Protein AF-A0A850MT86-F1 (afdb_monomer)

Secondary structure (DSSP, 8-state):
---PPPPPHHHHHHHHHHHHHHHHHHHHHHHHSHHHHHHHTT--EEEEEEETTTEEEEEEEETTEEEEEES-PPTTT-SEEEEE-HHHHHHHHTTSS-HHHHHHTSSEEEESTTHHHHHHHHHTTTSPPP-TT------S-------TT-EEEETT-PEEEE-SS---TTEEEEEEEEEETTT---S-GGGEEEETTEEEEE--TTHHHHHHHHH-GGGEEEETTTTEEEEEEEGGGEEEEE-HHHHHHHHHHS--S-HHHHHHHHHHHHHHHTSS--GGGEEE-HHHHTT---TTT--EEEEEESHHHHHHHHHHHHHHHT-TTSSEEETTTT--TTS--TT---SSS-TTTHHHHHHHH--EEEE--SSSSS-EEEEEEEE--GGG----GGGEEEEEEEEEEEEEEEEEEEEETTSSSEEEEEEEEEEEES---S-EEEEEE--GGGTT-S-TT-EEEEEEEEEEEEESS-EEEEEEE-SSTTGGG-EEEETT-

Radius of gyration: 27.3 Å; Cα contacts (8 Å, |Δi|>4): 928; chains: 1; bounding box: 51×53×81 Å

Sequence (497 aa):
MTEETAFTEEEKENQIEMLINTLHSLMKEKQEHSKWKEKLKTISFKINLEIINVGSIKFILDNGVYSVEKGKLPQGEAILQIRATFENYFLFSSRQISNFSAIFLRNLKIKGKRHLLTLLKVGNVLRIIPNPNLRINTLLTDMTQFRDRDAPITKEGIIFRTYGYTHPLNACFCDVEYAPASIYSTSDPRAIRSDPEGLYYKFYFDGGLQFIKKKYPQYQISHKALQKKLVGVDQSQSVQIRRPDESLRTILQNPPDNKLIDTLLEVLDFVTDHSQLRPHHFGVFGSICHNFYHVDYSDIDLIIYGRKALKELRETLLDFYQQPSFPIQNEFTGWNYQRPTKHWYFKHYSIQEYPFYELRKLIYAVIRSKAINRPIKIEFEPVKNWSEIQNEYPNQVRIERTGWIKAIAQVFDDRDAFNMESIYKIEILKILEGPKIDDIIRILSFVEEFRGQVQKDEEILVEGNIERVILRNQEFHQITLSYGPRYYDQTLKLSEK

Structure (mmCIF, N/CA/C/O backbone):
data_AF-A0A850MT86-F1
#
_entry.id   AF-A0A850MT86-F1
#
loop_
_atom_site.group_PDB
_atom_site.id
_atom_site.type_symbol
_atom_site.label_atom_id
_atom_site.label_alt_id
_atom_site.label_comp_id
_atom_site.label_asym_id
_atom_site.label_entity_id
_atom_site.label_seq_id
_atom_site.pdbx_PDB_ins_code
_atom_site.Cartn_x
_atom_site.Cartn_y
_atom_site.Cartn_z
_atom_site.occupancy
_atom_site.B_iso_or_equiv
_atom_site.auth_seq_id
_atom_site.auth_comp_id
_atom_site.auth_asym_id
_atom_site.auth_atom_id
_atom_site.pdbx_PDB_model_num
ATOM 1 N N . MET A 1 1 ? -26.105 9.602 -34.358 1.00 35.22 1 MET A N 1
ATOM 2 C CA . MET A 1 1 ? -25.455 9.831 -35.662 1.00 35.22 1 MET A CA 1
ATOM 3 C C . MET A 1 1 ? -25.241 11.323 -35.780 1.00 35.22 1 MET A C 1
ATOM 5 O O . MET A 1 1 ? -26.220 12.041 -35.894 1.00 35.22 1 MET A O 1
ATOM 9 N N . THR A 1 2 ? -24.009 11.784 -35.614 1.00 35.88 2 THR A N 1
ATOM 10 C CA . THR A 1 2 ? -23.621 13.185 -35.811 1.00 35.88 2 THR A CA 1
ATOM 11 C C . THR A 1 2 ? -22.979 13.291 -37.188 1.00 35.88 2 THR A C 1
ATOM 13 O O . THR A 1 2 ? -22.044 12.545 -37.475 1.00 35.88 2 THR A O 1
ATOM 16 N N . GLU A 1 3 ? -23.533 14.143 -38.046 1.00 42.16 3 GLU A N 1
ATOM 17 C CA . GLU A 1 3 ? -22.995 14.467 -39.369 1.00 42.16 3 GLU A CA 1
ATOM 18 C C . GLU A 1 3 ? -21.627 15.149 -39.205 1.00 42.16 3 GLU A C 1
ATOM 20 O O . GLU A 1 3 ? -21.535 16.242 -38.651 1.00 42.16 3 GLU A O 1
ATOM 25 N N . GLU A 1 4 ? -20.551 14.485 -39.640 1.00 46.66 4 GLU A N 1
ATOM 26 C CA . GLU A 1 4 ? -19.238 15.117 -39.807 1.00 46.66 4 GLU A CA 1
ATOM 27 C C . GLU A 1 4 ? -19.284 16.000 -41.061 1.00 46.66 4 GLU A C 1
ATOM 29 O O . GLU A 1 4 ? -19.546 15.518 -42.165 1.00 46.66 4 GLU A O 1
ATOM 34 N N . THR A 1 5 ? -19.028 17.296 -40.896 1.00 50.78 5 THR A N 1
ATOM 35 C CA . THR A 1 5 ? -18.864 18.262 -41.986 1.00 50.78 5 THR A CA 1
ATOM 36 C C . THR A 1 5 ? -17.726 17.829 -42.920 1.00 50.78 5 THR A C 1
ATOM 38 O O . THR A 1 5 ? -16.591 17.623 -42.494 1.00 50.78 5 THR A O 1
ATOM 41 N N . ALA A 1 6 ? -18.025 17.664 -44.211 1.00 59.25 6 ALA A N 1
ATOM 42 C CA . ALA A 1 6 ? -17.046 17.265 -45.218 1.00 59.25 6 ALA A CA 1
ATOM 43 C C . ALA A 1 6 ? -16.209 18.474 -45.675 1.00 59.25 6 ALA A C 1
ATOM 45 O O . ALA A 1 6 ? -16.769 19.453 -46.160 1.00 59.25 6 ALA A O 1
ATOM 46 N N . PHE A 1 7 ? -14.880 18.391 -45.547 1.00 67.19 7 PHE A N 1
ATOM 47 C CA . PHE A 1 7 ? -13.945 19.385 -46.095 1.00 67.19 7 PHE A CA 1
ATOM 48 C C . PHE A 1 7 ? -14.121 19.546 -47.614 1.00 67.19 7 PHE A C 1
ATOM 50 O O . PHE A 1 7 ? -14.345 18.557 -48.327 1.00 67.19 7 PHE A O 1
ATOM 57 N N . THR A 1 8 ? -13.962 20.772 -48.113 1.00 80.50 8 THR A N 1
ATOM 58 C CA . THR A 1 8 ? -13.834 21.061 -49.550 1.00 80.50 8 THR A CA 1
ATOM 59 C C . THR A 1 8 ? -12.532 20.470 -50.108 1.00 80.50 8 THR A C 1
ATOM 61 O O . THR A 1 8 ? -11.587 20.208 -49.365 1.00 80.50 8 THR A O 1
ATOM 64 N N . GLU A 1 9 ? -12.452 20.235 -51.422 1.00 78.44 9 GLU A N 1
ATOM 65 C CA . GLU A 1 9 ? -11.236 19.666 -52.034 1.00 78.44 9 GLU A CA 1
ATOM 66 C C . GLU A 1 9 ? -10.005 20.571 -51.858 1.00 78.44 9 GLU A C 1
ATOM 68 O O . GLU A 1 9 ? -8.903 20.071 -51.649 1.00 78.44 9 GLU A O 1
ATOM 73 N N . GLU A 1 10 ? -10.194 21.892 -51.842 1.00 79.94 10 GLU A N 1
ATOM 74 C CA . GLU A 1 10 ? -9.127 22.861 -51.567 1.00 79.94 10 GLU A CA 1
ATOM 75 C C . GLU A 1 10 ? -8.627 22.776 -50.112 1.00 79.94 10 GLU A C 1
ATOM 77 O O . GLU A 1 10 ? -7.423 22.758 -49.862 1.00 79.94 10 GLU A O 1
ATOM 82 N N . GLU A 1 11 ? -9.528 22.637 -49.133 1.00 79.50 11 GLU A N 1
ATOM 83 C CA . GLU A 1 11 ? -9.152 22.464 -47.721 1.00 79.50 11 GLU A CA 1
ATOM 84 C C . GLU A 1 11 ? -8.405 21.149 -47.473 1.00 79.50 11 GLU A C 1
ATOM 86 O O . GLU A 1 11 ? -7.457 21.116 -46.683 1.00 79.50 11 GLU A O 1
ATOM 91 N N . LYS A 1 12 ? -8.797 20.070 -48.162 1.00 80.75 12 LYS A N 1
ATOM 92 C CA . LYS A 1 12 ? -8.079 18.788 -48.104 1.00 80.75 12 LYS A CA 1
ATOM 93 C C . LYS A 1 12 ? -6.669 18.915 -48.664 1.00 80.75 12 LYS A C 1
ATOM 95 O O . LYS A 1 12 ? -5.735 18.380 -48.062 1.00 80.75 12 LYS A O 1
ATOM 100 N N . GLU A 1 13 ? -6.514 19.636 -49.775 1.00 83.25 13 GLU A N 1
ATOM 101 C CA . GLU A 1 13 ? -5.213 19.878 -50.401 1.00 83.25 13 GLU A CA 1
ATOM 102 C C . GLU A 1 13 ? -4.289 20.688 -49.482 1.00 83.25 13 GLU A C 1
ATOM 104 O O . GLU A 1 13 ? -3.156 20.287 -49.212 1.00 83.25 13 GLU A O 1
ATOM 109 N N . ASN A 1 14 ? -4.813 21.755 -48.881 1.00 84.50 14 ASN A N 1
ATOM 110 C CA . ASN A 1 14 ? -4.058 22.579 -47.941 1.00 84.50 14 ASN A CA 1
ATOM 111 C C . ASN A 1 14 ? -3.637 21.790 -46.686 1.00 84.50 14 ASN A C 1
ATOM 113 O O . ASN A 1 14 ? -2.500 21.896 -46.217 1.00 84.50 14 ASN A O 1
ATOM 117 N N . GLN A 1 15 ? -4.527 20.957 -46.134 1.00 83.44 15 GLN A N 1
ATOM 118 C CA . GLN A 1 15 ? -4.220 20.152 -44.946 1.00 83.44 15 GLN A CA 1
ATOM 119 C C . GLN A 1 15 ? -3.196 19.047 -45.222 1.00 83.44 15 GLN A C 1
ATOM 121 O O . GLN A 1 15 ? -2.343 18.778 -44.366 1.00 83.44 15 GLN A O 1
ATOM 126 N N . ILE A 1 16 ? -3.255 18.400 -46.391 1.00 88.44 16 ILE A N 1
ATOM 127 C CA . ILE A 1 16 ? -2.281 17.361 -46.738 1.00 88.44 16 ILE A CA 1
ATOM 128 C C . ILE A 1 16 ? -0.901 17.957 -47.018 1.00 88.44 16 ILE A C 1
ATOM 130 O O . ILE A 1 16 ? 0.098 17.393 -46.568 1.00 88.44 16 ILE A O 1
ATOM 134 N N . GLU A 1 17 ? -0.838 19.118 -47.673 1.00 88.38 17 GLU A N 1
ATOM 135 C CA . GLU A 1 17 ? 0.413 19.839 -47.913 1.00 88.38 17 GLU A CA 1
ATOM 136 C C . GLU A 1 17 ? 1.050 20.299 -46.594 1.00 88.38 17 GLU A C 1
ATOM 138 O O . GLU A 1 17 ? 2.231 20.044 -46.344 1.00 88.38 17 GLU A O 1
ATOM 143 N N . MET A 1 18 ? 0.255 20.869 -45.681 1.00 87.50 18 MET A N 1
ATOM 144 C CA . MET A 1 18 ? 0.712 21.235 -44.337 1.00 87.50 18 MET A CA 1
ATOM 145 C C . MET A 1 18 ? 1.295 20.031 -43.579 1.00 87.50 18 MET A C 1
ATOM 147 O O . MET A 1 18 ? 2.331 20.147 -42.914 1.00 87.50 18 MET A O 1
ATOM 151 N N . LEU A 1 19 ? 0.662 18.859 -43.678 1.00 87.94 19 LEU A N 1
ATOM 152 C CA . LEU A 1 19 ? 1.125 17.648 -43.005 1.00 87.94 19 LEU A CA 1
ATOM 153 C C . LEU A 1 19 ? 2.445 17.123 -43.588 1.00 87.94 19 LEU A C 1
ATOM 155 O O . LEU A 1 19 ? 3.336 16.729 -42.832 1.00 87.94 19 LEU A O 1
ATOM 159 N N . ILE A 1 20 ? 2.586 17.153 -44.916 1.00 91.69 20 ILE A N 1
ATOM 160 C CA . ILE A 1 20 ? 3.833 16.811 -45.615 1.00 91.69 20 ILE A CA 1
ATOM 161 C C . ILE A 1 20 ? 4.955 17.762 -45.178 1.00 91.69 20 ILE A C 1
ATOM 163 O O . ILE A 1 20 ? 6.015 17.301 -44.748 1.00 91.69 20 ILE A O 1
ATOM 167 N N . ASN A 1 21 ? 4.700 19.073 -45.176 1.00 90.00 21 ASN A N 1
ATOM 168 C CA . ASN A 1 21 ? 5.658 20.089 -44.731 1.00 90.00 21 ASN A CA 1
ATOM 169 C C . ASN A 1 21 ? 6.074 19.892 -43.264 1.00 90.00 21 ASN A C 1
ATOM 171 O O . ASN A 1 21 ? 7.257 19.978 -42.928 1.00 90.00 21 ASN A O 1
ATOM 175 N N . THR A 1 22 ? 5.124 19.545 -42.394 1.00 87.31 22 THR A N 1
ATOM 176 C CA . THR A 1 22 ? 5.394 19.242 -40.980 1.00 87.31 22 THR A CA 1
ATOM 177 C C . THR A 1 22 ? 6.306 18.023 -40.826 1.00 87.31 22 THR A C 1
ATOM 179 O O . THR A 1 22 ? 7.248 18.044 -40.035 1.00 87.31 22 THR A O 1
ATOM 182 N N . LEU A 1 23 ? 6.066 16.959 -41.597 1.00 90.44 23 LEU A N 1
ATOM 183 C CA . LEU A 1 23 ? 6.906 15.760 -41.585 1.00 90.44 23 LEU A CA 1
ATOM 184 C C . LEU A 1 23 ? 8.318 16.034 -42.123 1.00 90.44 23 LEU A C 1
ATOM 186 O O . LEU A 1 23 ? 9.288 15.538 -41.548 1.00 90.44 23 LEU A O 1
ATOM 190 N N . HIS A 1 24 ? 8.453 16.861 -43.165 1.00 93.50 24 HIS A N 1
ATOM 191 C CA . HIS A 1 24 ? 9.759 17.324 -43.647 1.00 93.50 24 HIS A CA 1
ATOM 192 C C . HIS A 1 24 ? 10.518 18.118 -42.581 1.00 93.50 24 HIS A C 1
ATOM 194 O O . HIS A 1 24 ? 11.692 17.842 -42.327 1.00 93.50 24 HIS A O 1
ATOM 200 N N . SER A 1 25 ? 9.844 19.064 -41.920 1.00 88.81 25 SER A N 1
ATOM 201 C CA . SER A 1 25 ? 10.427 19.856 -40.832 1.00 88.81 25 SER A CA 1
ATOM 202 C C . SER A 1 25 ? 10.911 18.963 -39.685 1.00 88.81 25 SER A C 1
ATOM 204 O O . SER A 1 25 ? 12.068 19.058 -39.274 1.00 88.81 25 SER A O 1
ATOM 206 N N . LEU A 1 26 ? 10.075 18.012 -39.256 1.00 89.62 26 LEU A N 1
ATOM 207 C CA . LEU A 1 26 ? 10.410 17.045 -38.212 1.00 89.62 26 LEU A CA 1
ATOM 208 C C . LEU A 1 26 ? 11.637 16.193 -38.570 1.00 89.62 26 LEU A C 1
ATOM 210 O O . LEU A 1 26 ? 12.486 15.917 -37.721 1.00 89.62 26 LEU A O 1
ATOM 214 N N . MET A 1 27 ? 11.733 15.741 -39.821 1.00 92.69 27 MET A N 1
ATOM 215 C CA . MET A 1 27 ? 12.863 14.928 -40.266 1.00 92.69 27 MET A CA 1
ATOM 216 C C . MET A 1 27 ? 14.155 15.731 -40.354 1.00 92.69 27 MET A C 1
ATOM 218 O O . MET A 1 27 ? 15.200 15.228 -39.936 1.00 92.69 27 MET A O 1
ATOM 222 N N . LYS A 1 28 ? 14.080 16.983 -40.814 1.00 91.44 28 LYS A N 1
ATOM 223 C CA . LYS A 1 28 ? 15.220 17.902 -40.816 1.00 91.44 28 LYS A CA 1
ATOM 224 C C . LYS A 1 28 ? 15.746 18.133 -39.395 1.00 91.44 28 LYS A C 1
ATOM 226 O O . LYS A 1 28 ? 16.932 17.932 -39.149 1.00 91.44 28 LYS A O 1
ATOM 231 N N . GLU A 1 29 ? 14.855 18.414 -38.443 1.00 88.62 29 GLU A N 1
ATOM 232 C CA . GLU A 1 29 ? 15.203 18.565 -37.021 1.00 88.62 29 GLU A CA 1
ATOM 233 C C . GLU A 1 29 ? 15.923 17.314 -36.475 1.00 88.62 29 GLU A C 1
ATOM 235 O O . GLU A 1 29 ? 16.955 17.401 -35.807 1.00 88.62 29 GLU A O 1
ATOM 240 N N . LYS A 1 30 ? 15.428 16.113 -36.803 1.00 88.94 30 LYS A N 1
ATOM 241 C CA . LYS A 1 30 ? 16.047 14.848 -36.367 1.00 88.94 30 LYS A CA 1
ATOM 242 C C . LYS A 1 30 ? 17.400 14.568 -37.018 1.00 88.94 30 LYS A C 1
ATOM 244 O O . LYS A 1 30 ? 18.249 13.955 -36.369 1.00 88.94 30 LYS A O 1
ATOM 249 N N . GLN A 1 31 ? 17.606 14.981 -38.267 1.00 90.25 31 GLN A N 1
ATOM 250 C CA . GLN A 1 31 ? 18.895 14.856 -38.956 1.00 90.25 31 GLN A CA 1
ATOM 251 C C . GLN A 1 31 ? 19.953 15.811 -38.378 1.00 90.25 31 GLN A C 1
ATOM 253 O O . GLN A 1 31 ? 21.139 15.473 -38.372 1.00 90.25 31 GLN A O 1
ATOM 258 N N . GLU A 1 32 ? 19.531 16.963 -37.855 1.00 88.56 32 GLU A N 1
ATOM 259 C CA . GLU A 1 32 ? 20.395 17.951 -37.194 1.00 88.56 32 GLU A CA 1
ATOM 260 C C . GLU A 1 32 ? 20.673 17.596 -35.716 1.00 88.56 32 GLU A C 1
ATOM 262 O O . GLU A 1 32 ? 21.700 17.982 -35.156 1.00 88.56 32 GLU A O 1
ATOM 267 N N . HIS A 1 33 ? 19.816 16.790 -35.080 1.00 86.50 33 HIS A N 1
ATOM 268 C CA . HIS A 1 33 ? 19.953 16.396 -33.677 1.00 86.50 33 HIS A CA 1
ATOM 269 C C . HIS A 1 33 ? 20.971 15.255 -33.453 1.00 86.50 33 HIS A C 1
ATOM 271 O O . HIS A 1 33 ? 20.791 14.128 -33.920 1.00 86.50 33 HIS A O 1
ATOM 277 N N . SER A 1 34 ? 21.975 15.486 -32.595 1.00 80.38 34 SER A N 1
ATOM 278 C CA . SER A 1 34 ? 23.126 14.590 -32.339 1.00 80.38 34 SER A CA 1
ATOM 279 C C . SER A 1 34 ? 22.775 13.116 -32.076 1.00 80.38 34 SER A C 1
ATOM 281 O O . SER A 1 34 ? 23.317 12.226 -32.724 1.00 80.38 34 SER A O 1
ATOM 283 N N . LYS A 1 35 ? 21.828 12.834 -31.168 1.00 82.19 35 LYS A N 1
ATOM 284 C CA . LYS A 1 35 ? 21.390 11.452 -30.865 1.00 82.19 35 LYS A CA 1
ATOM 285 C C . LYS A 1 35 ? 20.505 10.822 -31.948 1.00 82.19 35 LYS A C 1
ATOM 287 O O . LYS A 1 35 ? 20.480 9.604 -32.094 1.00 82.19 35 LYS A O 1
ATOM 292 N N . TRP A 1 36 ? 19.727 11.631 -32.665 1.00 84.94 36 TRP A N 1
ATOM 293 C CA . TRP A 1 36 ? 18.732 11.140 -33.620 1.00 84.94 36 TRP A CA 1
ATOM 294 C C . TRP A 1 36 ? 19.353 10.863 -34.980 1.00 84.94 36 TRP A C 1
ATOM 296 O O . TRP A 1 36 ? 19.000 9.862 -35.594 1.00 84.94 36 TRP A O 1
ATOM 306 N N . LYS A 1 37 ? 20.337 11.664 -35.391 1.00 86.69 37 LYS A N 1
ATOM 307 C CA . LYS A 1 37 ? 21.099 11.476 -36.625 1.00 86.69 37 LYS A CA 1
ATOM 308 C C . LYS A 1 37 ? 21.678 10.065 -36.754 1.00 86.69 37 LYS A C 1
ATOM 310 O O . LYS A 1 37 ? 21.462 9.413 -37.770 1.00 86.69 37 LYS A O 1
ATOM 315 N N . GLU A 1 38 ? 22.349 9.563 -35.717 1.00 84.69 38 GLU A N 1
ATOM 316 C CA . GLU A 1 38 ? 22.908 8.201 -35.733 1.00 84.69 38 GLU A CA 1
ATOM 317 C C . GLU A 1 38 ? 21.819 7.125 -35.672 1.00 84.69 38 GLU A C 1
ATOM 319 O O . GLU A 1 38 ? 21.914 6.095 -36.334 1.00 84.69 38 GLU A O 1
ATOM 324 N N . LYS A 1 39 ? 20.727 7.388 -34.949 1.00 84.56 39 LYS A N 1
ATOM 325 C CA . LYS A 1 39 ? 19.585 6.472 -34.875 1.00 84.56 39 LYS A CA 1
ATOM 326 C C . LYS A 1 39 ? 18.837 6.353 -36.206 1.00 84.56 39 LYS A C 1
ATOM 328 O O . LYS A 1 39 ? 18.366 5.273 -36.536 1.00 84.56 39 LYS A O 1
ATOM 333 N N . LEU A 1 40 ? 18.726 7.430 -36.984 1.00 87.62 40 LEU A N 1
ATOM 334 C CA . LEU A 1 40 ? 18.070 7.395 -38.295 1.00 87.62 40 LEU A CA 1
ATOM 335 C C . LEU A 1 40 ? 18.825 6.515 -39.301 1.00 87.62 40 LEU A C 1
ATOM 337 O O . LEU A 1 40 ? 18.188 5.922 -40.163 1.00 87.62 40 LEU A O 1
ATOM 341 N N . LYS A 1 41 ? 20.151 6.369 -39.166 1.00 87.06 41 LYS A N 1
ATOM 342 C CA . LYS A 1 41 ? 20.957 5.483 -40.023 1.00 87.06 41 LYS A CA 1
ATOM 343 C C . LYS A 1 41 ? 20.681 3.995 -39.803 1.00 87.06 41 LYS A C 1
ATOM 345 O O . LYS A 1 41 ? 21.011 3.199 -40.667 1.00 87.06 41 LYS A O 1
ATOM 350 N N . THR A 1 42 ? 20.103 3.615 -38.663 1.00 83.38 42 THR A N 1
ATOM 351 C CA . THR A 1 42 ? 19.833 2.209 -38.310 1.00 83.38 42 THR A CA 1
ATOM 352 C C . THR A 1 42 ? 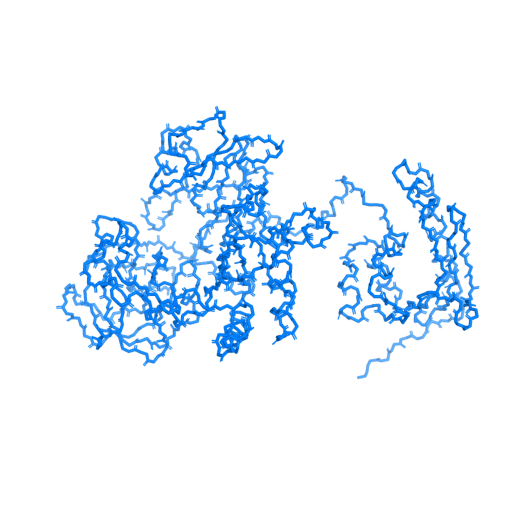18.366 1.817 -38.484 1.00 83.38 42 THR A C 1
ATOM 354 O O . THR A 1 42 ? 17.984 0.683 -38.192 1.00 83.38 42 THR A O 1
ATOM 357 N N . ILE A 1 43 ? 17.524 2.748 -38.944 1.00 84.06 43 ILE A N 1
ATOM 358 C CA . ILE A 1 43 ? 16.087 2.547 -39.115 1.00 84.06 43 ILE A CA 1
ATOM 359 C C . ILE A 1 43 ? 15.747 2.633 -40.601 1.00 84.06 43 ILE A C 1
ATOM 361 O O . ILE A 1 43 ? 15.953 3.671 -41.224 1.00 84.06 43 ILE A O 1
ATOM 365 N N . SER A 1 44 ? 15.109 1.580 -41.113 1.00 87.69 44 SER A N 1
ATOM 366 C CA . SER A 1 44 ? 14.507 1.573 -42.446 1.00 87.69 44 SER A CA 1
ATOM 367 C C . SER A 1 44 ? 13.047 1.133 -42.375 1.00 87.69 44 SER A C 1
ATOM 369 O O . SER A 1 44 ? 12.716 0.116 -41.756 1.00 87.69 44 SER A O 1
ATOM 371 N N . PHE A 1 45 ? 12.153 1.904 -42.992 1.00 89.81 45 PHE A N 1
ATOM 372 C CA . PHE A 1 45 ? 10.739 1.572 -43.119 1.00 89.81 45 PHE A CA 1
ATOM 373 C C . PHE A 1 45 ? 10.092 2.203 -44.351 1.00 89.81 45 PHE A C 1
ATOM 375 O O . PHE A 1 45 ? 10.504 3.241 -44.856 1.00 89.81 45 PHE A O 1
ATOM 382 N N . LYS A 1 46 ? 8.983 1.593 -44.766 1.00 91.69 46 LYS A N 1
ATOM 383 C CA . LYS A 1 46 ? 8.042 2.124 -45.751 1.00 91.69 46 LYS A CA 1
ATOM 384 C C . LYS A 1 46 ? 6.639 2.084 -45.150 1.00 91.69 46 LYS A C 1
ATOM 386 O O . LYS A 1 46 ? 6.178 0.999 -44.797 1.00 91.69 46 LYS A O 1
ATOM 391 N N . ILE A 1 47 ? 5.961 3.218 -44.996 1.00 92.56 47 ILE A N 1
ATOM 392 C CA . ILE A 1 47 ? 4.612 3.271 -44.409 1.00 92.56 47 ILE A CA 1
ATOM 393 C C . ILE A 1 47 ? 3.633 4.066 -45.270 1.00 92.56 47 ILE A C 1
ATOM 395 O O . ILE A 1 47 ? 4.024 4.967 -46.010 1.00 92.56 47 ILE A O 1
ATOM 399 N N . ASN A 1 48 ? 2.349 3.752 -45.101 1.00 93.25 48 ASN A N 1
ATOM 400 C CA . ASN A 1 48 ? 1.237 4.570 -45.577 1.00 93.25 48 ASN A CA 1
ATOM 401 C C . ASN A 1 48 ? 0.539 5.216 -44.373 1.00 93.25 48 ASN A C 1
ATOM 403 O O . ASN A 1 48 ? 0.121 4.501 -43.460 1.00 93.25 48 ASN A O 1
ATOM 407 N N . LEU A 1 49 ? 0.387 6.540 -44.385 1.00 92.62 49 LEU A N 1
ATOM 408 C CA . LEU A 1 49 ? -0.401 7.308 -43.420 1.00 92.62 49 LEU A CA 1
ATOM 409 C C . LEU A 1 49 ? -1.649 7.858 -44.118 1.00 92.62 49 LEU A C 1
ATOM 411 O O . LEU A 1 49 ? -1.544 8.649 -45.046 1.00 92.62 49 LEU A O 1
ATOM 415 N N . GLU A 1 50 ? -2.829 7.438 -43.681 1.00 93.38 50 GLU A N 1
ATOM 416 C CA . GLU A 1 50 ? -4.125 7.882 -44.187 1.00 93.38 50 GLU A CA 1
ATOM 417 C C . GLU A 1 50 ? -4.813 8.769 -43.146 1.00 93.38 50 GLU A C 1
ATOM 419 O O . GLU A 1 50 ? -5.189 8.302 -42.067 1.00 93.38 50 GLU A O 1
ATOM 424 N N . ILE A 1 51 ? -5.007 10.041 -43.481 1.00 91.06 51 ILE A N 1
ATOM 425 C CA . ILE A 1 51 ? -5.797 10.967 -42.677 1.00 91.06 51 ILE A CA 1
ATOM 426 C C . ILE A 1 51 ? -7.226 10.984 -43.222 1.00 91.06 51 ILE A C 1
ATOM 428 O O . ILE A 1 51 ? -7.466 11.328 -44.381 1.00 91.06 51 ILE A O 1
ATOM 432 N N . ILE A 1 52 ? -8.171 10.561 -42.383 1.00 86.69 52 ILE A N 1
ATOM 433 C CA . ILE A 1 52 ? -9.599 10.468 -42.696 1.00 86.69 52 ILE A CA 1
ATOM 434 C C . ILE A 1 52 ? -10.091 11.838 -43.167 1.00 86.69 52 ILE A C 1
ATOM 436 O O . ILE A 1 52 ? -9.806 12.846 -42.530 1.00 86.69 52 ILE A O 1
ATOM 440 N N . ASN A 1 53 ? -10.816 11.846 -44.287 1.00 83.12 53 ASN A N 1
ATOM 441 C CA . ASN A 1 53 ? -11.370 13.033 -44.943 1.00 83.12 53 ASN A CA 1
ATOM 442 C C . ASN A 1 53 ? -10.339 14.048 -45.473 1.00 83.12 53 ASN A C 1
ATOM 444 O O . ASN A 1 53 ? -10.764 15.090 -45.951 1.00 83.12 53 ASN A O 1
ATOM 448 N N . VAL A 1 54 ? -9.033 13.734 -45.460 1.00 86.44 54 VAL A N 1
ATOM 449 C CA . VAL A 1 54 ? -7.955 14.614 -45.961 1.00 86.44 54 VAL A CA 1
ATOM 450 C C . VAL A 1 54 ? -7.180 13.960 -47.104 1.00 86.44 54 VAL A C 1
ATOM 452 O O . VAL A 1 54 ? -7.115 14.498 -48.201 1.00 86.44 54 VAL A O 1
ATOM 455 N N . GLY A 1 55 ? -6.618 12.767 -46.892 1.00 89.50 55 GLY A N 1
ATOM 456 C CA . GLY A 1 55 ? -5.885 12.051 -47.937 1.00 89.50 55 GLY A CA 1
ATOM 457 C C . GLY A 1 55 ? -4.794 11.137 -47.391 1.00 89.50 55 GLY A C 1
ATOM 458 O O . GLY A 1 55 ? -4.819 10.729 -46.232 1.00 89.50 55 GLY A O 1
ATOM 459 N N . SER A 1 56 ? -3.860 10.724 -48.245 1.00 93.38 56 SER A N 1
ATOM 460 C CA . SER A 1 56 ? -2.834 9.734 -47.891 1.00 93.38 56 SER A CA 1
ATOM 461 C C . SER A 1 56 ? -1.429 10.198 -48.221 1.00 93.38 56 SER A C 1
ATOM 463 O O . SER A 1 56 ? -1.219 10.871 -49.226 1.00 93.38 56 SER A O 1
ATOM 465 N N . ILE A 1 57 ? -0.484 9.797 -47.379 1.00 95.31 57 ILE A N 1
ATOM 466 C CA . ILE A 1 57 ? 0.938 10.104 -47.479 1.00 95.31 57 ILE A CA 1
ATOM 467 C C . ILE A 1 57 ? 1.715 8.789 -47.469 1.00 95.31 57 ILE A C 1
ATOM 469 O O . ILE A 1 57 ? 1.507 7.935 -46.597 1.00 95.31 57 ILE A O 1
ATOM 473 N N . LYS A 1 58 ? 2.650 8.645 -48.406 1.00 95.38 58 LYS A N 1
ATOM 474 C CA . LYS A 1 58 ? 3.686 7.613 -48.361 1.00 95.38 58 LYS A CA 1
ATOM 475 C C . LYS A 1 58 ? 4.926 8.198 -47.697 1.00 95.38 58 LYS A C 1
ATOM 477 O O . LYS A 1 58 ? 5.377 9.284 -48.053 1.00 95.38 58 LYS A O 1
ATOM 482 N N . PHE A 1 59 ? 5.474 7.470 -46.730 1.00 94.75 59 PHE A N 1
ATOM 483 C CA . PHE A 1 59 ? 6.694 7.863 -46.035 1.00 94.75 59 PHE A CA 1
ATOM 484 C C . PHE A 1 59 ? 7.685 6.699 -46.058 1.00 94.75 59 PHE A C 1
ATOM 486 O O . PHE A 1 59 ? 7.423 5.618 -45.522 1.00 94.75 59 PHE A O 1
ATOM 493 N N . ILE A 1 60 ? 8.817 6.935 -46.716 1.00 94.31 60 ILE A N 1
ATOM 494 C CA . ILE A 1 60 ? 9.957 6.032 -46.796 1.00 94.31 60 ILE A CA 1
ATOM 495 C C . ILE A 1 60 ? 11.113 6.641 -46.002 1.00 94.31 60 ILE A C 1
ATOM 497 O O . ILE A 1 60 ? 11.435 7.816 -46.168 1.00 94.31 60 ILE A O 1
ATOM 501 N N . LEU A 1 61 ? 11.735 5.835 -45.151 1.00 92.81 61 LEU A N 1
ATOM 502 C CA . LEU A 1 61 ? 13.020 6.113 -44.524 1.00 92.81 61 LEU A CA 1
ATOM 503 C C . LEU A 1 61 ? 13.917 4.909 -44.799 1.00 92.81 61 LEU A C 1
ATOM 505 O O . LEU A 1 61 ? 13.506 3.780 -44.543 1.00 92.81 61 LEU A O 1
ATOM 509 N N . ASP A 1 62 ? 15.123 5.139 -45.293 1.00 91.44 62 ASP A N 1
ATOM 510 C CA . ASP A 1 62 ? 16.123 4.097 -45.476 1.00 91.44 62 ASP A CA 1
ATOM 511 C C . ASP A 1 62 ? 17.512 4.647 -45.155 1.00 91.44 62 ASP A C 1
ATOM 513 O O . ASP A 1 62 ? 17.983 5.587 -45.796 1.00 91.44 62 ASP A O 1
ATOM 517 N N . ASN A 1 63 ? 18.148 4.097 -44.118 1.00 86.75 63 ASN A N 1
ATOM 518 C CA . ASN A 1 63 ? 19.510 4.446 -43.702 1.00 86.75 63 ASN A CA 1
ATOM 519 C C . ASN A 1 63 ? 19.770 5.965 -43.582 1.00 86.75 63 ASN A C 1
ATOM 521 O O . ASN A 1 63 ? 20.830 6.472 -43.950 1.00 86.75 63 ASN A O 1
ATOM 525 N N . GLY A 1 64 ? 18.799 6.712 -43.046 1.00 84.12 64 GLY A N 1
ATOM 526 C CA . GLY A 1 64 ? 18.885 8.162 -42.835 1.00 84.12 64 GLY A CA 1
ATOM 527 C C . GLY A 1 64 ? 18.444 9.038 -44.016 1.00 84.12 64 GLY A C 1
ATOM 528 O O . GLY A 1 64 ? 18.291 10.249 -43.829 1.00 84.12 64 GLY A O 1
ATOM 529 N N . VAL A 1 65 ? 18.184 8.448 -45.187 1.00 90.75 65 VAL A N 1
ATOM 530 C CA . VAL A 1 65 ? 17.575 9.117 -46.349 1.00 90.75 65 VAL A CA 1
ATOM 531 C C . VAL A 1 65 ? 16.065 8.927 -46.296 1.00 90.75 65 VAL A C 1
ATOM 533 O O . VAL A 1 65 ? 15.588 7.825 -46.036 1.00 90.75 65 VAL A O 1
ATOM 536 N N . TYR A 1 66 ? 15.296 9.992 -46.522 1.00 95.06 66 TYR A N 1
ATOM 537 C CA . TYR A 1 66 ? 13.846 9.948 -46.368 1.00 95.06 66 TYR A CA 1
ATOM 538 C C . TYR A 1 66 ? 13.097 10.618 -47.524 1.00 95.06 66 TYR A C 1
ATOM 540 O O . TYR A 1 66 ? 13.599 11.566 -48.123 1.00 95.06 66 TYR A O 1
ATOM 548 N N . SER A 1 67 ? 11.880 10.146 -47.803 1.00 94.94 67 SER A N 1
ATOM 549 C CA . SER A 1 67 ? 10.937 10.766 -48.741 1.00 94.94 67 SER A CA 1
ATOM 550 C C . SER A 1 67 ? 9.524 10.760 -48.154 1.00 94.94 67 SER A C 1
ATOM 552 O O . SER A 1 67 ? 9.041 9.714 -47.705 1.00 94.94 67 SER A O 1
ATOM 554 N N . VAL A 1 68 ? 8.853 11.911 -48.179 1.00 95.38 68 VAL A N 1
ATOM 555 C CA . VAL A 1 68 ? 7.462 12.087 -47.741 1.00 95.38 68 VAL A CA 1
ATOM 556 C C . VAL A 1 68 ? 6.694 12.704 -48.896 1.00 95.38 68 VAL A C 1
ATOM 558 O O . VAL A 1 68 ? 7.015 13.799 -49.334 1.00 95.38 68 VAL A O 1
ATOM 561 N N . GLU A 1 69 ? 5.696 11.998 -49.413 1.00 94.75 69 GLU A N 1
ATOM 562 C CA . GLU A 1 69 ? 4.959 12.438 -50.598 1.00 94.75 69 GLU A CA 1
ATOM 563 C C . GLU A 1 69 ? 3.481 12.077 -50.477 1.00 94.75 69 GLU A C 1
ATOM 565 O O . GLU A 1 69 ? 3.111 11.082 -49.843 1.00 94.75 69 GLU A O 1
ATOM 570 N N . LYS A 1 70 ? 2.628 12.854 -51.145 1.00 94.38 70 LYS A N 1
ATOM 571 C CA . LYS A 1 70 ? 1.209 12.531 -51.298 1.00 94.38 70 LYS A CA 1
ATOM 572 C C . LYS A 1 70 ? 1.045 11.212 -52.065 1.00 94.38 70 LYS A C 1
ATOM 574 O O . LYS A 1 70 ? 1.733 10.952 -53.051 1.00 94.38 70 LYS A O 1
ATOM 579 N N . GLY A 1 71 ? 0.117 10.373 -51.617 1.00 92.31 71 GLY A N 1
ATOM 580 C CA . GLY A 1 71 ? -0.224 9.088 -52.226 1.00 92.31 71 GLY A CA 1
ATOM 581 C C . GLY A 1 71 ? -0.064 7.896 -51.281 1.00 92.31 71 GLY A C 1
ATOM 582 O O . GLY A 1 71 ? 0.122 8.040 -50.075 1.00 92.31 71 GLY A O 1
ATOM 583 N N . LYS A 1 72 ? -0.169 6.685 -51.837 1.00 92.56 72 LYS A N 1
ATOM 584 C CA . LYS A 1 72 ? 0.054 5.419 -51.124 1.00 92.56 72 LYS A CA 1
ATOM 585 C C . LYS A 1 72 ? 1.091 4.592 -51.870 1.00 92.56 72 LYS A C 1
ATOM 587 O O . LYS A 1 72 ? 1.120 4.583 -53.097 1.00 92.56 72 LYS A O 1
ATOM 592 N N . LEU A 1 73 ? 1.910 3.868 -51.120 1.00 91.00 73 LEU A N 1
ATOM 593 C CA . LEU A 1 73 ? 2.747 2.801 -51.657 1.00 91.00 73 LEU A CA 1
ATOM 594 C C . LEU A 1 73 ? 1.876 1.657 -52.204 1.00 91.00 73 LEU A C 1
ATOM 596 O O . LEU A 1 73 ? 0.792 1.422 -51.647 1.00 91.00 73 LEU A O 1
ATOM 600 N N . PRO A 1 74 ? 2.363 0.910 -53.213 1.00 88.25 74 PRO A N 1
ATOM 601 C CA . PRO A 1 74 ? 1.699 -0.286 -53.719 1.00 88.25 74 PRO A CA 1
ATOM 602 C C . PRO A 1 74 ? 1.392 -1.318 -52.625 1.00 88.25 74 PRO A C 1
ATOM 604 O O . PRO A 1 74 ? 2.030 -1.377 -51.566 1.00 88.25 74 PRO A O 1
ATOM 607 N N . GLN A 1 75 ? 0.377 -2.146 -52.871 1.00 80.44 75 GLN A N 1
ATOM 608 C CA . GLN A 1 75 ? -0.081 -3.140 -51.906 1.00 80.44 75 GLN A CA 1
ATOM 609 C C . GLN A 1 75 ? 1.040 -4.134 -51.566 1.00 80.44 75 GLN A C 1
ATOM 611 O O . GLN A 1 75 ? 1.631 -4.749 -52.443 1.00 80.44 75 GLN A 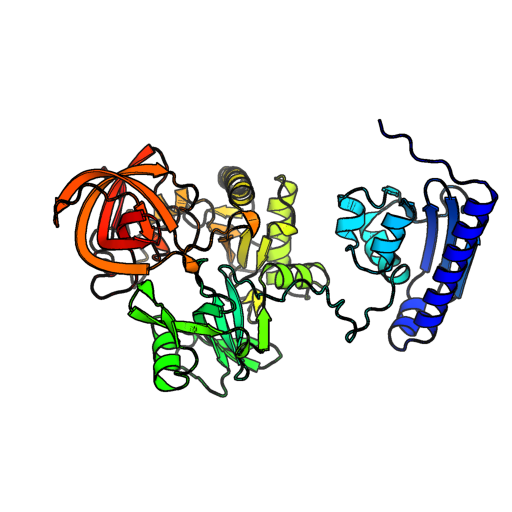O 1
ATOM 616 N N . GLY A 1 76 ? 1.315 -4.304 -50.270 1.00 77.38 76 GLY A N 1
ATOM 617 C CA . GLY A 1 76 ? 2.354 -5.212 -49.771 1.00 77.38 76 GLY A CA 1
ATOM 618 C C . GLY A 1 76 ? 3.734 -4.577 -49.569 1.00 77.38 76 GLY A C 1
ATOM 619 O O . GLY A 1 76 ? 4.549 -5.172 -48.869 1.00 77.38 76 GLY A O 1
ATOM 620 N N . GLU A 1 77 ? 3.980 -3.365 -50.082 1.00 85.06 77 GLU A N 1
ATOM 621 C CA . GLU A 1 77 ? 5.256 -2.659 -49.877 1.00 85.06 77 GLU A CA 1
ATOM 622 C C . GLU A 1 77 ? 5.343 -1.918 -48.541 1.00 85.06 77 GLU A C 1
ATOM 624 O O . GLU A 1 77 ? 6.425 -1.769 -47.971 1.00 85.06 77 GLU A O 1
ATOM 629 N N . ALA A 1 78 ? 4.209 -1.435 -48.032 1.00 84.88 78 ALA A N 1
ATOM 630 C CA . ALA A 1 78 ? 4.168 -0.755 -46.748 1.00 84.88 78 ALA A CA 1
ATOM 631 C C . ALA A 1 78 ? 4.249 -1.772 -45.600 1.00 84.88 78 ALA A C 1
ATOM 633 O O . ALA A 1 78 ? 3.382 -2.638 -45.454 1.00 84.88 78 ALA A O 1
ATOM 634 N N . ILE A 1 79 ? 5.247 -1.617 -44.728 1.00 84.62 79 ILE A N 1
ATOM 635 C CA . ILE A 1 79 ? 5.376 -2.423 -43.507 1.00 84.62 79 ILE A CA 1
ATOM 636 C C . ILE A 1 79 ? 4.282 -2.083 -42.484 1.00 84.62 79 ILE A C 1
ATOM 638 O O . ILE A 1 79 ? 3.977 -2.894 -41.606 1.00 84.62 79 ILE A O 1
ATOM 642 N N . LEU A 1 80 ? 3.700 -0.883 -42.603 1.00 84.94 80 LEU A N 1
ATOM 643 C CA . LEU A 1 80 ? 2.641 -0.369 -41.745 1.00 84.94 80 LEU A CA 1
ATOM 644 C C . LEU A 1 80 ? 1.665 0.502 -42.546 1.00 84.94 80 LEU A C 1
ATOM 646 O O . LEU A 1 80 ? 2.077 1.340 -43.350 1.00 84.94 80 LEU A O 1
ATOM 650 N N . GLN A 1 81 ? 0.375 0.345 -42.268 1.00 88.25 81 GLN A N 1
ATOM 651 C CA . GLN A 1 81 ? -0.673 1.268 -42.697 1.00 88.25 81 GLN A CA 1
ATOM 652 C C . GLN A 1 81 ? -1.288 1.901 -41.451 1.00 88.25 81 GLN A C 1
ATOM 654 O O . GLN A 1 81 ? -1.852 1.176 -40.631 1.00 88.25 81 GLN A O 1
ATOM 659 N N . ILE A 1 82 ? -1.160 3.217 -41.297 1.00 88.56 82 ILE A N 1
ATOM 660 C CA . ILE A 1 82 ? -1.734 4.002 -40.198 1.00 88.56 82 ILE A CA 1
ATOM 661 C C . ILE A 1 82 ? -2.923 4.777 -40.753 1.00 88.56 82 ILE A C 1
ATOM 663 O O . ILE A 1 82 ? -2.785 5.451 -41.766 1.00 88.56 82 ILE A O 1
ATOM 667 N N . ARG A 1 83 ? -4.074 4.718 -40.086 1.00 89.38 83 ARG A N 1
ATOM 668 C CA . ARG A 1 83 ? -5.262 5.505 -40.422 1.00 89.38 83 ARG A CA 1
ATOM 669 C C . ARG A 1 83 ? -5.757 6.276 -39.202 1.00 89.38 83 ARG A C 1
ATOM 671 O O . ARG A 1 83 ? -5.957 5.667 -38.154 1.00 89.38 83 ARG A O 1
ATOM 678 N N . ALA A 1 84 ? -5.962 7.582 -39.334 1.00 86.25 84 ALA A N 1
ATOM 679 C CA . ALA A 1 84 ? -6.260 8.493 -38.223 1.00 86.25 84 ALA A CA 1
ATOM 680 C C . ALA A 1 84 ? -7.145 9.664 -38.666 1.00 86.25 84 ALA A C 1
ATOM 682 O O . ALA A 1 84 ? -7.172 9.981 -39.848 1.00 86.25 84 ALA A O 1
ATOM 683 N N . THR A 1 85 ? -7.820 10.353 -37.745 1.00 85.50 85 THR A N 1
ATOM 684 C CA . THR A 1 85 ? -8.273 11.733 -38.013 1.00 85.50 85 THR A CA 1
ATOM 685 C C . THR A 1 85 ? -7.089 12.696 -37.883 1.00 85.50 85 THR A C 1
ATOM 687 O O . THR A 1 85 ? -6.068 12.341 -37.286 1.00 85.50 85 THR A O 1
ATOM 690 N N . PHE A 1 86 ? -7.212 13.911 -38.425 1.00 78.56 86 PHE A N 1
ATOM 691 C CA . PHE A 1 86 ? -6.152 14.920 -38.342 1.00 78.56 86 PHE A CA 1
ATOM 692 C C . PHE A 1 86 ? -5.775 15.228 -36.881 1.00 78.56 86 PHE A C 1
ATOM 694 O O . P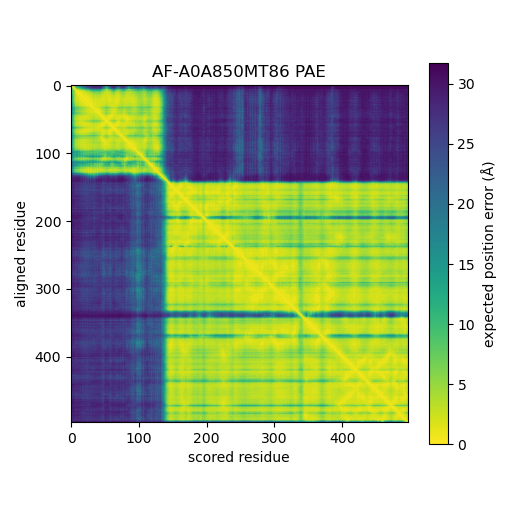HE A 1 86 ? -4.609 15.138 -36.501 1.00 78.56 86 PHE A O 1
ATOM 701 N N . GLU A 1 87 ? -6.777 15.479 -36.036 1.00 74.88 87 GLU A N 1
ATOM 702 C CA . GLU A 1 87 ? -6.616 15.735 -34.599 1.00 74.88 87 GLU A CA 1
ATOM 703 C C . GLU A 1 87 ? -5.927 14.574 -33.865 1.00 74.88 87 GLU A C 1
ATOM 705 O O . GLU A 1 87 ? -4.956 14.772 -33.136 1.00 74.88 87 GLU A O 1
ATOM 710 N N . ASN A 1 88 ? -6.359 13.335 -34.110 1.00 77.62 88 ASN A N 1
ATOM 711 C CA . ASN A 1 88 ? -5.765 12.164 -33.466 1.00 77.62 88 ASN A CA 1
ATOM 712 C C . ASN A 1 88 ? -4.309 11.941 -33.880 1.00 77.62 88 ASN A C 1
ATOM 714 O O . ASN A 1 88 ? -3.478 11.547 -33.054 1.00 77.62 88 ASN A O 1
ATOM 718 N N . TYR A 1 89 ? -3.987 12.200 -35.149 1.00 81.88 89 TYR A N 1
ATOM 719 C CA . TYR A 1 89 ? -2.606 12.157 -35.607 1.00 81.88 89 TYR A CA 1
ATOM 720 C C . TYR A 1 89 ? -1.766 13.262 -34.960 1.00 81.88 89 TYR A C 1
ATOM 722 O O . TYR A 1 89 ? -0.635 12.999 -34.552 1.00 81.88 89 TYR A O 1
ATOM 730 N N . PHE A 1 90 ? -2.322 14.465 -34.801 1.00 77.88 90 PHE A N 1
ATOM 731 C CA . PHE A 1 90 ? -1.658 15.576 -34.126 1.00 77.88 90 PHE A CA 1
ATOM 732 C C . PHE A 1 90 ? -1.367 15.276 -32.648 1.00 77.88 90 PHE A C 1
ATOM 734 O O . PHE A 1 90 ? -0.231 15.432 -32.194 1.00 77.88 90 PHE A O 1
ATOM 741 N N . LEU A 1 91 ? -2.346 14.769 -31.892 1.00 66.88 91 LEU A N 1
ATOM 742 C CA . LEU A 1 91 ? -2.143 14.346 -30.499 1.00 66.88 91 LEU A CA 1
ATOM 743 C C . LEU A 1 91 ? -1.052 13.269 -30.391 1.00 66.88 91 LEU A C 1
ATOM 745 O O . LEU A 1 91 ? -0.235 13.269 -29.464 1.00 66.88 91 LEU A O 1
ATOM 749 N N . PHE A 1 92 ? -1.016 12.343 -31.354 1.00 76.38 92 PHE A N 1
ATOM 750 C CA . PHE A 1 92 ? -0.004 11.295 -31.419 1.00 76.38 92 PHE A CA 1
ATOM 751 C C . PHE A 1 92 ? 1.397 11.843 -31.719 1.00 76.38 92 PHE A C 1
ATOM 753 O O . PHE A 1 92 ? 2.345 11.489 -31.010 1.00 76.38 92 PHE A O 1
ATOM 760 N N . SER A 1 93 ? 1.543 12.680 -32.749 1.00 76.81 93 SER A N 1
ATOM 761 C CA . SER A 1 93 ? 2.834 13.208 -33.210 1.00 76.81 93 SER A CA 1
ATOM 762 C C . SER A 1 93 ? 3.430 14.225 -32.230 1.00 76.81 93 SER A C 1
ATOM 764 O O . SER A 1 93 ? 4.647 14.256 -32.035 1.00 76.81 93 SER A O 1
ATOM 766 N N . SER A 1 94 ? 2.582 14.970 -31.515 1.00 68.75 94 SER A N 1
ATOM 767 C CA . SER A 1 94 ? 2.971 15.899 -30.443 1.00 68.75 94 SER A CA 1
ATOM 768 C C . SER A 1 94 ? 3.287 15.224 -29.101 1.00 68.75 94 SER A C 1
ATOM 770 O O . SER A 1 94 ? 3.663 15.904 -28.150 1.00 68.75 94 SER A O 1
ATOM 772 N N . ARG A 1 95 ? 3.170 13.889 -29.006 1.00 69.75 95 ARG A N 1
ATOM 773 C CA . ARG A 1 95 ? 3.369 13.090 -27.777 1.00 69.75 95 ARG A CA 1
ATOM 774 C C . ARG A 1 95 ? 2.359 13.349 -26.652 1.00 69.75 95 ARG A C 1
ATOM 776 O O . ARG A 1 95 ? 2.556 12.804 -25.568 1.00 69.75 95 ARG A O 1
ATOM 783 N N . GLN A 1 96 ? 1.268 14.072 -26.904 1.00 60.78 96 GLN A N 1
ATOM 784 C CA . GLN A 1 96 ? 0.170 14.224 -25.937 1.00 60.78 96 GLN A CA 1
ATOM 785 C C . GLN A 1 96 ? -0.524 12.888 -25.635 1.00 60.78 96 GLN A C 1
ATOM 787 O O . GLN A 1 96 ? -1.044 12.688 -24.542 1.00 60.78 96 GLN A O 1
ATOM 792 N N . ILE A 1 97 ? -0.469 11.934 -26.574 1.00 55.34 97 ILE A N 1
ATOM 793 C CA . ILE A 1 97 ? -0.878 10.544 -26.345 1.00 55.34 97 ILE A CA 1
ATOM 794 C C . ILE A 1 97 ? 0.269 9.560 -26.626 1.00 55.34 97 ILE A C 1
ATOM 796 O O . ILE A 1 97 ? 1.058 9.691 -27.571 1.00 55.34 97 ILE A O 1
ATOM 800 N N . SER A 1 98 ? 0.380 8.523 -25.793 1.00 56.75 98 SER A N 1
ATOM 801 C CA . SER A 1 98 ? 1.401 7.477 -25.949 1.00 56.75 98 SER A CA 1
ATOM 802 C C . SER A 1 98 ? 1.149 6.605 -27.195 1.00 56.75 98 SER A C 1
ATOM 804 O O . SER A 1 98 ? 0.041 6.590 -27.731 1.00 56.75 98 SER A O 1
ATOM 806 N N . ASN A 1 99 ? 2.163 5.861 -27.670 1.00 55.09 99 ASN A N 1
ATOM 807 C CA . ASN A 1 99 ? 1.999 4.933 -28.809 1.00 55.09 99 ASN A CA 1
ATOM 808 C C . ASN A 1 99 ? 0.884 3.912 -28.533 1.00 55.09 99 ASN A C 1
ATOM 810 O O . ASN A 1 99 ? 0.150 3.522 -29.435 1.00 55.09 99 ASN A O 1
ATOM 814 N N . PHE A 1 100 ? 0.757 3.521 -27.266 1.00 51.78 100 PHE A N 1
ATOM 815 C CA . PHE A 1 100 ? -0.220 2.559 -26.787 1.00 51.78 100 PHE A CA 1
ATOM 816 C C . PHE A 1 100 ? -1.625 3.170 -26.706 1.00 51.78 100 PHE A C 1
ATOM 818 O O . PHE A 1 100 ? -2.567 2.608 -27.257 1.00 51.78 100 PHE A O 1
ATOM 825 N N . SER A 1 101 ? -1.758 4.366 -26.119 1.00 47.78 101 SER A N 1
ATOM 826 C CA . SER A 1 101 ? -3.032 5.103 -26.029 1.00 47.78 101 SER A CA 1
ATOM 827 C C . SER A 1 101 ? -3.615 5.402 -27.409 1.00 47.78 101 SER A C 1
ATOM 829 O O . SER A 1 101 ? -4.821 5.301 -27.609 1.00 47.78 101 SER A O 1
ATOM 831 N N . ALA A 1 102 ? -2.751 5.717 -28.377 1.00 57.44 102 ALA A N 1
ATOM 832 C CA . ALA A 1 102 ? -3.162 6.022 -29.737 1.00 57.44 102 ALA A CA 1
ATOM 833 C C . ALA A 1 102 ? -3.789 4.814 -30.456 1.00 57.44 102 ALA A C 1
ATOM 835 O O . ALA A 1 102 ? -4.764 4.978 -31.179 1.00 57.44 102 ALA A O 1
ATOM 836 N N . ILE A 1 103 ? -3.294 3.596 -30.219 1.00 56.25 103 ILE A N 1
ATOM 837 C CA . ILE A 1 103 ? -3.901 2.369 -30.762 1.00 56.25 103 ILE A CA 1
ATOM 838 C C . ILE A 1 103 ? -5.149 1.979 -29.954 1.00 56.25 103 ILE A C 1
ATOM 840 O O . ILE A 1 103 ? -6.182 1.623 -30.520 1.00 56.25 103 ILE A O 1
ATOM 844 N N . PHE A 1 104 ? -5.063 2.058 -28.624 1.00 43.00 104 PHE A N 1
ATOM 845 C CA . PHE A 1 104 ? -6.054 1.507 -27.699 1.00 43.00 104 PHE A CA 1
ATOM 846 C C . PHE A 1 104 ? -7.366 2.306 -27.653 1.00 43.00 104 PHE A C 1
ATOM 848 O O . PHE A 1 104 ? -8.440 1.711 -27.619 1.00 43.00 104 PHE A O 1
ATOM 855 N N . LEU A 1 105 ? -7.303 3.639 -27.749 1.00 49.69 105 LEU A N 1
ATOM 856 C CA . LEU A 1 105 ? -8.492 4.504 -27.825 1.00 49.69 105 LEU A CA 1
ATOM 857 C C . LEU A 1 105 ? -9.133 4.533 -29.227 1.00 49.69 105 LEU A C 1
ATOM 859 O O . LEU A 1 105 ? -10.066 5.289 -29.465 1.00 49.69 105 LEU A O 1
ATOM 863 N N . ARG A 1 106 ? -8.645 3.705 -30.168 1.00 55.75 106 ARG A N 1
ATOM 864 C CA . ARG A 1 106 ? -8.993 3.717 -31.605 1.00 55.75 106 ARG A CA 1
ATOM 865 C C . ARG A 1 106 ? -8.657 5.028 -32.335 1.00 55.75 106 ARG A C 1
ATOM 867 O O . ARG A 1 106 ? -9.120 5.221 -33.459 1.00 55.75 106 ARG A O 1
ATOM 874 N N . ASN A 1 107 ? -7.805 5.872 -31.751 1.00 62.19 107 ASN A N 1
ATOM 875 C CA . ASN A 1 107 ? -7.346 7.135 -32.342 1.00 62.19 107 ASN A CA 1
ATOM 876 C C . ASN A 1 107 ? -6.489 6.900 -33.603 1.00 62.19 107 ASN A C 1
ATOM 878 O O . ASN A 1 107 ? -6.565 7.666 -34.563 1.00 62.19 107 ASN A O 1
ATOM 882 N N . LEU A 1 108 ? -5.721 5.804 -33.630 1.00 74.75 108 LEU A N 1
ATOM 883 C CA . LEU A 1 108 ? -4.987 5.284 -34.782 1.00 74.75 108 LEU A CA 1
ATOM 884 C C . LEU A 1 108 ? -5.419 3.843 -35.076 1.00 74.75 108 LEU A C 1
ATOM 886 O O . LEU A 1 108 ? -5.235 2.938 -34.261 1.00 74.75 108 LEU A O 1
ATOM 890 N N . LYS A 1 109 ? -5.927 3.599 -36.282 1.00 79.94 109 LYS A N 1
ATOM 891 C CA . LYS A 1 109 ? -6.168 2.252 -36.816 1.00 79.94 109 LYS A CA 1
ATOM 892 C C . LYS A 1 109 ? -4.931 1.795 -37.578 1.00 79.94 109 LYS A C 1
ATOM 894 O O . LYS A 1 109 ? -4.480 2.494 -38.480 1.00 79.94 109 LYS A O 1
ATOM 899 N N . ILE A 1 110 ? -4.389 0.626 -37.240 1.00 77.75 110 ILE A N 1
ATOM 900 C CA . ILE A 1 110 ? -3.105 0.165 -37.786 1.00 77.75 110 ILE A CA 1
ATOM 901 C C . ILE A 1 110 ? -3.225 -1.239 -38.379 1.00 77.75 110 ILE A C 1
ATOM 903 O O . ILE A 1 110 ? -3.822 -2.120 -37.765 1.00 77.75 110 ILE A O 1
ATOM 907 N N . LYS A 1 111 ? -2.634 -1.464 -39.560 1.00 77.50 111 LYS A N 1
ATOM 908 C CA . LYS A 1 111 ? -2.513 -2.788 -40.202 1.00 77.50 111 LYS A CA 1
ATOM 909 C C . LYS A 1 111 ? -1.056 -3.096 -40.579 1.00 77.50 111 LYS A C 1
ATOM 911 O O . LYS A 1 111 ? -0.337 -2.200 -41.018 1.00 77.50 111 LYS A O 1
ATOM 916 N N . GLY A 1 112 ? -0.627 -4.357 -40.426 1.00 68.12 112 GLY A N 1
ATOM 917 C CA . GLY A 1 112 ? 0.716 -4.833 -40.804 1.00 68.12 112 GLY A CA 1
ATOM 918 C C . GLY A 1 112 ? 1.155 -6.117 -40.078 1.00 68.12 112 GLY A C 1
ATOM 919 O O . GLY A 1 112 ? 0.527 -6.520 -39.100 1.00 68.12 112 GLY A O 1
ATOM 920 N N . LYS A 1 113 ? 2.255 -6.744 -40.534 1.00 56.44 113 LYS A N 1
ATOM 921 C CA . LYS A 1 113 ? 2.719 -8.077 -40.078 1.00 56.44 113 LYS A CA 1
ATOM 922 C C . LYS A 1 113 ? 3.071 -8.158 -38.577 1.00 56.44 113 LYS A C 1
ATOM 924 O O . LYS A 1 113 ? 3.077 -9.260 -38.043 1.00 56.44 113 LYS A O 1
ATOM 929 N N . ARG A 1 114 ? 3.333 -7.024 -37.899 1.00 61.75 114 ARG A N 1
ATOM 930 C CA . ARG A 1 114 ? 3.568 -6.890 -36.436 1.00 61.75 114 ARG A CA 1
ATOM 931 C C . ARG A 1 114 ? 3.195 -5.485 -35.914 1.00 61.75 114 ARG A C 1
ATOM 933 O O . ARG A 1 114 ? 4.024 -4.787 -35.339 1.00 61.75 114 ARG A O 1
ATOM 940 N N . HIS A 1 115 ? 1.962 -5.043 -36.175 1.00 64.44 115 HIS A N 1
ATOM 941 C CA . HIS A 1 115 ? 1.514 -3.641 -36.062 1.00 64.44 115 HIS A CA 1
ATOM 942 C C . HIS A 1 115 ? 1.955 -2.869 -34.794 1.00 64.44 115 HIS A C 1
ATOM 944 O O . HIS A 1 115 ? 2.386 -1.725 -34.923 1.00 64.44 115 HIS A O 1
ATOM 950 N N . LEU A 1 116 ? 1.916 -3.471 -33.598 1.00 53.16 116 LEU A N 1
ATOM 951 C CA . LEU A 1 116 ? 2.307 -2.804 -32.346 1.00 53.16 116 LEU A CA 1
ATOM 952 C C . LEU A 1 116 ? 3.832 -2.621 -32.218 1.00 53.16 116 LEU A C 1
ATOM 954 O O . LEU A 1 116 ? 4.309 -1.502 -32.048 1.00 53.16 116 LEU A O 1
ATOM 958 N N . LEU A 1 117 ? 4.609 -3.699 -32.372 1.00 52.69 117 LEU A N 1
ATOM 959 C CA . LEU A 1 117 ? 6.080 -3.661 -32.337 1.00 52.69 117 LEU A CA 1
ATOM 960 C C . LEU A 1 117 ? 6.661 -2.778 -33.448 1.00 52.69 117 LEU A C 1
ATOM 962 O O . LEU A 1 117 ? 7.637 -2.057 -33.234 1.00 52.69 117 LEU A O 1
ATOM 966 N N . THR A 1 118 ? 6.051 -2.805 -34.632 1.00 61.22 118 THR A N 1
ATOM 967 C CA . THR A 1 118 ? 6.458 -1.954 -35.752 1.00 61.22 118 THR A CA 1
ATOM 968 C C . THR A 1 118 ? 6.115 -0.484 -35.489 1.00 61.22 118 THR A C 1
ATOM 970 O O . THR A 1 118 ? 6.954 0.372 -35.768 1.00 61.22 118 THR A O 1
ATOM 973 N N . LEU A 1 119 ? 4.963 -0.161 -34.878 1.00 60.44 119 LEU A N 1
ATOM 974 C CA . LEU A 1 119 ? 4.677 1.217 -34.456 1.00 60.44 119 LEU A CA 1
ATOM 975 C C . LEU A 1 119 ? 5.630 1.685 -33.350 1.00 60.44 119 LEU A C 1
ATOM 977 O O . LEU A 1 119 ? 6.039 2.835 -33.369 1.00 60.44 119 LEU A O 1
ATOM 981 N N . LEU A 1 120 ? 6.038 0.842 -32.403 1.00 57.12 120 LEU A N 1
ATOM 982 C CA . LEU A 1 120 ? 7.000 1.265 -31.375 1.00 57.12 120 LEU A CA 1
ATOM 983 C C . LEU A 1 120 ? 8.355 1.674 -31.985 1.00 57.12 120 LEU A C 1
ATOM 985 O O . LEU A 1 120 ? 8.971 2.646 -31.537 1.00 57.12 120 LEU A O 1
ATOM 989 N N . LYS A 1 121 ? 8.776 0.988 -33.057 1.00 67.50 121 LYS A N 1
ATOM 990 C CA . LYS A 1 121 ? 9.991 1.319 -33.819 1.00 67.50 121 LYS A CA 1
ATOM 991 C C . LYS A 1 121 ? 9.828 2.579 -34.681 1.00 67.50 121 LYS A C 1
ATOM 993 O O . LYS A 1 121 ? 10.676 3.465 -34.619 1.00 67.50 121 LYS A O 1
ATOM 998 N N . VAL A 1 122 ? 8.736 2.685 -35.444 1.00 73.81 122 VAL A N 1
ATOM 999 C CA . VAL A 1 122 ? 8.495 3.780 -36.412 1.00 73.81 122 VAL A CA 1
ATOM 1000 C C . VAL A 1 122 ? 7.900 5.034 -35.758 1.00 73.81 122 VAL A C 1
ATOM 1002 O O . VAL A 1 122 ? 8.239 6.159 -36.105 1.00 73.81 122 VAL A O 1
ATOM 1005 N N . GLY A 1 123 ? 7.037 4.868 -34.764 1.00 74.38 123 GLY A N 1
ATOM 1006 C CA . GLY A 1 123 ? 6.244 5.928 -34.142 1.00 74.38 123 GLY A CA 1
ATOM 1007 C C . GLY A 1 123 ? 7.081 7.010 -33.472 1.00 74.38 123 GLY A C 1
ATOM 1008 O O . GLY A 1 123 ? 6.687 8.167 -33.472 1.00 74.38 123 GLY A O 1
ATOM 1009 N N . ASN A 1 124 ? 8.275 6.683 -32.970 1.00 77.56 124 ASN A N 1
ATOM 1010 C CA . ASN A 1 124 ? 9.182 7.700 -32.437 1.00 77.56 124 ASN A CA 1
ATOM 1011 C C . ASN A 1 124 ? 9.791 8.607 -33.526 1.00 77.56 124 ASN A C 1
ATOM 1013 O O . ASN A 1 124 ? 10.169 9.736 -33.212 1.00 77.56 124 ASN A O 1
ATOM 1017 N N . VAL A 1 125 ? 9.875 8.140 -34.779 1.00 83.75 125 VAL A N 1
ATOM 1018 C CA . VAL A 1 125 ? 10.278 8.959 -35.938 1.00 83.75 125 VAL A CA 1
ATOM 1019 C C . VAL A 1 125 ? 9.150 9.913 -36.332 1.00 83.75 125 VAL A C 1
ATOM 1021 O O . VAL A 1 125 ? 9.414 11.065 -36.645 1.00 83.75 125 VAL A O 1
ATOM 1024 N N . LEU A 1 126 ? 7.896 9.476 -36.204 1.00 82.56 126 LEU A N 1
ATOM 1025 C CA . LEU A 1 126 ? 6.692 10.274 -36.487 1.00 82.56 126 LEU A CA 1
ATOM 1026 C C . LEU A 1 126 ? 6.331 11.291 -35.390 1.00 82.56 126 LEU A C 1
ATOM 1028 O O . LEU A 1 126 ? 5.282 11.928 -35.460 1.00 82.56 126 LEU A O 1
ATOM 1032 N N . ARG A 1 127 ? 7.160 11.416 -34.350 1.00 82.69 127 ARG A N 1
ATOM 1033 C CA . ARG A 1 127 ? 6.904 12.261 -33.179 1.00 82.69 127 ARG A CA 1
ATOM 1034 C C . ARG A 1 127 ? 7.963 13.329 -33.015 1.00 82.69 127 ARG A C 1
ATOM 1036 O O . ARG A 1 127 ? 9.147 13.045 -33.226 1.00 82.69 127 ARG A O 1
ATOM 1043 N N . ILE A 1 128 ? 7.561 14.490 -32.507 1.00 80.94 128 ILE A N 1
ATOM 1044 C CA . ILE A 1 128 ? 8.483 15.564 -32.116 1.00 80.94 128 ILE A CA 1
ATOM 1045 C C . ILE A 1 128 ? 9.555 15.050 -31.145 1.00 80.94 128 ILE A C 1
ATOM 1047 O O . ILE A 1 128 ? 9.341 14.079 -30.398 1.00 80.94 128 ILE A O 1
ATOM 1051 N N . ILE A 1 129 ? 10.749 15.642 -31.198 1.00 79.25 129 ILE A N 1
ATOM 1052 C CA . ILE A 1 129 ? 11.820 15.311 -30.255 1.00 79.25 129 ILE A CA 1
ATOM 1053 C C . ILE A 1 129 ? 11.368 15.782 -28.860 1.00 79.25 129 ILE A C 1
ATOM 1055 O O . ILE A 1 129 ? 10.905 16.913 -28.732 1.00 79.25 129 ILE A O 1
ATOM 1059 N N . PRO A 1 130 ? 11.435 14.936 -27.812 1.00 65.31 130 PRO A N 1
ATOM 1060 C CA . PRO A 1 130 ? 11.117 15.380 -26.461 1.00 65.31 130 PRO A CA 1
ATOM 1061 C C . PRO A 1 130 ? 12.037 16.538 -26.081 1.00 65.31 130 PRO A C 1
ATOM 1063 O O . PRO A 1 130 ? 13.254 16.363 -26.045 1.00 65.31 130 PRO A O 1
ATOM 1066 N N . ASN A 1 131 ? 11.463 17.702 -25.795 1.00 54.59 131 ASN A N 1
ATOM 1067 C CA . ASN A 1 131 ? 12.211 18.806 -25.223 1.00 54.59 131 ASN A CA 1
ATOM 1068 C C . ASN A 1 131 ? 12.158 18.667 -23.691 1.00 54.59 131 ASN A C 1
ATOM 1070 O O . ASN A 1 131 ? 11.077 18.822 -23.120 1.00 54.59 131 ASN A O 1
ATOM 1074 N N . PRO A 1 132 ? 13.281 18.376 -23.010 1.00 49.53 132 PRO A N 1
ATOM 1075 C CA . PRO A 1 132 ? 13.297 18.226 -21.555 1.00 49.53 132 PRO A CA 1
ATOM 1076 C C . PRO A 1 132 ? 12.879 19.506 -20.808 1.00 49.53 132 PRO A C 1
ATOM 1078 O O . PRO A 1 132 ? 12.484 19.414 -19.649 1.00 49.53 132 PRO A O 1
ATOM 1081 N N . ASN A 1 133 ? 12.898 20.670 -21.474 1.00 39.09 133 ASN A N 1
ATOM 1082 C CA . ASN A 1 133 ? 12.515 21.964 -20.905 1.00 39.09 133 ASN A CA 1
ATOM 1083 C C . ASN A 1 133 ? 11.068 22.391 -21.218 1.00 39.09 133 ASN A C 1
ATOM 1085 O O . ASN A 1 133 ? 10.595 23.364 -20.638 1.00 39.09 133 ASN A O 1
ATOM 1089 N N . LEU A 1 134 ? 10.341 21.679 -22.090 1.00 38.12 134 LEU A N 1
ATOM 1090 C CA . LEU A 1 134 ? 8.903 21.893 -22.297 1.00 38.12 134 LEU A CA 1
ATOM 1091 C C . LEU A 1 134 ? 8.118 20.812 -21.544 1.00 38.12 134 LEU A C 1
ATOM 1093 O O . LEU A 1 134 ? 7.599 19.857 -22.122 1.00 38.12 134 LEU A O 1
ATOM 1097 N N . ARG A 1 135 ? 7.995 20.986 -20.225 1.00 36.00 135 ARG A N 1
ATOM 1098 C CA . ARG A 1 135 ? 6.788 20.516 -19.540 1.00 36.00 135 ARG A CA 1
ATOM 1099 C C . ARG A 1 135 ? 5.667 21.440 -19.999 1.00 36.00 135 ARG A C 1
ATOM 1101 O O . ARG A 1 135 ? 5.755 22.650 -19.814 1.00 36.00 135 ARG A O 1
ATOM 1108 N N . ILE A 1 136 ? 4.652 20.887 -20.655 1.00 33.06 136 ILE A N 1
ATOM 1109 C CA . ILE A 1 136 ? 3.423 21.628 -20.932 1.00 33.06 136 ILE A CA 1
ATOM 1110 C C . ILE A 1 136 ? 2.832 21.975 -19.564 1.00 33.06 136 ILE A C 1
ATOM 1112 O O . ILE A 1 136 ? 2.289 21.111 -18.881 1.00 33.06 136 IL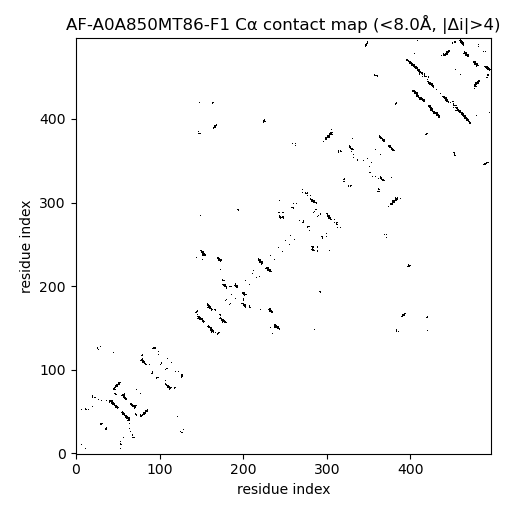E A O 1
ATOM 1116 N N . ASN A 1 137 ? 3.008 23.229 -19.149 1.00 32.75 137 ASN A N 1
ATOM 1117 C CA . ASN A 1 137 ? 2.314 23.814 -18.014 1.00 32.75 137 ASN A CA 1
ATOM 1118 C C . ASN A 1 137 ? 0.834 23.924 -18.384 1.00 32.75 137 ASN A C 1
ATOM 1120 O O . ASN A 1 137 ? 0.382 24.936 -18.920 1.00 32.75 137 ASN A O 1
ATOM 1124 N N . THR A 1 138 ? 0.067 22.875 -18.112 1.00 32.34 138 THR A N 1
ATOM 1125 C CA . THR A 1 138 ? -1.379 23.004 -17.953 1.00 32.34 138 THR A CA 1
ATOM 1126 C C . THR A 1 138 ? -1.634 23.718 -16.634 1.00 32.34 138 THR A C 1
ATOM 1128 O O . THR A 1 138 ? -1.589 23.121 -15.565 1.00 32.34 138 THR A O 1
ATOM 1131 N N . LEU A 1 139 ? -1.876 25.024 -16.733 1.00 33.22 139 LEU A N 1
ATOM 1132 C CA . LEU A 1 139 ? -2.420 25.871 -15.677 1.00 33.22 139 LEU A CA 1
ATOM 1133 C C . LEU A 1 139 ? -3.821 25.377 -15.280 1.00 33.22 139 LEU A C 1
ATOM 1135 O O . LEU A 1 139 ? -4.836 25.897 -15.731 1.00 33.22 139 LEU A O 1
ATOM 1139 N N . LEU A 1 140 ? -3.852 24.370 -14.415 1.00 32.56 140 LEU A N 1
ATOM 1140 C CA . LEU A 1 140 ? -4.943 24.053 -13.502 1.00 32.56 140 LEU A CA 1
ATOM 1141 C C . LEU A 1 140 ? -4.279 23.745 -12.156 1.00 32.56 140 LEU A C 1
ATOM 1143 O O . LEU A 1 140 ? -4.054 22.588 -11.840 1.00 32.56 140 LEU A O 1
ATOM 1147 N N . THR A 1 141 ? -3.897 24.799 -11.421 1.00 38.75 141 THR A N 1
ATOM 1148 C CA . THR A 1 141 ? -3.531 24.782 -9.987 1.00 38.75 141 THR A CA 1
ATOM 1149 C C . THR A 1 141 ? -2.850 23.487 -9.511 1.00 38.75 141 THR A C 1
ATOM 1151 O O . THR A 1 141 ? -3.549 22.586 -9.051 1.00 38.75 141 THR A O 1
ATOM 1154 N N . ASP A 1 142 ? -1.514 23.401 -9.611 1.00 45.12 142 ASP A N 1
ATOM 1155 C CA . ASP A 1 142 ? -0.684 22.232 -9.247 1.00 45.12 142 ASP A CA 1
ATOM 1156 C C . ASP A 1 142 ? -0.806 21.852 -7.756 1.00 45.12 142 ASP A C 1
ATOM 1158 O O . ASP A 1 142 ? 0.084 22.092 -6.937 1.00 45.12 142 ASP A O 1
ATOM 1162 N N . MET A 1 143 ? -1.931 21.245 -7.385 1.00 60.75 143 MET A N 1
ATOM 1163 C CA . MET A 1 143 ? -2.070 20.514 -6.138 1.00 60.75 143 MET A CA 1
ATOM 1164 C C . MET A 1 143 ? -1.421 19.152 -6.342 1.00 60.75 143 MET A C 1
ATOM 1166 O O . MET A 1 143 ? -1.929 18.324 -7.103 1.00 60.75 143 MET A O 1
ATOM 1170 N N . THR A 1 144 ? -0.300 18.902 -5.670 1.00 74.75 144 THR A N 1
ATOM 1171 C CA . THR A 1 144 ? 0.295 17.567 -5.710 1.00 74.75 144 THR A CA 1
ATOM 1172 C C . THR A 1 144 ? -0.580 16.603 -4.926 1.00 74.75 144 THR A C 1
ATOM 1174 O O . THR A 1 144 ? -0.796 16.764 -3.725 1.00 74.75 144 THR A O 1
ATOM 1177 N N . GLN A 1 145 ? -1.077 15.587 -5.626 1.00 85.12 145 GLN A N 1
ATOM 1178 C CA . GLN A 1 145 ? -1.811 14.483 -5.029 1.00 85.12 145 GLN A CA 1
ATOM 1179 C C . GLN A 1 145 ? -0.861 13.333 -4.701 1.00 85.12 145 GLN A C 1
ATOM 1181 O O . GLN A 1 145 ? 0.026 12.989 -5.490 1.00 85.12 145 GLN A O 1
ATOM 1186 N N . PHE A 1 146 ? -1.092 12.728 -3.544 1.00 91.81 146 PHE A N 1
ATOM 1187 C CA . PHE A 1 146 ? -0.400 11.539 -3.074 1.00 91.81 146 PHE A CA 1
ATOM 1188 C C . PHE A 1 146 ? -1.418 10.416 -2.898 1.00 91.81 146 PHE A C 1
ATOM 1190 O O . PHE A 1 146 ? -2.557 10.664 -2.489 1.00 91.81 146 PHE A O 1
ATOM 1197 N N . ARG A 1 147 ? -1.004 9.194 -3.210 1.00 93.62 147 ARG A N 1
ATOM 1198 C CA . ARG A 1 147 ? -1.726 7.965 -2.882 1.00 93.62 147 ARG A CA 1
ATOM 1199 C C . ARG A 1 147 ? -0.772 6.976 -2.239 1.00 93.62 147 ARG A C 1
ATOM 1201 O O . ARG A 1 147 ? 0.443 7.102 -2.394 1.00 93.62 147 ARG A O 1
ATOM 1208 N N . ASP A 1 148 ? -1.338 5.993 -1.557 1.00 95.75 148 ASP A N 1
ATOM 1209 C CA . ASP A 1 148 ? -0.575 4.925 -0.925 1.00 95.75 148 ASP A CA 1
ATOM 1210 C C . ASP A 1 148 ? 0.518 4.368 -1.858 1.00 95.75 148 ASP A C 1
ATOM 1212 O O . ASP A 1 148 ? 0.294 4.174 -3.059 1.00 95.75 148 ASP A O 1
ATOM 1216 N N . ARG A 1 149 ? 1.713 4.154 -1.294 1.00 95.50 149 ARG A N 1
ATOM 1217 C CA . ARG A 1 149 ? 2.935 3.688 -1.981 1.00 95.50 149 ARG A CA 1
ATOM 1218 C C . ARG A 1 149 ? 3.592 4.649 -2.978 1.00 95.50 149 ARG A C 1
ATOM 1220 O O . ARG A 1 149 ? 4.626 4.286 -3.540 1.00 95.50 149 ARG A O 1
ATOM 1227 N N . ASP A 1 150 ? 3.081 5.863 -3.187 1.00 95.94 150 ASP A N 1
ATOM 1228 C CA . ASP A 1 150 ? 3.914 6.916 -3.783 1.00 95.94 150 ASP A CA 1
ATOM 1229 C C . ASP A 1 150 ? 5.150 7.143 -2.897 1.00 95.94 150 ASP A C 1
ATOM 1231 O O . ASP A 1 150 ? 5.065 7.041 -1.674 1.00 95.94 150 ASP A O 1
ATOM 1235 N N . ALA A 1 151 ? 6.300 7.459 -3.494 1.00 96.38 151 ALA A N 1
ATOM 1236 C CA . ALA A 1 151 ? 7.539 7.626 -2.742 1.00 96.38 151 ALA A CA 1
ATOM 1237 C C . ALA A 1 151 ? 8.126 9.038 -2.883 1.00 96.38 151 ALA A C 1
ATOM 1239 O O . ALA A 1 151 ? 8.891 9.300 -3.821 1.00 96.38 151 ALA A O 1
ATOM 1240 N N . PRO A 1 152 ? 7.770 9.973 -1.981 1.00 96.50 152 PRO A N 1
ATOM 1241 C CA . PRO A 1 152 ? 8.425 11.271 -1.884 1.00 96.50 152 PRO A CA 1
ATOM 1242 C C . PRO A 1 152 ? 9.903 11.113 -1.513 1.00 96.50 152 PRO A C 1
ATOM 1244 O O . PRO A 1 152 ? 10.254 10.363 -0.600 1.00 96.50 152 PRO A O 1
ATOM 1247 N N . ILE A 1 153 ? 10.768 11.855 -2.200 1.00 95.75 153 ILE A N 1
ATOM 1248 C CA . ILE A 1 153 ? 12.216 11.859 -1.995 1.00 95.75 153 ILE A CA 1
ATOM 1249 C C . ILE A 1 153 ? 12.651 13.279 -1.646 1.00 95.75 153 ILE A C 1
ATOM 1251 O O . ILE A 1 153 ? 12.384 14.229 -2.391 1.00 95.75 153 ILE A O 1
ATOM 1255 N N . THR A 1 154 ? 13.321 13.436 -0.507 1.00 96.50 154 THR A N 1
ATOM 1256 C CA . THR A 1 154 ? 13.787 14.749 -0.038 1.00 96.50 154 THR A CA 1
ATOM 1257 C C . THR A 1 154 ? 15.160 15.101 -0.602 1.00 96.50 154 THR A C 1
ATOM 1259 O O . THR A 1 154 ? 15.845 14.276 -1.205 1.00 96.50 154 THR A O 1
ATOM 1262 N N . LYS A 1 155 ? 15.595 16.345 -0.384 1.00 95.06 155 LYS A N 1
ATOM 1263 C CA . LYS A 1 155 ? 16.908 16.847 -0.828 1.00 95.06 155 LYS A CA 1
ATOM 1264 C C . LYS A 1 155 ? 18.102 16.080 -0.243 1.00 95.06 155 LYS A C 1
ATOM 1266 O O . LYS A 1 155 ? 19.165 16.062 -0.848 1.00 95.06 155 LYS A O 1
ATOM 1271 N N . GLU A 1 156 ? 17.940 15.461 0.924 1.00 95.69 156 GLU A N 1
ATOM 1272 C CA . GLU A 1 156 ? 18.940 14.605 1.569 1.00 95.69 156 GLU A CA 1
ATOM 1273 C C . GLU A 1 156 ? 18.953 13.184 0.991 1.00 95.69 156 GLU A C 1
ATOM 1275 O O . GLU A 1 156 ? 19.763 12.366 1.417 1.00 95.69 156 GLU A O 1
ATOM 1280 N N . GLY A 1 157 ? 18.047 12.874 0.058 1.00 94.75 157 GLY A N 1
ATOM 1281 C CA . GLY A 1 157 ? 17.875 11.544 -0.517 1.00 94.75 157 GLY A CA 1
ATOM 1282 C C . GLY A 1 157 ? 17.080 10.584 0.368 1.00 94.75 157 GLY A C 1
ATOM 1283 O O . GLY A 1 157 ? 17.079 9.389 0.102 1.00 94.75 157 GLY A O 1
ATOM 1284 N N . ILE A 1 158 ? 16.409 11.056 1.427 1.00 97.19 158 ILE A N 1
ATOM 1285 C CA . ILE A 1 158 ? 15.544 10.188 2.240 1.00 97.19 158 ILE A CA 1
ATOM 1286 C C . ILE A 1 158 ? 14.331 9.806 1.394 1.00 97.19 158 ILE A C 1
ATOM 1288 O O . ILE A 1 158 ? 13.658 10.679 0.842 1.00 97.19 158 ILE A O 1
ATOM 1292 N N . ILE A 1 159 ? 14.061 8.506 1.311 1.00 96.50 159 ILE A N 1
ATOM 1293 C CA . ILE A 1 159 ? 12.935 7.951 0.569 1.00 96.50 159 ILE A CA 1
ATOM 1294 C C . ILE A 1 159 ? 11.839 7.608 1.570 1.00 96.50 159 ILE A C 1
ATOM 1296 O O . ILE A 1 159 ? 12.011 6.760 2.452 1.00 96.50 159 ILE A O 1
ATOM 1300 N N . PHE A 1 160 ? 10.713 8.286 1.415 1.00 97.50 160 PHE A N 1
ATOM 1301 C CA . PHE A 1 160 ? 9.495 8.039 2.167 1.00 97.50 160 PHE A CA 1
ATOM 1302 C C . PHE A 1 160 ? 8.552 7.170 1.348 1.00 97.50 160 PHE A C 1
ATOM 1304 O O . PHE A 1 160 ? 8.676 7.096 0.128 1.00 97.50 160 PHE A O 1
ATOM 1311 N N . ARG A 1 161 ? 7.579 6.567 2.020 1.00 96.38 161 ARG A N 1
ATOM 1312 C CA . ARG A 1 161 ? 6.460 5.871 1.395 1.00 96.38 161 ARG A CA 1
ATOM 1313 C C . ARG A 1 161 ? 5.170 6.487 1.917 1.00 96.38 161 ARG A C 1
ATOM 1315 O O . ARG A 1 161 ? 4.905 6.499 3.116 1.00 96.38 161 ARG A O 1
ATOM 1322 N N . THR A 1 162 ? 4.401 7.093 1.020 1.00 96.06 162 THR A N 1
ATOM 1323 C CA . THR A 1 162 ? 3.082 7.641 1.329 1.00 96.06 162 THR A CA 1
ATOM 1324 C C . THR A 1 162 ? 2.213 6.538 1.914 1.00 96.06 162 THR A C 1
ATOM 1326 O O . THR A 1 162 ? 2.164 5.438 1.364 1.00 96.06 162 THR A O 1
ATOM 1329 N N . TYR A 1 163 ? 1.546 6.856 3.023 1.00 92.12 163 TYR A N 1
ATOM 1330 C CA . TYR A 1 163 ? 0.785 5.900 3.810 1.00 92.12 163 TYR A CA 1
ATOM 1331 C C . TYR A 1 163 ? -0.699 6.273 3.820 1.00 92.12 163 TYR A C 1
ATOM 1333 O O . TYR A 1 163 ? -1.114 7.223 4.491 1.00 92.12 163 TYR A O 1
ATOM 1341 N N . GLY A 1 164 ? -1.479 5.525 3.048 1.00 93.12 164 GLY A N 1
ATOM 1342 C CA . GLY A 1 164 ? -2.914 5.703 2.870 1.00 93.12 164 GLY A CA 1
ATOM 1343 C C . GLY A 1 164 ? -3.340 6.894 2.022 1.00 93.12 164 GLY A C 1
ATOM 1344 O O . GLY A 1 164 ? -2.689 7.230 1.033 1.00 93.12 164 GLY A O 1
ATOM 1345 N N . TYR A 1 165 ? -4.509 7.461 2.339 1.00 92.69 165 TYR A N 1
ATOM 1346 C CA . TYR A 1 165 ? -5.198 8.417 1.448 1.00 92.69 165 TYR A CA 1
ATOM 1347 C C . TYR A 1 165 ? -5.700 9.685 2.147 1.00 92.69 165 TYR A C 1
ATOM 1349 O O . TYR A 1 165 ? -6.181 10.619 1.499 1.00 92.69 165 TYR A O 1
ATOM 1357 N N . THR A 1 166 ? -5.614 9.712 3.474 1.00 91.69 166 THR A N 1
ATOM 1358 C CA . THR A 1 166 ? -6.113 10.801 4.311 1.00 91.69 166 THR A CA 1
ATOM 1359 C C . THR A 1 166 ? -4.968 11.770 4.592 1.00 91.69 166 THR A C 1
ATOM 1361 O O . THR A 1 166 ? -4.145 11.553 5.483 1.00 91.69 166 THR A O 1
ATOM 1364 N N . HIS A 1 167 ? -4.879 12.841 3.801 1.00 93.31 167 HIS A N 1
ATOM 1365 C CA . HIS A 1 167 ? -3.712 13.725 3.776 1.00 93.31 167 HIS A CA 1
ATOM 1366 C C . HIS A 1 167 ? -4.066 15.220 3.803 1.00 93.31 167 HIS A C 1
ATOM 1368 O O . HIS A 1 167 ? -5.090 15.624 3.246 1.00 93.31 167 HIS A O 1
ATOM 1374 N N . PRO A 1 168 ? -3.216 16.084 4.388 1.00 92.12 168 PRO A N 1
ATOM 1375 C CA . PRO A 1 168 ? -3.314 17.525 4.189 1.00 92.12 168 PRO A CA 1
ATOM 1376 C C . PRO A 1 168 ? -3.170 17.908 2.713 1.00 92.12 168 PRO A C 1
ATOM 1378 O O . PRO A 1 168 ? -2.653 17.153 1.895 1.00 92.12 168 PRO A O 1
ATOM 1381 N N . LEU A 1 169 ? -3.601 19.120 2.371 1.00 87.81 169 LEU A N 1
ATOM 1382 C CA . LEU A 1 169 ? -3.359 19.652 1.036 1.00 87.81 169 LEU A CA 1
ATOM 1383 C C . LEU A 1 169 ? -1.849 19.811 0.793 1.00 87.81 169 LEU A C 1
ATOM 1385 O O . LEU A 1 169 ? -1.161 20.345 1.660 1.00 87.81 169 LEU A O 1
ATOM 1389 N N . ASN A 1 170 ? -1.365 19.386 -0.379 1.00 88.69 170 ASN A N 1
ATOM 1390 C CA . ASN A 1 170 ? 0.039 19.468 -0.811 1.00 88.69 170 ASN A CA 1
ATOM 1391 C C . ASN A 1 170 ? 1.050 18.789 0.121 1.00 88.69 170 ASN A C 1
ATOM 1393 O O . ASN A 1 170 ? 2.238 19.083 0.063 1.00 88.69 170 ASN A O 1
ATOM 1397 N N . ALA A 1 171 ? 0.610 17.860 0.959 1.00 93.62 171 ALA A N 1
ATOM 1398 C CA . ALA A 1 171 ? 1.496 17.083 1.804 1.00 93.62 171 ALA A CA 1
ATOM 1399 C C . ALA A 1 171 ? 0.959 15.666 1.953 1.00 93.62 171 ALA A C 1
ATOM 1401 O O . ALA A 1 171 ? -0.223 15.424 1.731 1.00 93.62 171 ALA A O 1
ATOM 1402 N N . CYS A 1 172 ? 1.802 14.736 2.377 1.00 95.75 172 CYS A N 1
ATOM 1403 C CA . CYS A 1 172 ? 1.363 13.396 2.736 1.00 95.75 172 CYS A CA 1
ATOM 1404 C C . CYS A 1 172 ? 1.900 12.985 4.099 1.00 95.75 172 CYS A C 1
ATOM 1406 O O . CYS A 1 172 ? 3.006 13.361 4.489 1.00 95.75 172 CYS A O 1
ATOM 1408 N N . PHE A 1 173 ? 1.123 12.161 4.797 1.00 96.06 173 PHE A N 1
ATOM 1409 C CA . PHE A 1 173 ? 1.670 11.325 5.857 1.00 96.06 173 PHE A CA 1
ATOM 1410 C C . PHE A 1 173 ? 2.346 10.115 5.221 1.00 96.06 173 PHE A C 1
ATOM 1412 O O . PHE A 1 173 ? 1.884 9.589 4.206 1.00 96.06 173 PHE A O 1
ATOM 1419 N N . CYS A 1 174 ? 3.464 9.709 5.799 1.00 95.06 174 CYS A N 1
ATOM 1420 C CA . CYS A 1 174 ? 4.313 8.683 5.222 1.00 95.06 174 CYS A CA 1
ATOM 1421 C C . CYS A 1 174 ? 5.121 7.981 6.305 1.00 95.06 174 CYS A C 1
ATOM 1423 O O . CYS A 1 174 ? 5.387 8.550 7.368 1.00 95.06 174 CYS A O 1
ATOM 1425 N N . ASP A 1 175 ? 5.572 6.771 6.010 1.00 93.56 175 ASP A N 1
ATOM 1426 C CA . ASP A 1 175 ? 6.676 6.148 6.719 1.00 93.56 175 ASP A CA 1
ATOM 1427 C C . ASP A 1 175 ? 8.006 6.392 5.994 1.00 93.56 175 ASP A C 1
ATOM 1429 O O . ASP A 1 175 ? 8.063 6.866 4.858 1.00 93.56 175 ASP A O 1
ATOM 1433 N N . VAL A 1 176 ? 9.101 6.147 6.707 1.00 96.38 176 VAL A N 1
ATOM 1434 C CA . VAL A 1 176 ? 10.463 6.376 6.215 1.00 96.38 176 VAL A CA 1
ATOM 1435 C C . VAL A 1 176 ? 11.014 5.030 5.805 1.00 96.38 176 VAL A C 1
ATOM 1437 O O . VAL A 1 176 ? 11.252 4.183 6.667 1.00 96.38 176 VAL A O 1
ATOM 1440 N N . GLU A 1 177 ? 11.202 4.821 4.509 1.00 95.31 177 GLU A N 1
ATOM 1441 C CA . GLU A 1 177 ? 11.529 3.495 4.000 1.00 95.31 177 GLU A CA 1
ATOM 1442 C C . GLU A 1 177 ? 13.041 3.311 3.853 1.00 95.31 177 GLU A C 1
ATOM 1444 O O . GLU A 1 177 ? 13.587 2.315 4.335 1.00 95.31 177 GLU A O 1
ATOM 1449 N N . TYR A 1 178 ? 13.734 4.301 3.277 1.00 95.69 178 TYR A N 1
ATOM 1450 C CA . TYR A 1 178 ? 15.180 4.247 3.049 1.00 95.69 178 TYR A CA 1
ATOM 1451 C C . TYR A 1 178 ? 15.871 5.577 3.349 1.00 95.69 178 TYR A C 1
ATOM 1453 O O . TYR A 1 178 ? 15.300 6.656 3.188 1.00 95.69 178 TYR A O 1
ATOM 1461 N N . ALA A 1 179 ? 17.145 5.504 3.726 1.00 96.56 179 ALA A N 1
ATOM 1462 C CA . ALA A 1 179 ? 18.037 6.658 3.765 1.00 96.56 179 ALA A CA 1
ATOM 1463 C C . ALA A 1 179 ? 19.416 6.299 3.187 1.00 96.56 179 ALA A C 1
ATOM 1465 O O . ALA A 1 179 ? 19.851 5.149 3.328 1.00 96.56 179 ALA A O 1
ATOM 1466 N N . PRO A 1 180 ? 20.112 7.254 2.546 1.00 95.69 180 PRO A N 1
ATOM 1467 C CA . PRO A 1 180 ? 21.429 7.011 1.984 1.00 95.69 180 PRO A CA 1
ATOM 1468 C C . PRO A 1 180 ? 22.484 6.833 3.080 1.00 95.69 180 PRO A C 1
ATOM 1470 O O . PRO A 1 180 ? 22.394 7.399 4.176 1.00 95.69 180 PRO A O 1
ATOM 1473 N N . ALA A 1 181 ? 23.534 6.084 2.743 1.00 95.75 181 ALA A N 1
ATOM 1474 C CA . ALA A 1 181 ? 24.653 5.766 3.628 1.00 95.75 181 ALA A CA 1
ATOM 1475 C C . ALA A 1 181 ? 25.384 7.000 4.184 1.00 95.75 181 ALA A C 1
ATOM 1477 O O . ALA A 1 181 ? 26.036 6.920 5.223 1.00 95.75 181 ALA A O 1
ATOM 1478 N N . SER A 1 182 ? 25.264 8.149 3.512 1.00 95.31 182 SER A N 1
ATOM 1479 C CA . SER A 1 182 ? 25.844 9.426 3.937 1.00 95.31 182 SER A CA 1
ATOM 1480 C C . SER A 1 182 ? 25.219 9.994 5.216 1.00 95.31 182 SER A C 1
ATOM 1482 O O . SER A 1 182 ? 25.865 10.786 5.900 1.00 95.31 182 SER A O 1
ATOM 1484 N N . ILE A 1 183 ? 23.984 9.604 5.563 1.00 96.94 183 ILE A N 1
ATOM 1485 C CA . ILE A 1 183 ? 23.248 10.161 6.716 1.00 96.94 183 ILE A CA 1
ATOM 1486 C C . ILE A 1 183 ? 22.724 9.098 7.692 1.00 96.94 183 ILE A C 1
ATOM 1488 O O . ILE A 1 183 ? 22.419 9.410 8.857 1.00 96.94 183 ILE A O 1
ATOM 1492 N N . TYR A 1 184 ? 22.636 7.844 7.246 1.00 96.62 184 TYR A N 1
ATOM 1493 C CA . TYR A 1 184 ? 22.160 6.717 8.038 1.00 96.62 184 TYR A CA 1
ATOM 1494 C C . TYR A 1 184 ? 22.940 5.439 7.723 1.00 96.62 184 TYR A C 1
ATOM 1496 O O . TYR A 1 184 ? 23.273 5.167 6.577 1.00 96.62 184 TYR A O 1
ATOM 1504 N N . SER A 1 185 ? 23.200 4.638 8.750 1.00 94.69 185 SER A N 1
ATOM 1505 C CA . SER A 1 185 ? 23.784 3.308 8.627 1.00 94.69 185 SER A CA 1
ATOM 1506 C C . SER A 1 185 ? 23.252 2.404 9.735 1.00 94.69 185 SER A C 1
ATOM 1508 O O . SER A 1 185 ? 22.777 2.872 10.775 1.00 94.69 185 SER A O 1
ATOM 1510 N N . THR A 1 186 ? 23.312 1.097 9.505 1.00 92.31 186 THR A N 1
ATOM 1511 C CA . THR A 1 186 ? 22.928 0.077 10.482 1.00 92.31 186 THR A CA 1
ATOM 1512 C C . THR A 1 186 ? 23.795 -1.162 10.307 1.00 92.31 186 THR A C 1
ATOM 1514 O O . THR A 1 186 ? 24.296 -1.430 9.216 1.00 92.31 186 THR A O 1
ATOM 1517 N N . SER A 1 187 ? 23.972 -1.917 11.389 1.00 91.00 187 SER A N 1
ATOM 1518 C CA . SER A 1 187 ? 24.653 -3.211 11.375 1.00 91.00 187 SER A CA 1
ATOM 1519 C C . SER A 1 187 ? 23.751 -4.362 10.920 1.00 91.00 187 SER A C 1
ATOM 1521 O O . SER A 1 187 ? 24.236 -5.483 10.798 1.00 91.00 187 SER A O 1
ATOM 1523 N N . ASP A 1 188 ? 22.456 -4.118 10.671 1.00 88.62 188 ASP A N 1
ATOM 1524 C CA . ASP A 1 188 ? 21.551 -5.142 10.144 1.00 88.62 188 ASP A CA 1
ATOM 1525 C C . ASP A 1 188 ? 21.879 -5.432 8.667 1.00 88.62 188 ASP A C 1
ATOM 1527 O O . ASP A 1 188 ? 21.598 -4.594 7.801 1.00 88.62 188 ASP A O 1
ATOM 1531 N N . PRO A 1 189 ? 22.419 -6.619 8.333 1.00 86.19 189 PRO A N 1
ATOM 1532 C CA . PRO A 1 189 ? 22.801 -6.937 6.960 1.00 86.19 189 PRO A CA 1
ATOM 1533 C C . PRO A 1 189 ? 21.594 -6.975 6.014 1.00 86.19 189 PRO A C 1
ATOM 1535 O O . PRO A 1 189 ? 21.746 -6.774 4.812 1.00 86.19 189 PRO A O 1
ATOM 1538 N N . ARG A 1 190 ? 20.374 -7.171 6.537 1.00 85.62 190 ARG A N 1
ATOM 1539 C CA . ARG A 1 190 ? 19.138 -7.176 5.741 1.00 85.62 190 ARG A CA 1
ATOM 1540 C C . ARG A 1 190 ? 18.738 -5.778 5.283 1.00 85.62 190 ARG A C 1
ATOM 1542 O O . ARG A 1 190 ? 17.846 -5.656 4.442 1.00 85.62 190 ARG A O 1
ATOM 1549 N N . ALA A 1 191 ? 19.302 -4.720 5.865 1.00 90.31 191 ALA A N 1
ATOM 1550 C CA . ALA A 1 191 ? 18.947 -3.340 5.543 1.00 90.31 191 ALA A CA 1
ATOM 1551 C C . ALA A 1 191 ? 19.646 -2.821 4.284 1.00 90.31 191 ALA A C 1
ATOM 1553 O O . ALA A 1 191 ? 19.142 -1.894 3.663 1.00 90.31 191 ALA A O 1
ATOM 1554 N N . ILE A 1 192 ? 20.778 -3.411 3.905 1.00 90.62 192 ILE A N 1
ATOM 1555 C CA . ILE A 1 192 ? 21.626 -2.941 2.806 1.00 90.62 192 ILE A CA 1
ATOM 1556 C C . ILE A 1 192 ? 20.845 -2.956 1.485 1.00 90.62 192 ILE A C 1
ATOM 1558 O O . ILE A 1 192 ? 20.242 -3.966 1.117 1.00 90.62 192 ILE A O 1
ATOM 1562 N N . ARG A 1 193 ? 20.843 -1.828 0.775 1.00 89.94 193 ARG A N 1
ATOM 1563 C CA . ARG A 1 193 ? 20.266 -1.654 -0.562 1.00 89.94 193 ARG A CA 1
ATOM 1564 C C . ARG A 1 193 ? 21.274 -0.908 -1.422 1.00 89.94 193 ARG A C 1
ATOM 1566 O O . ARG A 1 193 ? 21.738 0.153 -1.027 1.00 89.94 193 ARG A O 1
ATOM 1573 N N . SER A 1 194 ? 21.629 -1.455 -2.572 1.00 82.75 194 SER A N 1
ATOM 1574 C CA . SER A 1 194 ? 22.589 -0.835 -3.487 1.00 82.75 194 SER A CA 1
ATOM 1575 C C . SER A 1 194 ? 21.958 -0.681 -4.858 1.00 82.75 194 SER A C 1
ATOM 1577 O O . SER A 1 194 ? 21.389 -1.645 -5.369 1.00 82.75 194 SER A O 1
ATOM 1579 N N . ASP A 1 195 ? 22.109 0.491 -5.455 1.00 72.69 195 ASP A N 1
ATOM 1580 C CA . ASP A 1 195 ? 21.887 0.721 -6.881 1.00 72.69 195 ASP A CA 1
ATOM 1581 C C . ASP A 1 195 ? 23.174 1.303 -7.510 1.00 72.69 195 ASP A C 1
ATOM 1583 O O . ASP A 1 195 ? 24.178 1.496 -6.814 1.00 72.69 195 ASP A O 1
ATOM 1587 N N . PRO A 1 196 ? 23.198 1.568 -8.828 1.00 65.81 196 PRO A N 1
ATOM 1588 C CA . PRO A 1 196 ? 24.323 2.259 -9.454 1.00 65.81 196 PRO A CA 1
ATOM 1589 C C . PRO A 1 196 ? 24.561 3.697 -8.951 1.00 65.81 196 PRO A C 1
ATOM 1591 O O . PRO A 1 196 ? 25.635 4.239 -9.203 1.00 65.81 196 PRO A O 1
ATOM 1594 N N . GLU A 1 197 ? 23.588 4.328 -8.284 1.00 69.06 197 GLU A N 1
ATOM 1595 C CA . GLU A 1 197 ? 23.659 5.715 -7.800 1.00 69.06 197 GLU A CA 1
ATOM 1596 C C . GLU A 1 197 ? 24.213 5.812 -6.366 1.00 69.06 197 GLU A C 1
ATOM 1598 O O . GLU A 1 197 ? 24.736 6.860 -5.976 1.00 69.06 197 GLU A O 1
ATOM 1603 N N . GLY A 1 198 ? 24.163 4.730 -5.582 1.00 85.00 198 GLY A N 1
ATOM 1604 C CA . GLY A 1 198 ? 24.772 4.664 -4.263 1.00 85.00 198 GLY A CA 1
ATOM 1605 C C . GLY A 1 198 ? 24.264 3.550 -3.343 1.00 85.00 198 GLY A C 1
ATOM 1606 O O . GLY A 1 198 ? 23.583 2.598 -3.721 1.00 85.00 198 GLY A O 1
ATOM 1607 N N . LEU A 1 199 ? 24.651 3.684 -2.074 1.00 92.88 199 LEU A N 1
ATOM 1608 C CA . LEU A 1 199 ? 24.305 2.770 -0.990 1.00 92.88 199 LEU A CA 1
ATOM 1609 C C . LEU A 1 199 ? 23.221 3.389 -0.102 1.00 92.88 199 LEU A C 1
ATOM 1611 O O . LEU A 1 199 ? 23.381 4.500 0.407 1.00 92.88 199 LEU A O 1
ATOM 1615 N N . TYR A 1 200 ? 22.162 2.627 0.137 1.00 94.69 200 TYR A N 1
ATOM 1616 C CA . TYR A 1 200 ? 21.029 2.951 0.993 1.00 94.69 200 TYR A CA 1
ATOM 1617 C C . TYR A 1 200 ? 20.836 1.885 2.073 1.00 94.69 200 TYR A C 1
ATOM 1619 O O . TYR A 1 200 ? 21.270 0.738 1.947 1.00 94.69 200 TYR A O 1
ATOM 1627 N N . TYR A 1 201 ? 20.131 2.265 3.136 1.00 94.94 201 TYR A N 1
ATOM 1628 C CA . TYR A 1 201 ? 19.695 1.354 4.185 1.00 94.94 201 TYR A CA 1
ATOM 1629 C C . TYR A 1 201 ? 18.183 1.444 4.372 1.00 94.94 201 TYR A C 1
ATOM 1631 O O . TYR A 1 201 ? 17.639 2.535 4.549 1.00 94.94 201 TYR A O 1
ATOM 1639 N N . LYS A 1 202 ? 17.519 0.285 4.358 1.00 94.69 202 LYS A N 1
ATOM 1640 C CA . LYS A 1 202 ? 16.107 0.130 4.711 1.00 94.69 202 LYS A CA 1
ATOM 1641 C C . LYS A 1 202 ? 15.921 0.282 6.217 1.00 94.69 202 LYS A C 1
ATOM 1643 O O . LYS A 1 202 ? 16.651 -0.334 6.998 1.00 94.69 202 LYS A O 1
ATOM 1648 N N . PHE A 1 203 ? 14.916 1.046 6.626 1.00 95.06 203 PHE A N 1
ATOM 1649 C CA . PHE A 1 203 ? 14.493 1.082 8.021 1.00 95.06 203 PHE A CA 1
ATOM 1650 C C . PHE A 1 203 ? 13.621 -0.133 8.362 1.00 95.06 203 PHE A C 1
ATOM 1652 O O . PHE A 1 203 ? 12.793 -0.575 7.569 1.00 95.06 203 PHE A O 1
ATOM 1659 N N . TYR A 1 204 ? 13.793 -0.656 9.575 1.00 89.50 204 TYR A N 1
ATOM 1660 C CA . TYR A 1 204 ? 12.934 -1.688 10.152 1.00 89.50 204 TYR A CA 1
ATOM 1661 C C . TYR A 1 204 ? 12.277 -1.164 11.429 1.00 89.50 204 TYR A C 1
ATOM 1663 O O . TYR A 1 204 ? 12.862 -0.336 12.135 1.00 89.50 204 TYR A O 1
ATOM 1671 N N . PHE A 1 205 ? 11.087 -1.685 11.738 1.00 85.81 205 PHE A N 1
ATOM 1672 C CA . PHE A 1 205 ? 10.304 -1.315 12.921 1.00 85.81 205 PHE A CA 1
ATOM 1673 C C . PHE A 1 205 ? 10.152 0.213 13.052 1.00 85.81 205 PHE A C 1
ATOM 1675 O O . PHE A 1 205 ? 9.827 0.891 12.081 1.00 85.81 205 PHE A O 1
ATOM 1682 N N . ASP A 1 206 ? 10.403 0.777 14.235 1.00 89.00 206 ASP A N 1
ATOM 1683 C CA . ASP A 1 206 ? 10.314 2.214 14.491 1.00 89.00 206 ASP A CA 1
ATOM 1684 C C . ASP A 1 206 ? 11.600 2.985 14.135 1.00 89.00 206 ASP A C 1
ATOM 1686 O O . ASP A 1 206 ? 11.679 4.193 14.374 1.00 89.00 206 ASP A O 1
ATOM 1690 N N . GLY A 1 207 ? 12.605 2.335 13.534 1.00 93.00 207 GLY A N 1
ATOM 1691 C CA . GLY A 1 207 ? 13.907 2.942 13.245 1.00 93.00 207 GLY A CA 1
ATOM 1692 C C . GLY A 1 207 ? 13.811 4.222 12.410 1.00 93.00 207 GLY A C 1
ATOM 1693 O O . GLY A 1 207 ? 14.460 5.219 12.734 1.00 93.00 207 GLY A O 1
ATOM 1694 N N . GLY A 1 208 ? 12.942 4.229 11.394 1.00 95.31 208 GLY A N 1
ATOM 1695 C CA . GLY A 1 208 ? 12.681 5.403 10.556 1.00 95.31 208 GLY A CA 1
ATOM 1696 C C . GLY A 1 208 ? 12.051 6.557 11.340 1.00 95.31 208 GLY A C 1
ATOM 1697 O O . GLY A 1 208 ? 12.493 7.703 11.249 1.00 95.31 208 GLY A O 1
ATOM 1698 N N . LEU A 1 209 ? 11.079 6.252 12.205 1.00 93.44 209 LEU A N 1
ATOM 1699 C CA . LEU A 1 209 ? 10.444 7.235 13.085 1.00 93.44 209 LEU A CA 1
ATOM 1700 C C . LEU A 1 209 ? 11.462 7.873 14.041 1.00 93.44 209 LEU A C 1
ATOM 1702 O O . LEU A 1 209 ? 11.479 9.095 14.203 1.00 93.44 209 LEU A O 1
ATOM 1706 N N . GLN A 1 210 ? 12.316 7.060 14.670 1.00 94.94 210 GLN A N 1
ATOM 1707 C CA . GLN A 1 210 ? 13.358 7.551 15.578 1.00 94.94 210 GLN A CA 1
ATOM 1708 C C . GLN A 1 210 ? 14.390 8.407 14.841 1.00 94.94 210 GLN A C 1
ATOM 1710 O O . GLN A 1 210 ? 14.821 9.438 15.361 1.00 94.94 210 GLN A O 1
ATOM 1715 N N . PHE A 1 211 ? 14.770 8.000 13.628 1.00 97.25 211 PHE A N 1
ATOM 1716 C CA . PHE A 1 211 ? 15.696 8.739 12.777 1.00 97.25 211 PHE A CA 1
ATOM 1717 C C . PHE A 1 211 ? 15.170 10.141 12.452 1.00 97.25 211 PHE A C 1
ATOM 1719 O O . PHE A 1 211 ? 15.867 11.127 12.704 1.00 97.25 211 PHE A O 1
ATOM 1726 N N . ILE A 1 212 ? 13.917 10.248 11.999 1.00 97.56 212 ILE A N 1
ATOM 1727 C CA . ILE A 1 212 ? 13.278 11.537 11.702 1.00 97.56 212 ILE A CA 1
ATOM 1728 C C . ILE A 1 212 ? 13.139 12.388 12.959 1.00 97.56 212 ILE A C 1
ATOM 1730 O O . ILE A 1 212 ? 13.556 13.544 12.958 1.00 97.56 212 ILE A O 1
ATOM 1734 N N . LYS A 1 213 ? 12.638 11.820 14.063 1.00 95.12 213 LYS A N 1
ATOM 1735 C CA . LYS A 1 213 ? 12.474 12.563 15.323 1.00 95.12 213 LYS A CA 1
ATOM 1736 C C . LYS A 1 213 ? 13.779 13.172 15.832 1.00 95.12 213 LYS A C 1
ATOM 1738 O O . LYS A 1 213 ? 13.751 14.276 16.368 1.00 95.12 213 LYS A O 1
ATOM 1743 N N . LYS A 1 214 ? 14.898 12.455 15.694 1.00 96.12 214 LYS A N 1
ATOM 1744 C CA . LYS A 1 214 ? 16.197 12.868 16.244 1.00 96.12 214 LYS A CA 1
ATOM 1745 C C . LYS A 1 214 ? 16.998 13.763 15.302 1.00 96.12 214 LYS A C 1
ATOM 1747 O O . LYS A 1 214 ? 17.632 14.697 15.778 1.00 96.12 214 LYS A O 1
ATOM 1752 N N . LYS A 1 215 ? 17.015 13.461 14.000 1.00 97.50 215 LYS A N 1
ATOM 1753 C CA . LYS A 1 215 ? 17.917 14.119 13.038 1.00 97.50 215 LYS A CA 1
ATOM 1754 C C . LYS A 1 215 ? 17.216 15.056 12.060 1.00 97.50 215 LYS A C 1
ATOM 1756 O O . LYS A 1 215 ? 17.828 16.031 11.639 1.00 97.50 215 LYS A O 1
ATOM 1761 N N . TYR A 1 216 ? 15.962 14.778 11.710 1.00 97.25 216 TYR A N 1
ATOM 1762 C CA . TYR A 1 216 ? 15.234 15.528 10.683 1.00 97.25 216 TYR A CA 1
ATOM 1763 C C . TYR A 1 216 ? 13.807 15.890 11.124 1.00 97.25 216 TYR A C 1
ATOM 1765 O O . TYR A 1 216 ? 12.837 15.543 10.444 1.00 97.25 216 TYR A O 1
ATOM 1773 N N . PRO A 1 217 ? 13.635 16.587 12.264 1.00 96.12 217 PRO A N 1
ATOM 1774 C CA . PRO A 1 217 ? 12.318 16.856 12.830 1.00 96.12 217 PRO A CA 1
ATOM 1775 C C . PRO A 1 217 ? 11.413 17.707 11.927 1.00 96.12 217 PRO A C 1
ATOM 1777 O O . PRO A 1 217 ? 10.213 17.757 12.187 1.00 96.12 217 PRO A O 1
ATOM 1780 N N . GLN A 1 218 ? 11.958 18.340 10.879 1.00 96.12 218 GLN A N 1
ATOM 1781 C CA . GLN A 1 218 ? 11.201 19.054 9.850 1.00 96.12 218 GLN A CA 1
ATOM 1782 C C . GLN A 1 218 ? 10.286 18.157 8.999 1.00 96.12 218 GLN A C 1
ATOM 1784 O O . GLN A 1 218 ? 9.345 18.682 8.412 1.00 96.12 218 GLN A O 1
ATOM 1789 N N . TYR A 1 219 ? 10.515 16.836 8.955 1.00 97.25 219 TYR A N 1
ATOM 1790 C CA . TYR A 1 219 ? 9.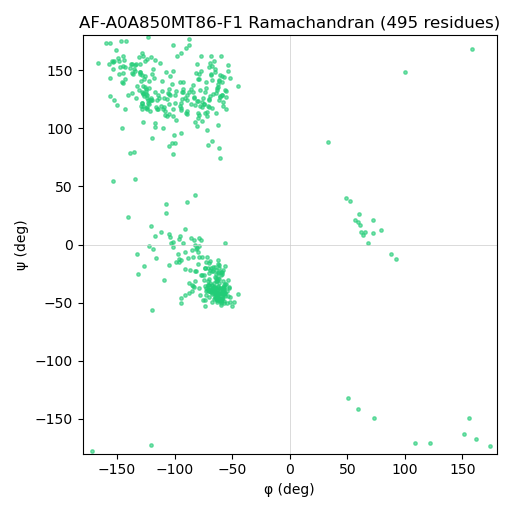634 15.864 8.278 1.00 97.25 219 TYR A CA 1
ATOM 1791 C C . TYR A 1 219 ? 8.540 15.334 9.207 1.00 97.25 219 TYR A C 1
ATOM 1793 O O . TYR A 1 219 ? 8.196 14.151 9.201 1.00 97.25 219 TYR A O 1
ATOM 1801 N N . GLN A 1 220 ? 8.028 16.212 10.071 1.00 95.44 220 GLN A N 1
ATOM 1802 C CA . GLN A 1 220 ? 6.898 15.930 10.942 1.00 95.44 220 GLN A CA 1
ATOM 1803 C C . GLN A 1 220 ? 5.799 16.964 10.724 1.00 95.44 220 GLN A C 1
ATOM 1805 O O . GLN A 1 220 ? 5.973 18.150 11.012 1.00 95.44 220 GLN A O 1
ATOM 1810 N N . ILE A 1 221 ? 4.641 16.490 10.283 1.00 95.00 221 ILE A N 1
ATOM 1811 C CA . ILE A 1 221 ? 3.465 17.304 9.997 1.00 95.00 221 ILE A CA 1
ATOM 1812 C C . ILE A 1 221 ? 2.471 17.161 11.145 1.00 95.00 221 ILE A C 1
ATOM 1814 O O . ILE A 1 221 ? 2.246 16.072 11.677 1.00 95.00 221 ILE A O 1
ATOM 1818 N N . SER A 1 222 ? 1.865 18.278 11.544 1.00 93.81 222 SER A N 1
ATOM 1819 C CA . SER A 1 222 ? 0.791 18.261 12.535 1.00 93.81 222 SER A CA 1
ATOM 1820 C C . SER A 1 222 ? -0.479 17.674 11.921 1.00 93.81 222 SER A C 1
ATOM 1822 O O . SER A 1 222 ? -1.087 18.280 11.035 1.00 93.81 222 SER A O 1
ATOM 1824 N N . HIS A 1 223 ? -0.898 16.513 12.414 1.00 95.00 223 HIS A N 1
ATOM 1825 C CA . HIS A 1 223 ? -2.208 15.957 12.131 1.00 95.00 223 HIS A CA 1
ATOM 1826 C C . HIS A 1 223 ? -3.234 16.636 13.037 1.00 95.00 223 HIS A C 1
ATOM 1828 O O . HIS A 1 223 ? -3.357 16.306 14.219 1.00 95.00 223 HIS A O 1
ATOM 1834 N N . LYS A 1 224 ? -3.993 17.583 12.474 1.00 93.00 224 LYS A N 1
ATOM 1835 C CA . LYS A 1 224 ? -4.876 18.479 13.243 1.00 93.00 224 LYS A CA 1
ATOM 1836 C C . LYS A 1 224 ? -5.897 17.720 14.093 1.00 93.00 224 LYS A C 1
ATOM 1838 O O . LYS A 1 224 ? -5.974 17.960 15.293 1.00 93.00 224 LYS A O 1
ATOM 1843 N N . ALA A 1 225 ? -6.614 16.767 13.494 1.00 94.12 225 ALA A N 1
ATOM 1844 C CA . ALA A 1 225 ? -7.673 16.040 14.192 1.00 94.12 225 ALA A CA 1
ATOM 1845 C C . ALA A 1 225 ? -7.152 15.126 15.319 1.00 94.12 225 ALA A C 1
ATOM 1847 O O . ALA A 1 225 ? -7.752 15.087 16.388 1.00 94.12 225 ALA A O 1
ATOM 1848 N N . LEU A 1 226 ? -6.010 14.455 15.113 1.00 94.50 226 LEU A N 1
ATOM 1849 C CA . LEU A 1 226 ? -5.340 13.616 16.116 1.00 94.50 226 LEU A CA 1
ATOM 1850 C C . LEU A 1 226 ? -4.538 14.412 17.158 1.00 94.50 226 LEU A C 1
ATOM 1852 O O . LEU A 1 226 ? -4.056 13.817 18.121 1.00 94.50 226 LEU A O 1
ATOM 1856 N N . GLN A 1 227 ? -4.333 15.719 16.948 1.00 94.56 227 GLN A N 1
ATOM 1857 C CA . GLN A 1 227 ? -3.508 16.599 17.790 1.00 94.56 227 GLN A CA 1
ATOM 1858 C C . GLN A 1 227 ? -2.087 16.058 18.031 1.00 94.56 227 GLN A C 1
ATOM 1860 O O . GLN A 1 227 ? -1.510 16.189 19.111 1.00 94.56 227 GLN A O 1
ATOM 1865 N N . LYS A 1 228 ? -1.507 15.428 17.005 1.00 93.81 228 LYS A N 1
ATOM 1866 C CA . LYS A 1 228 ? -0.187 14.787 17.060 1.00 93.81 228 LYS A CA 1
ATOM 1867 C C . LYS A 1 228 ? 0.651 15.174 15.857 1.00 93.81 228 LYS A C 1
ATOM 1869 O O . LYS A 1 228 ? 0.127 15.486 14.793 1.00 93.81 228 LYS A O 1
ATOM 1874 N N . LYS A 1 229 ? 1.969 15.103 16.017 1.00 94.12 229 LYS A N 1
ATOM 1875 C CA . LYS A 1 229 ? 2.908 15.171 14.899 1.00 94.12 229 LYS A CA 1
ATOM 1876 C C . LYS A 1 229 ? 3.149 13.768 14.359 1.00 94.12 229 LYS A C 1
ATOM 1878 O O . LYS A 1 229 ? 3.535 12.883 15.122 1.00 94.12 229 LYS A O 1
ATOM 1883 N N . LEU A 1 230 ? 2.916 13.586 13.067 1.00 95.00 230 LEU A N 1
ATOM 1884 C CA . LEU A 1 230 ? 3.204 12.354 12.339 1.00 95.00 230 LEU A CA 1
ATOM 1885 C C . LEU A 1 230 ? 4.327 12.613 11.344 1.00 95.00 230 LEU A C 1
ATOM 1887 O O . LEU A 1 230 ? 4.535 13.755 10.939 1.00 95.00 230 LEU A O 1
ATOM 1891 N N . VAL A 1 231 ? 5.043 11.563 10.952 1.00 96.44 231 VAL A N 1
ATOM 1892 C CA . VAL A 1 231 ? 6.007 11.677 9.856 1.00 96.44 231 VAL A CA 1
ATOM 1893 C C . VAL A 1 231 ? 5.247 12.036 8.581 1.00 96.44 231 VAL A C 1
ATOM 1895 O O . VAL A 1 231 ? 4.184 11.483 8.293 1.00 96.44 231 VAL A O 1
ATOM 1898 N N . GLY A 1 232 ? 5.764 13.022 7.861 1.00 96.38 232 GLY A N 1
ATOM 1899 C CA . GLY A 1 232 ? 5.117 13.550 6.676 1.00 96.38 232 GLY A CA 1
ATOM 1900 C C . GLY A 1 232 ? 6.051 14.436 5.871 1.00 96.38 232 GLY A C 1
ATOM 1901 O O . GLY A 1 232 ? 6.997 15.011 6.414 1.00 96.38 232 GLY A O 1
ATOM 1902 N N . VAL A 1 233 ? 5.757 14.553 4.582 1.00 95.56 233 VAL A N 1
ATOM 1903 C CA . VAL A 1 233 ? 6.507 15.385 3.640 1.00 95.56 233 VAL A CA 1
ATOM 1904 C C . VAL A 1 233 ? 5.542 16.355 2.975 1.00 95.56 233 VAL A C 1
ATOM 1906 O O . VAL A 1 233 ? 4.519 15.948 2.425 1.00 95.56 233 VAL A O 1
ATOM 1909 N N . ASP A 1 234 ? 5.864 17.643 3.049 1.00 92.12 234 ASP A N 1
ATOM 1910 C CA . ASP A 1 234 ? 5.205 18.675 2.252 1.00 92.12 234 ASP A CA 1
ATOM 1911 C C . ASP A 1 234 ? 5.803 18.706 0.838 1.00 92.12 234 ASP A C 1
ATOM 1913 O O . ASP A 1 234 ? 6.997 18.462 0.648 1.00 92.12 234 ASP A O 1
ATOM 1917 N N . GLN A 1 235 ? 4.993 19.034 -0.165 1.00 86.19 235 GLN A N 1
ATOM 1918 C CA . GLN A 1 235 ? 5.419 19.147 -1.559 1.00 86.19 235 GLN A CA 1
ATOM 1919 C C . GLN A 1 235 ? 6.635 20.069 -1.711 1.00 86.19 235 GLN A C 1
ATOM 1921 O O . GLN A 1 235 ? 7.530 19.756 -2.491 1.00 86.19 235 GLN A O 1
ATOM 1926 N N . SER A 1 236 ? 6.713 21.162 -0.943 1.00 87.94 236 SER A N 1
ATOM 1927 C CA . SER A 1 236 ? 7.857 22.088 -0.960 1.00 87.94 236 SER A CA 1
ATOM 1928 C C . SER A 1 236 ? 9.159 21.479 -0.421 1.00 87.94 236 SER A C 1
ATOM 1930 O O . SER A 1 236 ? 10.245 21.992 -0.690 1.00 87.94 236 SER A O 1
ATOM 1932 N N . GLN A 1 237 ? 9.065 20.388 0.342 1.00 89.38 237 GLN A N 1
ATOM 1933 C CA . GLN A 1 237 ? 10.200 19.662 0.910 1.00 89.38 237 GLN A CA 1
ATOM 1934 C C . GLN A 1 237 ? 10.625 18.456 0.054 1.00 89.38 237 GLN A C 1
ATOM 1936 O O . GLN A 1 237 ? 11.718 17.916 0.254 1.00 89.38 237 GLN A O 1
ATOM 1941 N N . SER A 1 238 ? 9.772 18.034 -0.883 1.00 81.38 238 SER A N 1
ATOM 1942 C CA . SER A 1 238 ? 10.016 16.935 -1.813 1.00 81.38 238 SER A CA 1
ATOM 1943 C C . SER A 1 238 ? 10.695 17.445 -3.083 1.00 81.38 238 SER A C 1
ATOM 1945 O O . SER A 1 238 ? 10.199 18.352 -3.745 1.00 81.38 238 SER A O 1
ATOM 1947 N N . VAL A 1 239 ? 11.802 16.814 -3.472 1.00 84.19 239 VAL A N 1
ATOM 1948 C CA . VAL A 1 239 ? 12.483 17.106 -4.746 1.00 84.19 239 VAL A CA 1
ATOM 1949 C C . VAL A 1 239 ? 11.895 16.267 -5.879 1.00 84.19 239 VAL A C 1
ATOM 1951 O O . VAL A 1 239 ? 11.805 16.718 -7.020 1.00 84.19 239 VAL A O 1
ATOM 1954 N N . GLN A 1 240 ? 11.462 15.047 -5.566 1.00 90.81 240 GLN A N 1
ATOM 1955 C CA . GLN A 1 240 ? 10.885 14.112 -6.523 1.00 90.81 240 GLN A CA 1
ATOM 1956 C C . GLN A 1 240 ? 9.838 13.247 -5.829 1.00 90.81 240 GLN A C 1
ATOM 1958 O O . GLN A 1 240 ? 10.003 12.879 -4.673 1.00 90.81 240 GLN A O 1
ATOM 1963 N N . ILE A 1 241 ? 8.796 12.865 -6.561 1.00 93.38 241 ILE A N 1
ATOM 1964 C CA . ILE A 1 241 ? 7.876 11.808 -6.143 1.00 93.38 241 ILE A CA 1
ATOM 1965 C C . ILE A 1 241 ? 8.044 10.675 -7.135 1.00 93.38 241 ILE A C 1
ATOM 1967 O O . ILE A 1 241 ? 7.800 10.853 -8.328 1.00 93.38 241 ILE A O 1
ATOM 1971 N N . ARG A 1 242 ? 8.510 9.525 -6.656 1.00 94.38 242 ARG A N 1
ATOM 1972 C CA . ARG A 1 242 ? 8.624 8.325 -7.476 1.00 94.38 242 ARG A CA 1
ATOM 1973 C C . ARG A 1 242 ? 7.312 7.559 -7.389 1.00 94.38 242 ARG A C 1
ATOM 1975 O O . ARG A 1 242 ? 6.927 7.115 -6.310 1.00 94.38 242 ARG A O 1
ATOM 1982 N N . ARG A 1 243 ? 6.610 7.453 -8.516 1.00 95.62 243 ARG A N 1
ATOM 1983 C CA . ARG A 1 243 ? 5.292 6.818 -8.582 1.00 95.62 243 ARG A CA 1
ATOM 1984 C C . ARG A 1 243 ? 5.413 5.379 -9.080 1.00 95.62 243 ARG A C 1
ATOM 1986 O O . ARG A 1 243 ? 6.053 5.164 -10.113 1.00 95.62 243 ARG A O 1
ATOM 1993 N N . PRO A 1 244 ? 4.780 4.399 -8.418 1.00 97.25 244 PRO A N 1
ATOM 1994 C CA . PRO A 1 244 ? 4.897 2.999 -8.819 1.00 97.25 244 PRO A CA 1
ATOM 1995 C C . PRO A 1 244 ? 4.466 2.694 -10.263 1.00 97.25 244 PRO A C 1
ATOM 1997 O O . PRO A 1 244 ? 5.092 1.867 -10.931 1.00 97.25 244 PRO A O 1
ATOM 2000 N N . ASP A 1 245 ? 3.427 3.361 -10.778 1.00 94.44 245 ASP A N 1
ATOM 2001 C CA . ASP A 1 245 ? 2.963 3.185 -12.162 1.00 94.44 245 ASP A CA 1
ATOM 2002 C C . ASP A 1 245 ? 3.942 3.775 -13.190 1.00 94.44 245 ASP A C 1
ATOM 2004 O O . ASP A 1 245 ? 4.136 3.214 -14.271 1.00 94.44 245 ASP A O 1
ATOM 2008 N N . GLU A 1 246 ? 4.597 4.889 -12.856 1.00 94.50 246 GLU A N 1
ATOM 2009 C CA . GLU A 1 246 ? 5.635 5.500 -13.691 1.00 94.50 246 GLU A CA 1
ATOM 2010 C C . GLU A 1 246 ? 6.909 4.648 -13.712 1.00 94.50 246 GLU A C 1
ATOM 2012 O O . GLU A 1 246 ? 7.508 4.457 -14.778 1.00 94.50 246 GLU A O 1
ATOM 2017 N N . SER A 1 247 ? 7.287 4.081 -12.563 1.00 94.56 247 SER A N 1
ATOM 2018 C CA . SER A 1 247 ? 8.399 3.135 -12.447 1.00 94.56 247 SER A CA 1
ATOM 2019 C C . SER A 1 247 ? 8.161 1.894 -13.309 1.00 94.56 247 SER A C 1
ATOM 2021 O O . SER A 1 247 ? 9.010 1.551 -14.134 1.00 94.56 247 SER A O 1
ATOM 2023 N N . LEU A 1 248 ? 6.974 1.275 -13.223 1.00 94.88 248 LEU A N 1
ATOM 2024 C CA . LEU A 1 248 ? 6.638 0.117 -14.060 1.00 94.88 248 LEU A CA 1
ATOM 2025 C C . LEU A 1 248 ? 6.628 0.486 -15.548 1.00 94.88 248 LEU A C 1
ATOM 2027 O O . LEU A 1 248 ? 7.168 -0.240 -16.381 1.00 94.88 248 LEU A O 1
ATOM 2031 N N . ARG A 1 249 ? 6.064 1.646 -15.901 1.00 90.69 249 ARG A N 1
ATOM 2032 C CA . ARG A 1 249 ? 6.059 2.142 -17.285 1.00 90.69 249 ARG A CA 1
ATOM 2033 C C . ARG A 1 249 ? 7.473 2.301 -17.842 1.00 90.69 249 ARG A C 1
ATOM 2035 O O . ARG A 1 249 ? 7.690 2.009 -19.016 1.00 90.69 249 ARG A O 1
ATOM 2042 N N . THR A 1 250 ? 8.417 2.750 -17.020 1.00 89.12 250 THR A N 1
ATOM 2043 C CA . THR A 1 250 ? 9.828 2.886 -17.407 1.00 89.12 250 THR A CA 1
ATOM 2044 C C . THR A 1 250 ? 10.450 1.521 -17.696 1.00 89.12 250 THR A C 1
ATOM 2046 O O . THR A 1 250 ? 11.064 1.356 -18.752 1.00 89.12 250 THR A O 1
ATOM 2049 N N . ILE A 1 251 ? 10.209 0.533 -16.824 1.00 86.38 251 ILE A N 1
ATOM 2050 C CA . ILE A 1 251 ? 10.656 -0.857 -17.007 1.00 86.38 251 ILE A CA 1
ATOM 2051 C C . ILE A 1 251 ? 10.077 -1.451 -18.296 1.00 86.38 251 ILE A C 1
ATOM 2053 O O . ILE A 1 251 ? 10.819 -1.987 -19.106 1.00 86.38 251 ILE A O 1
ATOM 2057 N N . LEU A 1 252 ? 8.775 -1.296 -18.548 1.00 82.00 252 LEU A N 1
ATOM 2058 C CA . LEU A 1 252 ? 8.129 -1.825 -19.757 1.00 82.00 252 LEU A CA 1
ATOM 2059 C C . LEU A 1 252 ? 8.659 -1.191 -21.054 1.00 82.00 252 LEU A C 1
ATOM 2061 O O . LEU A 1 252 ? 8.656 -1.826 -22.107 1.00 82.00 252 LEU A O 1
ATOM 2065 N N . GLN A 1 253 ? 9.080 0.077 -21.007 1.00 85.44 253 GLN A N 1
ATOM 2066 C CA . GLN A 1 253 ? 9.619 0.780 -22.175 1.00 85.44 253 GLN A CA 1
ATOM 2067 C C . GLN A 1 253 ? 11.070 0.410 -22.469 1.00 85.44 253 GLN A C 1
ATOM 2069 O O . GLN A 1 253 ? 11.444 0.334 -23.640 1.00 85.44 253 GLN A O 1
ATOM 2074 N N . ASN A 1 254 ? 11.877 0.216 -21.425 1.00 83.19 254 ASN A N 1
ATOM 2075 C CA . ASN A 1 254 ? 13.281 -0.159 -21.535 1.00 83.19 254 ASN A CA 1
ATOM 2076 C C . ASN A 1 254 ? 13.605 -1.219 -20.471 1.00 83.19 254 ASN A C 1
ATOM 2078 O O . ASN A 1 254 ? 14.167 -0.872 -19.428 1.00 83.19 254 ASN A O 1
ATOM 2082 N N . PRO A 1 255 ? 13.245 -2.492 -20.710 1.00 81.88 255 PRO A N 1
ATOM 2083 C CA . PRO A 1 255 ? 13.529 -3.554 -19.759 1.00 81.88 255 PRO A CA 1
ATOM 2084 C C . PRO A 1 255 ? 15.044 -3.685 -19.554 1.00 81.88 255 PRO A C 1
ATOM 2086 O O . PRO A 1 255 ? 15.770 -3.834 -20.543 1.00 81.88 255 PRO A O 1
ATOM 2089 N N . PRO A 1 256 ? 15.552 -3.592 -18.314 1.00 84.69 256 PRO A N 1
ATOM 2090 C CA . PRO A 1 256 ? 16.938 -3.931 -18.028 1.00 84.69 256 PRO A CA 1
ATOM 2091 C C . PRO A 1 256 ? 17.173 -5.425 -18.284 1.00 84.69 256 PRO A C 1
ATOM 2093 O O . PRO A 1 256 ? 16.280 -6.239 -18.066 1.00 84.69 256 PRO A O 1
ATOM 2096 N N . ASP A 1 257 ? 18.390 -5.783 -18.696 1.00 86.19 257 ASP A N 1
ATOM 2097 C CA . ASP A 1 257 ? 18.824 -7.181 -18.795 1.00 86.19 257 ASP A CA 1
ATOM 2098 C C . ASP A 1 257 ? 19.002 -7.756 -17.381 1.00 86.19 257 ASP A C 1
ATOM 2100 O O . ASP A 1 257 ? 20.064 -7.641 -16.759 1.00 86.19 257 ASP A O 1
ATOM 2104 N N . ASN A 1 258 ? 17.906 -8.254 -16.806 1.00 91.25 258 ASN A N 1
ATOM 2105 C CA . ASN A 1 258 ? 17.874 -8.754 -15.443 1.00 91.25 258 ASN A CA 1
ATOM 2106 C C . ASN A 1 258 ? 16.788 -9.817 -15.249 1.00 91.25 258 ASN A C 1
ATOM 2108 O O . ASN A 1 258 ? 15.597 -9.549 -15.380 1.00 91.25 258 ASN A O 1
ATOM 2112 N N . LYS A 1 259 ? 17.206 -10.989 -14.768 1.00 93.25 259 LYS A N 1
ATOM 2113 C CA . LYS A 1 259 ? 16.340 -12.161 -14.572 1.00 93.25 259 LYS A CA 1
ATOM 2114 C C . LYS A 1 259 ? 15.142 -11.932 -13.642 1.00 93.25 259 LYS A C 1
ATOM 2116 O O . LYS A 1 259 ? 14.113 -12.588 -13.805 1.00 93.25 259 LYS A O 1
ATOM 2121 N N . LEU A 1 260 ? 15.271 -11.061 -12.634 1.00 94.75 260 LEU A N 1
ATOM 2122 C CA . LEU A 1 260 ? 14.155 -10.747 -11.737 1.00 94.75 260 LEU A CA 1
ATOM 2123 C C . LEU A 1 260 ? 13.112 -9.900 -12.467 1.00 94.75 260 LEU A C 1
ATOM 2125 O O . LEU A 1 260 ? 11.919 -10.137 -12.312 1.00 94.75 260 LEU A O 1
ATOM 2129 N N . ILE A 1 261 ? 13.567 -8.958 -13.296 1.00 94.00 261 ILE A N 1
ATOM 2130 C CA . ILE A 1 261 ? 12.685 -8.141 -14.126 1.00 94.00 261 ILE A CA 1
ATOM 2131 C C . ILE A 1 261 ? 12.039 -8.981 -15.226 1.00 94.00 261 ILE A C 1
ATOM 2133 O O . ILE A 1 261 ? 10.838 -8.854 -15.427 1.00 94.00 261 ILE A O 1
ATOM 2137 N N . ASP A 1 262 ? 12.769 -9.908 -15.848 1.00 91.25 262 ASP A N 1
ATOM 2138 C CA . ASP A 1 262 ? 12.182 -10.868 -16.791 1.00 91.25 262 ASP A CA 1
ATOM 2139 C C . ASP A 1 262 ? 11.062 -11.683 -16.132 1.00 91.25 262 ASP A C 1
ATOM 2141 O O . ASP A 1 262 ? 9.992 -11.853 -16.709 1.00 91.25 262 ASP A O 1
ATOM 2145 N N . THR A 1 263 ? 11.276 -12.129 -14.889 1.00 95.00 263 THR A N 1
ATOM 2146 C CA . THR A 1 263 ? 10.253 -12.858 -14.124 1.00 95.00 263 THR A CA 1
ATOM 2147 C C . THR A 1 263 ? 9.062 -11.958 -13.771 1.00 95.00 263 THR A C 1
ATOM 2149 O O . THR A 1 263 ? 7.921 -12.401 -13.826 1.00 95.00 263 THR A O 1
ATOM 2152 N N . LEU A 1 264 ? 9.291 -10.683 -13.442 1.00 95.81 264 LEU A N 1
ATOM 2153 C CA . LEU A 1 264 ? 8.215 -9.710 -13.228 1.00 95.81 264 LEU A CA 1
ATOM 2154 C C . LEU A 1 264 ? 7.372 -9.501 -14.491 1.00 95.81 264 LEU A C 1
ATOM 2156 O O . LEU A 1 264 ? 6.147 -9.437 -14.403 1.00 95.81 264 LEU A O 1
ATOM 2160 N N . LEU A 1 265 ? 8.012 -9.407 -15.657 1.00 93.19 265 LEU A N 1
ATOM 2161 C CA . LEU A 1 265 ? 7.317 -9.282 -16.937 1.00 93.19 265 LEU A CA 1
ATOM 2162 C C . LEU A 1 265 ? 6.534 -10.557 -17.268 1.00 93.19 265 LEU A C 1
ATOM 2164 O O . LEU A 1 265 ? 5.373 -10.456 -17.644 1.00 93.19 265 LEU A O 1
ATOM 2168 N N . GLU A 1 266 ? 7.112 -11.735 -17.024 1.00 92.19 266 GLU A N 1
ATOM 2169 C CA . GLU A 1 266 ? 6.428 -13.027 -17.162 1.00 92.19 266 GLU A CA 1
ATOM 2170 C C . GLU A 1 266 ? 5.173 -13.107 -16.272 1.00 92.19 266 GLU A C 1
ATOM 2172 O O . GLU A 1 266 ? 4.114 -13.540 -16.725 1.00 92.19 266 GLU A O 1
ATOM 2177 N N . VAL A 1 267 ? 5.248 -12.636 -15.021 1.00 95.75 267 VAL A N 1
ATOM 2178 C CA . VAL A 1 267 ? 4.081 -12.553 -14.123 1.00 95.75 267 VAL A CA 1
ATOM 2179 C C . VAL A 1 267 ? 3.000 -11.639 -14.702 1.00 95.75 267 VAL A C 1
ATOM 2181 O O . VAL A 1 267 ? 1.826 -12.010 -14.710 1.00 95.75 267 VAL A O 1
ATOM 2184 N N . LEU A 1 268 ? 3.375 -10.453 -15.192 1.00 94.25 268 LEU A N 1
ATOM 2185 C CA . LEU A 1 268 ? 2.426 -9.521 -15.805 1.00 94.25 268 LEU A CA 1
ATOM 2186 C C . LEU A 1 268 ? 1.791 -10.100 -17.076 1.00 94.25 268 LEU A C 1
ATOM 2188 O O . LEU A 1 268 ? 0.586 -9.932 -17.270 1.00 94.25 268 LEU A O 1
ATOM 2192 N N . ASP A 1 269 ? 2.561 -10.805 -17.904 1.00 89.00 269 ASP A N 1
ATOM 2193 C CA . ASP A 1 269 ? 2.060 -11.484 -19.101 1.00 89.00 269 ASP A CA 1
ATOM 2194 C C . ASP A 1 269 ? 1.049 -12.571 -18.713 1.00 89.00 269 ASP A C 1
ATOM 2196 O O . ASP A 1 269 ? -0.083 -12.540 -19.192 1.00 89.00 269 ASP A O 1
ATOM 2200 N N . PHE A 1 270 ? 1.374 -13.444 -17.746 1.00 91.62 270 PHE A N 1
ATOM 2201 C CA . PHE A 1 270 ? 0.426 -14.451 -17.254 1.00 91.62 270 PHE A CA 1
ATOM 2202 C C . PHE A 1 270 ? -0.890 -13.826 -16.799 1.00 91.62 270 PHE A C 1
ATOM 2204 O O . PHE A 1 270 ? -1.955 -14.263 -17.236 1.00 91.62 270 PHE A O 1
ATOM 2211 N N . VAL A 1 271 ? -0.838 -12.793 -15.954 1.00 94.50 271 VAL A N 1
ATOM 2212 C CA . VAL A 1 271 ? -2.056 -12.146 -15.454 1.00 94.50 271 VAL A CA 1
ATOM 2213 C C . VAL A 1 271 ? -2.837 -11.470 -16.584 1.00 94.50 271 VAL A C 1
ATOM 2215 O O . VAL A 1 271 ? -4.060 -11.593 -16.638 1.00 94.50 271 VAL A O 1
ATOM 2218 N N . THR A 1 272 ? -2.175 -10.742 -17.486 1.00 91.50 272 THR A N 1
ATOM 2219 C CA . THR A 1 272 ? -2.872 -9.971 -18.531 1.00 91.50 272 THR A CA 1
ATOM 2220 C C . THR A 1 272 ? -3.400 -10.825 -19.684 1.00 91.50 272 THR A C 1
ATOM 2222 O O . THR A 1 272 ? -4.417 -10.451 -20.269 1.00 91.50 272 THR A O 1
ATOM 2225 N N . ASP A 1 273 ? -2.792 -11.981 -19.961 1.00 89.25 273 ASP A N 1
ATOM 2226 C CA . ASP A 1 273 ? -3.275 -12.941 -20.963 1.00 89.25 273 ASP A CA 1
ATOM 2227 C C . ASP A 1 273 ? -4.516 -13.717 -20.494 1.00 89.25 273 ASP A C 1
ATOM 2229 O O . ASP A 1 273 ? -5.330 -14.139 -21.317 1.00 89.25 273 ASP A O 1
ATOM 2233 N N . HIS A 1 274 ? -4.693 -13.874 -19.178 1.00 92.06 274 HIS A N 1
ATOM 2234 C CA . HIS A 1 274 ? -5.801 -14.631 -18.580 1.00 92.06 274 HIS A CA 1
ATOM 2235 C C . HIS A 1 274 ? -6.889 -13.737 -17.968 1.00 92.06 274 HIS A C 1
ATOM 2237 O O . HIS A 1 274 ? -7.790 -14.238 -17.302 1.00 92.06 274 HIS A O 1
ATOM 2243 N N . SER A 1 275 ? -6.838 -12.420 -18.193 1.00 94.06 275 SER A N 1
ATOM 2244 C CA . SER A 1 275 ? -7.803 -11.473 -17.623 1.00 94.06 275 SER A CA 1
ATOM 2245 C C . SER A 1 275 ? -8.103 -10.289 -18.544 1.00 94.06 275 SER A C 1
ATOM 2247 O O . SER A 1 275 ? -7.494 -10.083 -19.600 1.00 94.06 275 SER A O 1
ATOM 2249 N N . GLN A 1 276 ? -9.042 -9.436 -18.131 1.00 92.62 276 GLN A N 1
ATOM 2250 C CA . GLN A 1 276 ? -9.243 -8.129 -18.764 1.00 92.62 276 GLN A CA 1
ATOM 2251 C C . GLN A 1 276 ? -8.297 -7.040 -18.238 1.00 92.62 276 GLN A C 1
ATOM 2253 O O . GLN A 1 276 ? -8.391 -5.881 -18.662 1.00 92.62 276 GLN A O 1
ATOM 2258 N N . LEU A 1 277 ? -7.359 -7.394 -17.353 1.00 91.81 277 LEU A N 1
ATOM 2259 C CA . LEU A 1 277 ? -6.365 -6.465 -16.834 1.00 91.81 277 LEU A CA 1
ATOM 2260 C C . LEU A 1 277 ? -5.363 -6.070 -17.915 1.00 91.81 277 LEU A C 1
ATOM 2262 O O . LEU A 1 277 ? -5.159 -6.725 -18.935 1.00 91.81 277 LEU A O 1
ATOM 2266 N N . ARG A 1 278 ? -4.754 -4.911 -17.703 1.00 89.44 278 ARG A N 1
ATOM 2267 C CA . ARG A 1 278 ? -3.856 -4.246 -18.652 1.00 89.44 278 ARG A CA 1
ATOM 2268 C C . ARG A 1 278 ? -2.746 -3.569 -17.857 1.00 89.44 278 ARG A C 1
ATOM 2270 O O . ARG A 1 278 ? -3.006 -3.216 -16.709 1.00 89.44 278 ARG A O 1
ATOM 2277 N N . PRO A 1 279 ? -1.584 -3.268 -18.461 1.00 85.56 279 PRO A N 1
ATOM 2278 C CA . PRO A 1 279 ? -0.446 -2.701 -17.735 1.00 85.56 279 PRO A CA 1
ATOM 2279 C C . PRO A 1 279 ? -0.744 -1.436 -16.914 1.00 85.56 279 PRO A C 1
ATOM 2281 O O . PRO A 1 279 ? -0.136 -1.230 -15.876 1.00 85.56 279 PRO A O 1
ATOM 2284 N N . HIS A 1 280 ? -1.701 -0.597 -17.331 1.00 86.06 280 HIS A N 1
ATOM 2285 C CA . HIS A 1 280 ? -2.070 0.620 -16.589 1.00 86.06 280 HIS A CA 1
ATOM 2286 C C . HIS A 1 280 ? -2.781 0.356 -15.253 1.00 86.06 280 HIS A C 1
ATOM 2288 O O . HIS A 1 280 ? -2.905 1.274 -14.449 1.00 86.06 280 HIS A O 1
ATOM 2294 N N . HIS A 1 281 ? -3.257 -0.868 -15.025 1.00 96.88 281 HIS A N 1
ATOM 2295 C CA . HIS A 1 281 ? -3.792 -1.284 -13.734 1.00 96.88 281 HIS A CA 1
ATOM 2296 C C . HIS A 1 281 ? -2.687 -1.638 -12.738 1.00 96.88 281 HIS A C 1
ATOM 2298 O O . HIS A 1 281 ? -3.005 -1.873 -11.582 1.00 96.88 281 HIS A O 1
ATOM 2304 N N . PHE A 1 282 ? -1.416 -1.675 -13.149 1.00 98.19 282 PHE A N 1
ATOM 2305 C CA . PHE A 1 282 ? -0.320 -2.117 -12.297 1.00 98.19 282 PHE A CA 1
ATOM 2306 C C . PHE A 1 282 ? 0.704 -1.015 -12.020 1.00 98.19 282 PHE A C 1
ATOM 2308 O O . PHE A 1 282 ? 0.841 -0.044 -12.768 1.00 98.19 282 PHE A O 1
ATOM 2315 N N . GLY A 1 283 ? 1.455 -1.205 -10.940 1.00 98.25 283 GLY A N 1
ATOM 2316 C CA . GLY A 1 283 ? 2.677 -0.472 -10.614 1.00 98.25 283 GLY A CA 1
ATOM 2317 C C . GLY A 1 283 ? 3.703 -1.409 -9.981 1.00 98.25 283 GLY A C 1
ATOM 2318 O O . GLY A 1 283 ? 3.395 -2.569 -9.721 1.00 98.25 283 GLY A O 1
ATOM 2319 N N . VAL A 1 284 ? 4.911 -0.914 -9.723 1.00 97.94 284 VAL A N 1
ATOM 2320 C CA . VAL A 1 284 ? 5.938 -1.634 -8.947 1.00 97.94 284 VAL A CA 1
ATOM 2321 C C . VAL A 1 284 ? 6.349 -0.803 -7.749 1.00 97.94 284 VAL A C 1
ATOM 2323 O O . VAL A 1 284 ? 6.589 0.394 -7.897 1.00 97.94 284 VAL A O 1
ATOM 2326 N N . PHE A 1 285 ? 6.448 -1.418 -6.575 1.00 95.25 285 PHE A N 1
ATOM 2327 C CA . PHE A 1 285 ? 6.890 -0.747 -5.352 1.00 95.25 285 PHE A CA 1
ATOM 2328 C C . PHE A 1 285 ? 8.149 -1.417 -4.782 1.00 95.25 285 PHE A C 1
ATOM 2330 O O . PHE A 1 285 ? 8.806 -2.212 -5.462 1.00 95.25 285 PHE A O 1
ATOM 2337 N N . GLY A 1 286 ? 8.567 -1.002 -3.585 1.00 92.38 286 GLY A N 1
ATOM 2338 C CA . GLY A 1 286 ? 9.701 -1.602 -2.890 1.00 92.38 286 GLY A CA 1
ATOM 2339 C C . GLY A 1 286 ? 11.005 -1.519 -3.687 1.00 92.38 286 GLY A C 1
ATOM 2340 O O . GLY A 1 286 ? 11.304 -0.525 -4.353 1.00 92.38 286 GLY A O 1
ATOM 2341 N N . SER A 1 287 ? 11.810 -2.582 -3.621 1.00 92.25 287 SER A N 1
ATOM 2342 C CA . SER A 1 287 ? 13.162 -2.564 -4.200 1.00 92.25 287 SER A CA 1
ATOM 2343 C C . SER A 1 287 ? 13.175 -2.372 -5.721 1.00 92.25 287 SER A C 1
ATOM 2345 O O . SER A 1 287 ? 14.090 -1.732 -6.238 1.00 92.25 287 SER A O 1
ATOM 2347 N N . ILE A 1 288 ? 12.148 -2.851 -6.429 1.00 94.25 288 ILE A N 1
ATOM 2348 C CA . ILE A 1 288 ? 12.033 -2.720 -7.887 1.00 94.25 288 ILE A CA 1
ATOM 2349 C C . ILE A 1 288 ? 11.767 -1.267 -8.281 1.00 94.25 288 ILE A C 1
ATOM 2351 O O . ILE A 1 288 ? 12.449 -0.738 -9.158 1.00 94.25 288 ILE A O 1
ATOM 2355 N N . CYS A 1 289 ? 10.850 -0.590 -7.582 1.00 94.88 289 CYS A N 1
ATOM 2356 C CA . CYS A 1 289 ? 10.566 0.829 -7.810 1.00 94.88 289 CYS A CA 1
ATOM 2357 C C . CYS A 1 289 ? 11.810 1.704 -7.664 1.00 94.88 289 CYS A C 1
ATOM 2359 O O . CYS A 1 289 ? 11.989 2.667 -8.407 1.00 94.88 289 CYS A O 1
ATOM 2361 N N . HIS A 1 290 ? 12.681 1.363 -6.713 1.00 92.44 290 HIS A N 1
ATOM 2362 C CA . HIS A 1 290 ? 13.876 2.142 -6.420 1.00 92.44 290 HIS A CA 1
ATOM 2363 C C . HIS A 1 290 ? 15.156 1.649 -7.089 1.00 92.44 290 HIS A C 1
ATOM 2365 O O . HIS A 1 290 ? 16.198 2.239 -6.845 1.00 92.44 290 HIS A O 1
ATOM 2371 N N . ASN A 1 291 ? 15.087 0.624 -7.944 1.00 90.69 291 ASN A N 1
ATOM 2372 C CA . ASN A 1 291 ? 16.255 0.019 -8.588 1.00 90.69 291 ASN A CA 1
ATOM 2373 C C . ASN A 1 291 ? 17.292 -0.575 -7.602 1.00 90.69 291 ASN A C 1
ATOM 2375 O O . ASN A 1 291 ? 18.465 -0.707 -7.932 1.00 90.69 291 ASN A O 1
ATOM 2379 N N . PHE A 1 292 ? 16.844 -0.979 -6.406 1.00 89.69 292 PHE A N 1
ATOM 2380 C CA . PHE A 1 292 ? 17.654 -1.614 -5.353 1.00 89.69 292 PHE A CA 1
ATOM 2381 C C . PHE A 1 292 ? 17.603 -3.150 -5.371 1.00 89.69 292 PHE A C 1
ATOM 2383 O O . PHE A 1 292 ? 18.003 -3.801 -4.402 1.00 89.69 292 PHE A O 1
ATOM 2390 N N . TYR A 1 293 ? 16.989 -3.744 -6.390 1.00 90.19 293 TYR A N 1
ATOM 2391 C CA . TYR A 1 293 ? 16.624 -5.153 -6.365 1.00 90.19 293 TYR A CA 1
ATOM 2392 C C . TYR A 1 293 ? 17.812 -6.075 -6.654 1.00 90.19 293 TYR A C 1
ATOM 2394 O O . TYR A 1 293 ? 18.701 -5.762 -7.443 1.00 90.19 293 TYR A O 1
ATOM 2402 N N . HIS A 1 294 ? 17.801 -7.252 -6.030 1.00 87.94 294 HIS A N 1
ATOM 2403 C CA . HIS A 1 294 ? 18.828 -8.274 -6.201 1.00 87.94 294 HIS A CA 1
ATOM 2404 C C . HIS A 1 294 ? 18.188 -9.617 -6.547 1.00 87.94 294 HIS A C 1
ATOM 2406 O O . HIS A 1 294 ? 17.282 -10.068 -5.848 1.00 87.94 294 HIS A O 1
ATOM 2412 N N . VAL A 1 295 ? 18.688 -10.294 -7.583 1.00 87.88 295 VAL A N 1
ATOM 2413 C CA . VAL A 1 295 ? 18.116 -11.558 -8.092 1.00 87.88 295 VAL A CA 1
ATOM 2414 C C . VAL A 1 295 ? 17.985 -12.615 -6.986 1.00 87.88 295 VAL A C 1
ATOM 2416 O O . VAL A 1 295 ? 16.961 -13.291 -6.878 1.00 87.88 295 VAL A O 1
ATOM 2419 N N . ASP A 1 296 ? 18.974 -12.704 -6.098 1.00 86.44 296 ASP A N 1
ATOM 2420 C CA . ASP A 1 296 ? 18.988 -13.723 -5.042 1.00 86.44 296 ASP A CA 1
ATOM 2421 C C . ASP A 1 296 ? 18.098 -13.406 -3.831 1.00 86.44 296 ASP A C 1
ATOM 2423 O O . ASP A 1 296 ? 17.777 -14.322 -3.076 1.00 86.44 296 ASP A O 1
ATOM 2427 N N . TYR A 1 297 ? 17.672 -12.150 -3.640 1.00 86.69 297 TYR A N 1
ATOM 2428 C CA . TYR A 1 297 ? 17.057 -11.718 -2.373 1.00 86.69 297 TYR A CA 1
ATOM 2429 C C . TYR A 1 297 ? 15.754 -10.928 -2.509 1.00 86.69 297 TYR A C 1
ATOM 2431 O O . TYR A 1 297 ? 14.972 -10.911 -1.564 1.00 86.69 297 TYR A O 1
ATOM 2439 N N . SER A 1 298 ? 15.521 -10.254 -3.635 1.00 91.31 298 SER A N 1
ATOM 2440 C CA . SER A 1 298 ? 14.331 -9.425 -3.835 1.00 91.31 298 SER A CA 1
ATOM 2441 C C . SER A 1 298 ? 13.141 -10.245 -4.306 1.00 91.31 298 SER A C 1
ATOM 2443 O O . SER A 1 298 ? 13.263 -11.078 -5.203 1.00 91.31 298 SER A O 1
ATOM 2445 N N . ASP A 1 299 ? 11.982 -9.966 -3.732 1.00 95.00 299 ASP A N 1
ATOM 2446 C CA . ASP A 1 299 ? 10.701 -10.461 -4.218 1.00 95.00 299 ASP A CA 1
ATOM 2447 C C . ASP A 1 299 ? 10.115 -9.506 -5.276 1.00 95.00 299 ASP A C 1
ATOM 2449 O O . ASP A 1 299 ? 10.727 -8.486 -5.623 1.00 95.00 299 ASP A O 1
ATOM 2453 N N . ILE A 1 300 ? 8.972 -9.880 -5.850 1.00 97.50 300 ILE A N 1
ATOM 2454 C CA . ILE A 1 300 ? 8.245 -9.078 -6.836 1.00 97.50 300 ILE A CA 1
ATOM 2455 C C . ILE A 1 300 ? 7.107 -8.343 -6.127 1.00 97.50 300 ILE A C 1
ATOM 2457 O O . ILE A 1 300 ? 6.087 -8.926 -5.771 1.00 97.50 300 ILE A O 1
ATOM 2461 N N . ASP A 1 301 ? 7.298 -7.040 -5.966 1.00 97.62 301 ASP A N 1
ATOM 2462 C CA . ASP A 1 301 ? 6.379 -6.138 -5.279 1.00 97.62 301 ASP A CA 1
ATOM 2463 C C . ASP A 1 301 ? 5.546 -5.365 -6.323 1.00 97.62 301 ASP A C 1
ATOM 2465 O O . ASP A 1 301 ? 5.990 -4.344 -6.868 1.00 97.62 301 ASP A O 1
ATOM 2469 N N . LEU A 1 302 ? 4.348 -5.864 -6.648 1.00 98.50 302 LEU A N 1
ATOM 2470 C CA . LEU A 1 302 ? 3.424 -5.260 -7.615 1.00 98.50 302 LEU A CA 1
ATOM 2471 C C . LEU A 1 302 ? 2.299 -4.504 -6.914 1.00 98.50 302 LEU A C 1
ATOM 2473 O O . LEU A 1 302 ? 1.839 -4.893 -5.852 1.00 98.50 302 LEU A O 1
ATOM 2477 N N . ILE A 1 303 ? 1.799 -3.452 -7.554 1.00 98.50 303 ILE A N 1
ATOM 2478 C CA . ILE A 1 303 ? 0.542 -2.800 -7.176 1.00 98.50 303 ILE A CA 1
ATOM 2479 C C . ILE A 1 303 ? -0.556 -3.197 -8.153 1.00 98.50 303 ILE A C 1
ATOM 2481 O O . ILE A 1 303 ? -0.290 -3.310 -9.348 1.00 98.50 303 ILE A O 1
ATOM 2485 N N . ILE A 1 304 ? -1.786 -3.330 -7.656 1.00 98.62 304 ILE A N 1
ATOM 2486 C CA . ILE A 1 304 ? -3.017 -3.392 -8.447 1.00 98.62 304 ILE A CA 1
ATOM 2487 C C . ILE A 1 304 ? -3.909 -2.186 -8.122 1.00 98.62 304 ILE A C 1
ATOM 2489 O O . ILE A 1 304 ? -4.352 -1.993 -6.990 1.00 98.62 304 ILE A O 1
ATOM 2493 N N . TYR A 1 305 ? -4.170 -1.353 -9.129 1.00 98.12 305 TYR A N 1
ATOM 2494 C CA . TYR A 1 305 ? -4.927 -0.118 -8.985 1.00 98.12 305 TYR A CA 1
ATOM 2495 C C . TYR A 1 305 ? -6.424 -0.319 -9.206 1.00 98.12 305 TYR A C 1
ATOM 2497 O O . TYR A 1 305 ? -6.898 -0.524 -10.329 1.00 98.12 305 TYR A O 1
ATOM 2505 N N . GLY A 1 306 ? -7.181 -0.135 -8.131 1.00 97.44 306 GLY A N 1
ATOM 2506 C CA . GLY A 1 306 ? -8.629 -0.035 -8.144 1.00 97.44 306 GLY A CA 1
ATOM 2507 C C . GLY A 1 306 ? -9.372 -1.298 -7.750 1.00 97.44 306 GLY A C 1
ATOM 2508 O O . GLY A 1 306 ? -8.967 -2.416 -8.064 1.00 97.44 306 GLY A O 1
ATOM 2509 N N . ARG A 1 307 ? -10.542 -1.113 -7.137 1.00 96.06 307 ARG A N 1
ATOM 2510 C CA . ARG A 1 307 ? -11.370 -2.202 -6.592 1.00 96.06 307 ARG A CA 1
ATOM 2511 C C . ARG A 1 307 ? -11.808 -3.198 -7.665 1.00 96.06 307 ARG A C 1
ATOM 2513 O O . ARG A 1 307 ? -11.778 -4.405 -7.442 1.00 96.06 307 ARG A O 1
ATOM 2520 N N . LYS A 1 308 ? -12.201 -2.703 -8.846 1.00 97.25 308 LYS A N 1
ATOM 2521 C CA . LYS A 1 308 ? -12.611 -3.567 -9.968 1.00 97.25 308 LYS A CA 1
ATOM 2522 C C . LYS A 1 308 ? -11.439 -4.410 -10.478 1.00 97.25 308 LYS A C 1
ATOM 2524 O O . LYS A 1 308 ? -11.623 -5.591 -10.748 1.00 97.25 308 LYS A O 1
ATOM 2529 N N . ALA A 1 309 ? -10.259 -3.805 -10.590 1.00 98.44 309 ALA A N 1
ATOM 2530 C CA . ALA A 1 309 ? -9.063 -4.486 -11.066 1.00 98.44 309 ALA A CA 1
ATOM 2531 C C . ALA A 1 309 ? -8.563 -5.517 -10.044 1.00 98.44 309 ALA A C 1
ATOM 2533 O O . ALA A 1 309 ? -8.223 -6.632 -10.419 1.00 98.44 309 ALA A O 1
ATOM 2534 N N . LEU A 1 310 ? -8.612 -5.184 -8.749 1.00 98.44 310 LEU A N 1
ATOM 2535 C CA . LEU A 1 310 ? -8.331 -6.124 -7.665 1.00 98.44 310 LEU A CA 1
ATOM 2536 C C . LEU A 1 310 ? -9.263 -7.339 -7.706 1.00 98.44 310 LEU A C 1
ATOM 2538 O O . LEU A 1 310 ? -8.802 -8.463 -7.540 1.00 98.44 310 LEU A O 1
ATOM 2542 N N . LYS A 1 311 ? -10.568 -7.128 -7.916 1.00 98.00 311 LYS A N 1
ATOM 2543 C CA . LYS A 1 311 ? -11.533 -8.229 -8.011 1.00 98.00 311 LYS A CA 1
ATOM 2544 C C . LYS A 1 311 ? -11.176 -9.185 -9.156 1.00 98.00 311 LYS A C 1
ATOM 2546 O O . LYS A 1 311 ? -11.023 -10.375 -8.909 1.00 98.00 311 LYS A O 1
ATOM 2551 N N . GLU A 1 312 ? -10.982 -8.648 -10.359 1.00 98.56 312 GLU A N 1
ATOM 2552 C CA . GLU A 1 312 ? -10.578 -9.419 -11.546 1.00 98.56 312 GLU A CA 1
ATOM 2553 C C . GLU A 1 312 ? -9.250 -10.164 -11.312 1.00 98.56 312 GLU A C 1
ATOM 2555 O O . GLU A 1 312 ? -9.113 -11.334 -11.664 1.00 98.56 312 GLU A O 1
ATOM 2560 N N . LEU A 1 313 ? -8.274 -9.509 -10.669 1.00 98.75 313 LEU A N 1
ATOM 2561 C CA . LEU A 1 313 ? -6.994 -10.127 -10.329 1.00 98.75 313 LEU A CA 1
ATOM 2562 C C . LEU A 1 313 ? -7.183 -11.317 -9.386 1.00 98.75 313 LEU A C 1
ATOM 2564 O O . LEU A 1 313 ? -6.602 -12.370 -9.620 1.00 98.75 313 LEU A O 1
ATOM 2568 N N . ARG A 1 314 ? -7.988 -11.166 -8.329 1.00 98.38 314 ARG A N 1
ATOM 2569 C CA . ARG A 1 314 ? -8.248 -12.245 -7.362 1.00 98.38 314 ARG A CA 1
ATOM 2570 C C . ARG A 1 314 ? -8.955 -13.432 -8.015 1.00 98.38 314 ARG A C 1
ATOM 2572 O O . ARG A 1 314 ? -8.612 -14.563 -7.693 1.00 98.38 314 ARG A O 1
ATOM 2579 N N . GLU A 1 315 ? -9.893 -13.182 -8.928 1.00 98.50 315 GLU A N 1
ATOM 2580 C CA . GLU A 1 315 ? -10.547 -14.225 -9.734 1.00 98.50 315 GLU A CA 1
ATOM 2581 C C . GLU A 1 315 ? -9.520 -14.952 -10.622 1.00 98.50 315 GLU A C 1
ATOM 2583 O O . GLU A 1 315 ? -9.424 -16.174 -10.581 1.00 98.50 315 GLU A O 1
ATOM 2588 N N . THR A 1 316 ? -8.654 -14.203 -11.310 1.00 98.50 316 THR A N 1
ATOM 2589 C CA . THR A 1 316 ? -7.584 -14.762 -12.159 1.00 98.50 316 THR A CA 1
ATOM 2590 C C . THR A 1 316 ? -6.579 -15.598 -11.355 1.00 98.50 316 THR A C 1
ATOM 2592 O O . THR A 1 316 ? -6.199 -16.698 -11.751 1.00 98.50 316 THR A O 1
ATOM 2595 N N . LEU A 1 317 ? -6.136 -15.092 -10.201 1.00 98.44 317 LEU A N 1
ATOM 2596 C CA . LEU A 1 317 ? -5.189 -15.793 -9.333 1.00 98.44 317 LEU A CA 1
ATOM 2597 C C . LEU A 1 317 ? -5.814 -17.048 -8.715 1.00 98.44 317 LEU A C 1
ATOM 2599 O O . LEU A 1 317 ? -5.125 -18.055 -8.577 1.00 98.44 317 LEU A O 1
ATOM 2603 N N . LEU A 1 318 ? -7.110 -17.025 -8.389 1.00 98.12 318 LEU A N 1
ATOM 2604 C CA . LEU A 1 318 ? -7.827 -18.216 -7.936 1.00 98.12 318 LEU A CA 1
ATOM 2605 C C . LEU A 1 318 ? -7.777 -19.331 -8.991 1.00 98.12 318 LEU A C 1
ATOM 2607 O O . LEU A 1 318 ? -7.462 -20.470 -8.639 1.00 98.12 318 LEU A O 1
ATOM 2611 N N . ASP A 1 319 ? -8.007 -19.000 -10.263 1.00 97.75 319 ASP A N 1
ATOM 2612 C CA . ASP A 1 319 ? -7.934 -19.960 -11.372 1.00 97.75 319 ASP A CA 1
ATOM 2613 C C . ASP A 1 319 ? -6.523 -20.550 -11.536 1.00 97.75 319 ASP A C 1
ATOM 2615 O O . ASP A 1 319 ? -6.374 -21.743 -11.819 1.00 97.75 319 ASP A O 1
ATOM 2619 N N . PHE A 1 320 ? -5.477 -19.745 -11.316 1.00 97.00 320 PHE A N 1
ATOM 2620 C CA . PHE A 1 320 ? -4.088 -20.220 -11.319 1.00 97.00 320 PHE A CA 1
ATOM 2621 C C . PHE A 1 320 ? -3.823 -21.185 -10.163 1.00 97.00 320 PHE A C 1
ATOM 2623 O O . PHE A 1 320 ? -3.270 -22.266 -10.363 1.00 97.00 320 PHE A O 1
ATOM 2630 N N . TYR A 1 321 ? -4.256 -20.826 -8.953 1.00 96.69 321 TYR A N 1
ATOM 2631 C CA . TYR A 1 321 ? -4.020 -21.618 -7.745 1.00 96.69 321 TYR A CA 1
ATOM 2632 C C . TYR A 1 321 ? -4.763 -22.959 -7.747 1.00 96.69 321 TYR A C 1
ATOM 2634 O O . TYR A 1 321 ? -4.339 -23.896 -7.072 1.00 96.69 321 TYR A O 1
ATOM 2642 N N . GLN A 1 322 ? -5.846 -23.084 -8.516 1.00 95.56 322 GLN A N 1
ATOM 2643 C CA . GLN A 1 322 ? -6.556 -24.351 -8.710 1.00 95.56 322 GLN A CA 1
ATOM 2644 C C . GLN A 1 322 ? -5.836 -25.316 -9.666 1.00 95.56 322 GLN A C 1
ATOM 2646 O O . GLN A 1 322 ? -6.206 -26.489 -9.739 1.00 95.56 322 GLN A O 1
ATOM 2651 N N . GLN A 1 323 ? -4.804 -24.859 -10.381 1.00 94.69 323 GLN A N 1
ATOM 2652 C CA . GLN A 1 323 ? -4.046 -25.646 -11.351 1.00 94.69 323 GLN A CA 1
ATOM 2653 C C . GLN A 1 323 ? -2.628 -25.920 -10.823 1.00 94.69 323 GLN A C 1
ATOM 2655 O O . GLN A 1 323 ? -1.746 -25.074 -10.970 1.00 94.69 323 GLN A O 1
ATOM 2660 N N . PRO A 1 324 ? -2.337 -27.116 -10.270 1.00 90.88 324 PRO A N 1
ATOM 2661 C CA . PRO A 1 324 ? -1.023 -27.414 -9.686 1.00 90.88 324 PRO A CA 1
ATOM 2662 C C . PRO A 1 324 ? 0.158 -27.301 -10.663 1.00 90.88 324 PRO A C 1
ATOM 2664 O O . PRO A 1 324 ? 1.300 -27.133 -10.242 1.00 90.88 324 PRO A O 1
ATOM 2667 N N . SER A 1 325 ? -0.100 -27.426 -11.969 1.00 91.25 325 SER A N 1
ATOM 2668 C CA . SER A 1 325 ? 0.907 -27.282 -13.025 1.00 91.25 325 SER A CA 1
ATOM 2669 C C . SER A 1 325 ? 1.162 -25.834 -13.446 1.00 91.25 325 SER A C 1
ATOM 2671 O O . SER A 1 325 ? 2.100 -25.595 -14.208 1.00 91.25 325 SER A O 1
ATOM 2673 N N . PHE A 1 326 ? 0.333 -24.878 -13.014 1.00 92.94 326 PHE A N 1
ATOM 2674 C CA . PHE A 1 326 ? 0.509 -23.477 -13.379 1.00 92.94 326 PHE A CA 1
ATOM 2675 C C . PHE A 1 326 ? 1.722 -22.879 -12.636 1.00 92.94 326 PHE A C 1
ATOM 2677 O O . PHE A 1 326 ? 1.919 -23.181 -11.457 1.00 92.94 326 PHE A O 1
ATOM 2684 N N . PRO A 1 327 ? 2.567 -22.042 -13.270 1.00 91.81 327 PRO A N 1
ATOM 2685 C CA . PRO A 1 327 ? 3.808 -21.567 -12.641 1.00 91.81 327 PRO A CA 1
ATOM 2686 C C . PRO A 1 327 ? 3.615 -20.704 -11.387 1.00 91.81 327 PRO A C 1
ATOM 2688 O O . PRO A 1 327 ? 4.492 -20.687 -10.519 1.00 91.81 327 PRO A O 1
ATOM 2691 N N . ILE A 1 328 ? 2.492 -19.985 -11.313 1.00 95.44 328 ILE A N 1
ATOM 2692 C CA . ILE A 1 328 ? 2.109 -19.119 -10.195 1.00 95.44 328 ILE A CA 1
ATOM 2693 C C . ILE A 1 328 ? 1.211 -19.908 -9.238 1.00 95.44 328 ILE A C 1
ATOM 2695 O O . ILE A 1 328 ? 0.154 -20.393 -9.629 1.00 95.44 328 ILE A O 1
ATOM 2699 N N . GLN A 1 329 ? 1.634 -20.019 -7.980 1.00 96.62 329 GLN A N 1
ATOM 2700 C CA . GLN A 1 329 ? 0.940 -20.746 -6.913 1.00 96.62 329 GLN A CA 1
ATOM 2701 C C . GLN A 1 329 ? 0.717 -19.833 -5.706 1.00 96.62 329 GLN A C 1
ATOM 2703 O O . GLN A 1 329 ? 1.433 -18.849 -5.540 1.00 96.62 329 GLN A O 1
ATOM 2708 N N . ASN A 1 330 ? -0.250 -20.144 -4.844 1.00 96.69 330 ASN A N 1
ATOM 2709 C CA . ASN A 1 330 ? -0.507 -19.332 -3.655 1.00 96.69 330 ASN A CA 1
ATOM 2710 C C . ASN A 1 330 ? 0.594 -19.559 -2.607 1.00 96.69 330 ASN A C 1
ATOM 2712 O O . ASN A 1 330 ? 0.899 -20.706 -2.271 1.00 96.69 330 ASN A O 1
ATOM 2716 N N . GLU A 1 331 ? 1.158 -18.477 -2.061 1.00 94.44 331 GLU A N 1
ATOM 2717 C CA . GLU A 1 331 ? 2.269 -18.537 -1.095 1.00 94.44 331 GLU A CA 1
ATOM 2718 C C . GLU A 1 331 ? 1.948 -19.377 0.153 1.00 94.44 331 GLU A C 1
ATOM 2720 O O . GLU A 1 331 ? 2.817 -20.061 0.699 1.00 94.44 331 GLU A O 1
ATOM 2725 N N . PHE A 1 332 ? 0.694 -19.339 0.596 1.00 91.81 332 PHE A N 1
ATOM 2726 C CA . PHE A 1 332 ? 0.246 -19.947 1.844 1.00 91.81 332 PHE A CA 1
ATOM 2727 C C . PHE A 1 332 ? -0.288 -21.375 1.661 1.00 91.81 332 PHE A C 1
ATOM 2729 O O . PHE A 1 332 ? -0.681 -22.023 2.635 1.00 91.81 332 PHE A O 1
ATOM 2736 N N . THR A 1 333 ? -0.271 -21.915 0.436 1.00 88.81 333 THR A N 1
ATOM 2737 C CA . THR A 1 333 ? -0.637 -23.320 0.202 1.00 88.81 333 THR A CA 1
ATOM 2738 C C . THR A 1 333 ? 0.429 -24.247 0.778 1.00 88.81 333 THR A C 1
ATOM 2740 O O . THR A 1 333 ? 1.606 -24.158 0.437 1.00 88.81 333 THR A O 1
ATOM 2743 N N . GLY A 1 334 ? 0.018 -25.161 1.663 1.00 78.44 334 GLY A N 1
ATOM 2744 C CA . GLY A 1 334 ? 0.941 -26.084 2.333 1.00 78.44 334 GLY A CA 1
ATOM 2745 C C . GLY A 1 334 ? 1.825 -25.417 3.391 1.00 78.44 334 GLY A C 1
ATOM 2746 O O . GLY A 1 334 ? 2.883 -25.952 3.732 1.00 78.44 334 GLY A O 1
ATOM 2747 N N . TRP A 1 335 ? 1.417 -24.251 3.905 1.00 78.94 335 TRP A N 1
ATOM 2748 C CA . TRP A 1 335 ? 2.159 -23.546 4.944 1.00 78.94 335 TRP A CA 1
ATOM 2749 C C . TRP A 1 335 ? 2.319 -24.403 6.207 1.00 78.94 335 TRP A C 1
ATOM 2751 O O . TRP A 1 335 ? 1.349 -24.943 6.738 1.00 78.94 335 TRP A O 1
ATOM 2761 N N . ASN A 1 336 ? 3.558 -24.531 6.692 1.00 67.00 336 ASN A N 1
ATOM 2762 C CA . ASN A 1 336 ? 3.884 -25.362 7.849 1.00 67.00 336 ASN A CA 1
ATOM 2763 C C . ASN A 1 336 ? 4.185 -24.502 9.087 1.00 67.00 336 ASN A C 1
ATOM 2765 O O . ASN A 1 336 ? 5.248 -23.885 9.192 1.00 67.00 336 ASN A O 1
ATOM 2769 N N . TYR A 1 337 ? 3.277 -24.567 10.062 1.00 62.22 337 TYR A N 1
ATOM 2770 C CA . TYR A 1 337 ? 3.341 -23.924 11.381 1.00 62.22 337 TYR A CA 1
ATOM 2771 C C . TYR A 1 337 ? 4.594 -24.268 12.209 1.00 62.22 337 TYR A C 1
ATOM 2773 O O . TYR A 1 337 ? 4.932 -23.549 13.147 1.00 62.22 337 TYR A O 1
ATOM 2781 N N . GLN A 1 338 ? 5.298 -25.358 11.883 1.00 52.59 338 GLN A N 1
ATOM 2782 C CA . GLN A 1 338 ? 6.500 -25.804 12.602 1.00 52.59 338 GLN A CA 1
ATOM 2783 C C . GLN A 1 338 ? 7.726 -24.912 12.367 1.00 52.59 338 GLN A C 1
ATOM 2785 O O . GLN A 1 338 ? 8.729 -25.054 13.066 1.00 52.59 338 GLN A O 1
ATOM 2790 N N . ARG A 1 339 ? 7.672 -23.986 11.402 1.00 50.00 339 ARG A N 1
ATOM 2791 C CA . ARG A 1 339 ? 8.649 -22.900 11.283 1.00 50.00 339 ARG A CA 1
ATOM 2792 C C . ARG A 1 339 ? 8.021 -21.643 11.877 1.00 50.00 339 ARG A C 1
ATOM 2794 O O . ARG A 1 339 ? 7.414 -20.886 11.122 1.00 50.00 339 ARG A O 1
ATOM 2801 N N . PRO A 1 340 ? 8.134 -21.404 13.197 1.00 47.50 340 PRO A N 1
ATOM 2802 C CA . PRO A 1 340 ? 7.620 -20.173 13.767 1.00 47.50 340 PRO A CA 1
ATOM 2803 C C . PRO A 1 340 ? 8.254 -19.006 13.017 1.00 47.50 340 PRO A C 1
ATOM 2805 O O . PRO A 1 340 ? 9.484 -18.902 12.911 1.00 47.50 340 PRO A O 1
ATOM 2808 N N . THR A 1 341 ? 7.422 -18.102 12.503 1.00 56.03 341 THR A N 1
ATOM 2809 C CA . THR A 1 341 ? 7.885 -16.736 12.306 1.00 56.03 341 THR A CA 1
ATOM 2810 C C . THR A 1 341 ? 8.385 -16.319 13.685 1.00 56.03 341 THR A C 1
ATOM 2812 O O . THR A 1 341 ? 7.636 -16.350 14.658 1.00 56.03 341 THR A O 1
ATOM 2815 N N . LYS A 1 342 ? 9.685 -16.031 13.825 1.00 53.88 342 LYS A N 1
ATOM 2816 C CA . LYS A 1 342 ? 10.337 -15.756 15.126 1.00 53.88 342 LYS A CA 1
ATOM 2817 C C . LYS A 1 342 ? 9.694 -14.599 15.927 1.00 53.88 342 LYS A C 1
ATOM 2819 O O . LYS A 1 342 ? 10.185 -14.263 16.997 1.00 53.88 342 LYS A O 1
ATOM 2824 N N . HIS A 1 343 ? 8.631 -13.989 15.407 1.00 65.44 343 HIS A N 1
ATOM 2825 C CA . HIS A 1 343 ? 8.056 -12.727 15.832 1.00 65.44 343 HIS A CA 1
ATOM 2826 C C . HIS A 1 343 ? 6.512 -12.713 15.820 1.00 65.44 343 HIS A C 1
ATOM 2828 O O . HIS A 1 343 ? 5.930 -11.638 15.699 1.00 65.44 343 HIS A O 1
ATOM 2834 N N . TRP A 1 344 ? 5.822 -13.861 15.915 1.00 85.75 344 TRP A N 1
ATOM 2835 C CA . TRP A 1 344 ? 4.365 -13.832 16.112 1.00 85.75 344 TRP A CA 1
ATOM 2836 C C . TRP A 1 344 ? 4.022 -13.561 17.576 1.00 85.75 344 TRP A C 1
ATOM 2838 O O . TRP A 1 344 ? 4.225 -14.418 18.435 1.00 85.75 344 TRP A O 1
ATOM 2848 N N . TYR A 1 345 ? 3.510 -12.365 17.859 1.00 89.50 345 TYR A N 1
ATOM 2849 C CA . TYR A 1 345 ? 3.238 -11.919 19.228 1.00 89.50 345 TYR A CA 1
ATOM 2850 C C . TYR A 1 345 ? 1.762 -11.609 19.499 1.00 89.50 345 TYR A C 1
ATOM 2852 O O . TYR A 1 345 ? 1.426 -11.311 20.645 1.00 89.50 345 TYR A O 1
ATOM 2860 N N . PHE A 1 346 ? 0.885 -11.679 18.488 1.00 92.25 346 PHE A N 1
ATOM 2861 C CA . PHE A 1 346 ? -0.550 -11.459 18.677 1.00 92.25 346 PHE A CA 1
ATOM 2862 C C . PHE A 1 346 ? -1.125 -12.461 19.682 1.00 92.25 346 PHE A C 1
ATOM 2864 O O . PHE A 1 346 ? -0.920 -13.669 19.559 1.00 92.25 346 PHE A O 1
ATOM 2871 N N . LYS A 1 347 ? -1.845 -11.951 20.686 1.00 92.81 347 LYS A N 1
ATOM 2872 C CA . LYS A 1 347 ? -2.340 -12.763 21.808 1.00 92.81 347 LYS A CA 1
ATOM 2873 C C . LYS A 1 347 ? -3.640 -13.491 21.493 1.00 92.81 347 LYS A C 1
ATOM 2875 O O . LYS A 1 347 ? -3.839 -14.604 21.965 1.00 92.81 347 LYS A O 1
ATOM 2880 N N . HIS A 1 348 ? -4.524 -12.854 20.727 1.00 92.75 348 HIS A N 1
ATOM 2881 C CA . HIS A 1 348 ? -5.882 -13.345 20.452 1.00 92.75 348 HIS A CA 1
ATOM 2882 C C . HIS A 1 348 ? -6.117 -13.639 18.957 1.00 92.75 348 HIS A C 1
ATOM 2884 O O . HIS A 1 348 ? -7.230 -13.961 18.546 1.00 92.75 348 HIS A O 1
ATOM 2890 N N . TYR A 1 349 ? -5.048 -13.569 18.160 1.00 92.19 349 TYR A N 1
ATOM 2891 C CA . TYR A 1 349 ? -4.980 -14.042 16.785 1.00 92.19 349 TYR A CA 1
ATOM 2892 C C . TYR A 1 349 ? -3.772 -14.969 16.679 1.00 92.19 349 TYR A C 1
ATOM 2894 O O . TYR A 1 349 ? -2.627 -14.521 16.753 1.00 92.19 349 TYR A O 1
ATOM 2902 N N . SER A 1 350 ? -4.015 -16.273 16.612 1.00 89.56 350 SER A N 1
ATOM 2903 C CA . SER A 1 350 ? -2.952 -17.271 16.688 1.00 89.56 350 SER A CA 1
ATOM 2904 C C . SER A 1 350 ? -2.226 -17.448 15.352 1.00 89.56 350 SER A C 1
ATOM 2906 O O . SER A 1 350 ? -2.787 -17.255 14.272 1.00 89.56 350 SER A O 1
ATOM 2908 N N . ILE A 1 351 ? -0.974 -17.904 15.419 1.00 87.50 351 ILE A N 1
ATOM 2909 C CA . ILE A 1 351 ? -0.196 -18.256 14.224 1.00 87.50 351 ILE A CA 1
ATOM 2910 C C . ILE A 1 351 ? -0.853 -19.406 13.442 1.00 87.50 351 ILE A C 1
ATOM 2912 O O . ILE A 1 351 ? -0.649 -19.523 12.238 1.00 87.50 351 ILE A O 1
ATOM 2916 N N . GLN A 1 352 ? -1.662 -20.239 14.110 1.00 87.12 352 GLN A N 1
ATOM 2917 C CA . GLN A 1 352 ? -2.436 -21.330 13.518 1.00 87.12 352 GLN A CA 1
ATOM 2918 C C . GLN A 1 352 ? -3.544 -20.823 12.586 1.00 87.12 352 GLN A C 1
ATOM 2920 O O . GLN A 1 352 ? -3.801 -21.404 11.530 1.00 87.12 352 GLN A O 1
ATOM 2925 N N . GLU A 1 353 ? -4.176 -19.713 12.956 1.00 90.75 353 GLU A N 1
ATOM 2926 C CA . GLU A 1 353 ? -5.233 -19.088 12.164 1.00 90.75 353 GLU A CA 1
ATOM 2927 C C . GLU A 1 353 ? -4.689 -18.299 10.972 1.00 90.75 353 GLU A C 1
ATOM 2929 O O . GLU A 1 353 ? -5.392 -18.159 9.973 1.00 90.75 353 GLU A O 1
ATOM 2934 N N . TYR A 1 354 ? -3.447 -17.813 11.054 1.00 90.31 354 TYR A N 1
ATOM 2935 C CA . TYR A 1 354 ? -2.863 -16.894 10.076 1.00 90.31 354 TYR A CA 1
ATOM 2936 C C . TYR A 1 354 ? -3.005 -17.349 8.608 1.00 90.31 354 TYR A C 1
ATOM 2938 O O . TYR A 1 354 ? -3.606 -16.619 7.818 1.00 90.31 354 TYR A O 1
ATOM 2946 N N . PRO A 1 355 ? -2.605 -18.576 8.213 1.00 90.94 355 PRO A N 1
ATOM 2947 C CA . PRO A 1 355 ? -2.692 -19.006 6.815 1.00 90.94 355 PRO A CA 1
ATOM 2948 C C . PRO A 1 355 ? -4.111 -19.074 6.280 1.00 90.94 355 PRO A C 1
ATOM 2950 O O . PRO A 1 355 ? -4.316 -18.870 5.091 1.00 90.94 355 PRO A O 1
ATOM 2953 N N . PHE A 1 356 ? -5.099 -19.361 7.132 1.00 92.75 356 PHE A N 1
ATOM 2954 C CA . PHE A 1 356 ? -6.486 -19.385 6.683 1.00 92.75 356 PHE A CA 1
ATOM 2955 C C . PHE A 1 356 ? -6.921 -18.016 6.163 1.00 92.75 356 PHE A C 1
ATOM 2957 O O . PHE A 1 356 ? -7.583 -17.945 5.129 1.00 92.75 356 PHE A O 1
ATOM 2964 N N . TYR A 1 357 ? -6.549 -16.943 6.862 1.00 94.69 357 TYR A N 1
ATOM 2965 C CA . TYR A 1 357 ? -6.882 -15.592 6.428 1.00 94.69 357 TYR A CA 1
ATOM 2966 C C . TYR A 1 357 ? -6.049 -15.179 5.218 1.00 94.69 357 TYR A C 1
ATOM 2968 O O . TYR A 1 357 ? -6.610 -14.678 4.248 1.00 94.69 357 TYR A O 1
ATOM 2976 N N . GLU A 1 358 ? -4.746 -15.467 5.213 1.00 93.94 358 GLU A N 1
ATOM 2977 C CA . GLU A 1 358 ? -3.878 -15.124 4.081 1.00 93.94 358 GLU A CA 1
ATOM 2978 C C . GLU A 1 358 ? -4.277 -15.839 2.775 1.00 93.94 358 GLU A C 1
ATOM 2980 O O . GLU A 1 358 ? -4.323 -15.215 1.711 1.00 93.94 358 GLU A O 1
ATOM 2985 N N . LEU A 1 359 ? -4.686 -17.114 2.845 1.00 94.38 359 LEU A N 1
ATOM 2986 C CA . LEU A 1 359 ? -5.207 -17.870 1.696 1.00 94.38 359 LEU A CA 1
ATOM 2987 C C . LEU A 1 359 ? -6.432 -17.196 1.061 1.00 94.38 359 LEU A C 1
ATOM 2989 O O . LEU A 1 359 ? -6.563 -17.179 -0.162 1.00 94.38 359 LEU A O 1
ATOM 2993 N N . ARG A 1 360 ? -7.315 -16.605 1.875 1.00 94.69 360 ARG A N 1
ATOM 2994 C CA . ARG A 1 360 ? -8.557 -15.953 1.420 1.00 94.69 360 ARG A CA 1
ATOM 2995 C C . ARG A 1 360 ? -8.320 -14.606 0.729 1.00 94.69 360 ARG A C 1
ATOM 2997 O O . ARG A 1 360 ? -9.186 -14.137 -0.022 1.00 94.69 360 ARG A O 1
ATOM 3004 N N . LYS A 1 361 ? -7.164 -13.976 0.959 1.00 96.56 361 LYS A N 1
ATOM 3005 C CA . LYS A 1 361 ? -6.819 -12.682 0.350 1.00 96.56 361 LYS A CA 1
ATOM 3006 C C . LYS A 1 361 ? -6.528 -12.821 -1.143 1.00 96.56 361 LYS A C 1
ATOM 3008 O O . LYS A 1 361 ? -6.918 -11.946 -1.911 1.00 96.56 361 LYS A O 1
ATOM 3013 N N . LEU A 1 362 ? -5.934 -13.945 -1.558 1.00 97.00 362 LEU A N 1
ATOM 3014 C CA . LEU A 1 362 ? -5.601 -14.289 -2.952 1.00 97.00 362 LEU A CA 1
ATOM 3015 C C . LEU A 1 362 ? -4.601 -13.345 -3.647 1.00 97.00 362 LEU A C 1
ATOM 3017 O O . LEU A 1 362 ? -4.390 -13.482 -4.843 1.00 97.00 362 LEU A O 1
ATOM 3021 N N . ILE A 1 363 ? -3.952 -12.436 -2.916 1.00 97.12 363 ILE A N 1
ATOM 3022 C CA . ILE A 1 363 ? -2.981 -11.459 -3.451 1.00 97.12 363 ILE A CA 1
ATOM 3023 C C . ILE A 1 363 ? -1.513 -11.840 -3.203 1.00 97.12 363 ILE A C 1
ATOM 3025 O O . ILE A 1 363 ? -0.615 -11.088 -3.573 1.00 97.12 363 ILE A O 1
ATOM 3029 N N . TYR A 1 364 ? -1.274 -12.999 -2.585 1.00 97.25 364 TYR A N 1
ATOM 3030 C CA . TYR A 1 364 ? 0.058 -13.517 -2.279 1.00 97.25 364 TYR A CA 1
ATOM 3031 C C . TYR A 1 364 ? 0.355 -14.759 -3.105 1.00 97.25 364 TYR A C 1
ATOM 3033 O O . TYR A 1 364 ? -0.327 -15.784 -2.993 1.00 97.25 364 TYR A O 1
ATOM 3041 N N . ALA A 1 365 ? 1.395 -14.661 -3.921 1.00 97.56 365 ALA A N 1
ATOM 3042 C CA . ALA A 1 365 ? 1.791 -15.677 -4.874 1.00 97.56 365 ALA A CA 1
ATOM 3043 C C . ALA A 1 365 ? 3.269 -16.045 -4.721 1.00 97.56 365 ALA A C 1
ATOM 3045 O O . ALA A 1 365 ? 4.086 -15.312 -4.172 1.00 97.56 365 ALA A O 1
ATOM 3046 N N . VAL A 1 366 ? 3.622 -17.198 -5.270 1.00 97.00 366 VAL A N 1
ATOM 3047 C CA . VAL A 1 366 ? 4.992 -17.635 -5.501 1.00 97.00 366 VAL A CA 1
ATOM 3048 C C . VAL A 1 366 ? 5.090 -18.117 -6.939 1.00 97.00 366 VAL A C 1
ATOM 3050 O O . VAL A 1 366 ? 4.263 -18.911 -7.385 1.00 97.00 366 VAL A O 1
ATOM 3053 N N . ILE A 1 367 ? 6.128 -17.679 -7.648 1.00 95.38 367 ILE A N 1
ATOM 3054 C CA . ILE A 1 367 ? 6.472 -18.188 -8.977 1.00 95.38 367 ILE A CA 1
ATOM 3055 C C . ILE A 1 367 ? 7.773 -18.986 -8.931 1.00 95.38 367 ILE A C 1
ATOM 3057 O O . ILE A 1 367 ? 8.737 -18.632 -8.242 1.00 95.38 367 ILE A O 1
ATOM 3061 N N . ARG A 1 368 ? 7.808 -20.081 -9.692 1.00 89.69 368 ARG A N 1
ATOM 3062 C CA . ARG A 1 368 ? 9.033 -20.841 -9.974 1.00 89.69 368 ARG A CA 1
ATOM 3063 C C . ARG A 1 368 ? 9.525 -20.509 -11.379 1.00 89.69 368 ARG A C 1
ATOM 3065 O O . ARG A 1 368 ? 9.192 -21.199 -12.339 1.00 89.69 368 ARG A O 1
ATOM 3072 N N . SER A 1 369 ? 10.322 -19.449 -11.481 1.00 81.81 369 SER A N 1
ATOM 3073 C CA . SER A 1 369 ? 10.983 -19.066 -12.731 1.00 81.81 369 SER A CA 1
ATOM 3074 C C . SER A 1 369 ? 12.037 -20.100 -13.131 1.00 81.81 369 SER A C 1
ATOM 3076 O O . SER A 1 369 ? 12.779 -20.606 -12.289 1.00 81.81 369 SER A O 1
ATOM 3078 N N . LYS A 1 370 ? 12.160 -20.386 -14.432 1.00 79.44 370 LYS A N 1
ATOM 3079 C CA . LYS A 1 370 ? 13.249 -21.233 -14.955 1.00 79.44 370 LYS A CA 1
ATOM 3080 C C . LYS A 1 370 ? 14.613 -20.535 -14.898 1.00 79.44 370 LYS A C 1
ATOM 3082 O O . LYS A 1 370 ? 15.640 -21.207 -14.955 1.00 79.44 370 LYS A O 1
ATOM 3087 N N . ALA A 1 371 ? 14.635 -19.203 -14.811 1.00 82.62 371 ALA A N 1
ATOM 3088 C CA . ALA A 1 371 ? 15.860 -18.405 -14.862 1.00 82.62 371 ALA A CA 1
ATOM 3089 C C . ALA A 1 371 ? 16.539 -18.233 -13.491 1.00 82.62 371 ALA A C 1
ATOM 3091 O O . ALA A 1 371 ? 17.742 -17.948 -13.433 1.00 82.62 371 ALA A O 1
ATOM 3092 N N . ILE A 1 372 ? 15.780 -18.395 -12.402 1.00 90.44 372 ILE A N 1
ATOM 3093 C CA . ILE A 1 372 ? 16.207 -18.117 -11.027 1.00 90.44 372 ILE A CA 1
ATOM 3094 C C . ILE A 1 372 ? 16.044 -19.384 -10.182 1.00 90.44 372 ILE A C 1
ATOM 3096 O O . ILE A 1 372 ? 14.958 -19.944 -10.080 1.00 90.44 372 ILE A O 1
ATOM 3100 N N . ASN A 1 373 ? 17.126 -19.830 -9.538 1.00 89.00 373 ASN A N 1
ATOM 3101 C CA . ASN A 1 373 ? 17.168 -21.091 -8.786 1.00 89.00 373 ASN A CA 1
ATOM 3102 C C . ASN A 1 373 ? 16.586 -20.974 -7.361 1.00 89.00 373 ASN A C 1
ATOM 3104 O O . ASN A 1 373 ? 17.160 -21.468 -6.390 1.00 89.00 373 ASN A O 1
ATOM 3108 N N . ARG A 1 374 ? 15.458 -20.275 -7.222 1.00 92.50 374 ARG A N 1
ATOM 3109 C CA . ARG A 1 374 ? 14.668 -20.193 -5.988 1.00 92.50 374 ARG A CA 1
ATOM 3110 C C . ARG A 1 374 ? 13.219 -19.818 -6.313 1.00 92.50 374 ARG A C 1
ATOM 3112 O O . ARG A 1 374 ? 12.981 -19.176 -7.335 1.00 92.50 374 ARG A O 1
ATOM 3119 N N . PRO A 1 375 ? 12.249 -20.170 -5.453 1.00 92.38 375 PRO A N 1
ATOM 3120 C CA . PRO A 1 375 ? 10.935 -19.542 -5.509 1.00 92.38 375 PRO A CA 1
ATOM 3121 C C . PRO A 1 375 ? 11.056 -18.031 -5.259 1.00 92.38 375 PRO A C 1
ATOM 3123 O O . PRO A 1 375 ? 11.834 -17.595 -4.401 1.00 92.38 375 PRO A O 1
ATOM 3126 N N . ILE A 1 376 ? 10.281 -17.247 -6.003 1.00 95.69 376 ILE A N 1
ATOM 3127 C CA . ILE A 1 376 ? 10.186 -15.792 -5.852 1.00 95.69 376 ILE A CA 1
ATOM 3128 C C . ILE A 1 376 ? 8.780 -15.487 -5.368 1.00 95.69 376 ILE A C 1
ATOM 3130 O O . ILE A 1 376 ? 7.816 -15.950 -5.985 1.00 95.69 376 ILE A O 1
ATOM 3134 N N . LYS A 1 377 ? 8.664 -14.755 -4.259 1.00 96.56 377 LYS A N 1
ATOM 3135 C CA . LYS A 1 377 ? 7.354 -14.316 -3.787 1.00 96.56 377 LYS A CA 1
ATOM 3136 C C . LYS A 1 377 ? 6.877 -13.147 -4.630 1.00 96.56 377 LYS A C 1
ATOM 3138 O O . LYS A 1 377 ? 7.680 -12.368 -5.143 1.00 96.56 377 LYS A O 1
ATOM 3143 N N . ILE A 1 378 ? 5.570 -13.060 -4.777 1.00 97.94 378 ILE A N 1
ATOM 3144 C CA . ILE A 1 378 ? 4.886 -11.999 -5.488 1.00 97.94 378 ILE A CA 1
ATOM 3145 C C . ILE A 1 378 ? 3.811 -11.468 -4.552 1.00 97.94 378 ILE A C 1
ATOM 3147 O O . ILE A 1 378 ? 2.925 -12.217 -4.132 1.00 97.94 378 ILE A O 1
ATOM 3151 N N . GLU A 1 379 ? 3.879 -10.178 -4.260 1.00 97.75 379 GLU A N 1
ATOM 3152 C CA . GLU A 1 379 ? 2.809 -9.453 -3.589 1.00 97.75 379 GLU A CA 1
ATOM 3153 C C . GLU A 1 379 ? 2.083 -8.577 -4.610 1.00 97.75 379 GLU A C 1
ATOM 3155 O O . GLU A 1 379 ? 2.711 -7.829 -5.360 1.00 97.75 379 GLU A O 1
ATOM 3160 N N . PHE A 1 380 ? 0.753 -8.678 -4.637 1.00 98.06 380 PHE A N 1
ATOM 3161 C CA . PHE A 1 380 ? -0.117 -7.775 -5.385 1.00 98.06 380 PHE A CA 1
ATOM 3162 C C . PHE A 1 380 ? -0.808 -6.804 -4.426 1.00 98.06 380 PHE A C 1
ATOM 3164 O O . PHE A 1 380 ? -1.941 -7.021 -3.994 1.00 98.06 380 PHE A O 1
ATOM 3171 N N . GLU A 1 381 ? -0.113 -5.722 -4.104 1.00 97.12 381 GLU A N 1
ATOM 3172 C CA . GLU A 1 381 ? -0.549 -4.686 -3.178 1.00 97.12 381 GLU A CA 1
ATOM 3173 C C . GLU A 1 381 ? -1.744 -3.895 -3.744 1.00 97.12 381 GLU A C 1
ATOM 3175 O O . GLU A 1 381 ? -1.618 -3.228 -4.780 1.00 97.12 381 GLU A O 1
ATOM 3180 N N . PRO A 1 382 ? -2.919 -3.924 -3.097 1.00 97.38 382 PRO A N 1
ATOM 3181 C CA . PRO A 1 382 ? -4.072 -3.171 -3.564 1.00 97.38 382 PRO A CA 1
ATOM 3182 C C . PRO A 1 382 ? -3.936 -1.681 -3.250 1.00 97.38 382 PRO A C 1
ATOM 3184 O O . PRO A 1 382 ? -3.779 -1.287 -2.097 1.00 97.38 382 PRO A O 1
ATOM 3187 N N . VAL A 1 383 ? -4.069 -0.836 -4.274 1.00 97.75 383 VAL A N 1
ATOM 3188 C CA . VAL A 1 383 ? -4.059 0.625 -4.118 1.00 97.75 383 VAL A CA 1
ATOM 3189 C C . VAL A 1 383 ? -5.269 1.228 -4.820 1.00 97.75 383 VAL A C 1
ATOM 3191 O O . VAL A 1 383 ? -5.644 0.817 -5.919 1.00 97.75 383 VAL A O 1
ATOM 3194 N N . LYS A 1 384 ? -5.894 2.240 -4.214 1.00 96.75 384 LYS A N 1
ATOM 3195 C CA . LYS A 1 384 ? -7.042 2.924 -4.822 1.00 96.75 384 LYS A CA 1
ATOM 3196 C C . LYS A 1 384 ? -6.665 3.583 -6.149 1.00 96.75 384 LYS A C 1
ATOM 3198 O O . LYS A 1 384 ? -5.605 4.201 -6.300 1.00 96.75 384 LYS A O 1
ATOM 3203 N N . ASN A 1 385 ? -7.586 3.521 -7.107 1.00 94.38 385 ASN A N 1
ATOM 3204 C CA . ASN A 1 385 ? -7.533 4.425 -8.255 1.00 94.38 385 ASN A CA 1
ATOM 3205 C C . ASN A 1 385 ? -7.808 5.864 -7.803 1.00 94.38 385 ASN A C 1
ATOM 3207 O O . ASN A 1 385 ? -8.543 6.081 -6.843 1.00 94.38 385 ASN A O 1
ATOM 3211 N N . TRP A 1 386 ? -7.300 6.860 -8.537 1.00 92.50 386 TRP A N 1
ATOM 3212 C CA . TRP A 1 386 ? -7.533 8.276 -8.211 1.00 92.50 386 TRP A CA 1
ATOM 3213 C C . TRP A 1 386 ? -9.021 8.620 -8.056 1.00 92.50 386 TRP A C 1
ATOM 3215 O O . TRP A 1 386 ? -9.392 9.364 -7.157 1.00 92.50 386 TRP A O 1
ATOM 3225 N N . SER A 1 387 ? -9.887 8.015 -8.873 1.00 91.62 387 SER A N 1
ATOM 3226 C CA . SER A 1 387 ? -11.344 8.191 -8.805 1.00 91.62 387 SER A CA 1
ATOM 3227 C C . SER A 1 387 ? -12.012 7.565 -7.573 1.00 91.62 387 SER A C 1
ATOM 3229 O O . SER A 1 387 ? -13.171 7.854 -7.297 1.00 91.62 387 SER A O 1
ATOM 3231 N N . GLU A 1 388 ? -11.329 6.666 -6.864 1.00 93.75 388 GLU A N 1
ATOM 3232 C CA . GLU A 1 388 ? -11.831 5.986 -5.661 1.00 93.75 388 GLU A CA 1
ATOM 3233 C C . GLU A 1 388 ? -11.364 6.669 -4.369 1.00 93.75 388 GLU A C 1
ATOM 3235 O O . GLU A 1 388 ? -11.861 6.356 -3.283 1.00 93.75 388 GLU A O 1
ATOM 3240 N N . ILE A 1 389 ? -10.397 7.585 -4.470 1.00 92.12 389 ILE A N 1
ATOM 3241 C CA . ILE A 1 389 ? -9.835 8.291 -3.325 1.00 92.12 389 ILE A CA 1
ATOM 3242 C C . ILE A 1 389 ? -10.802 9.390 -2.888 1.00 92.12 389 ILE A C 1
ATOM 3244 O O . ILE A 1 389 ? -11.091 10.334 -3.620 1.00 92.12 389 ILE A O 1
ATOM 3248 N N . GLN A 1 390 ? -11.270 9.273 -1.649 1.00 89.25 390 GLN A N 1
ATOM 3249 C CA . GLN A 1 390 ? -12.030 10.303 -0.955 1.00 89.25 390 GLN A CA 1
ATOM 3250 C C . GLN A 1 390 ? -11.216 10.737 0.258 1.00 89.25 390 GLN A C 1
ATOM 3252 O O . GLN A 1 390 ? -11.160 10.032 1.260 1.00 89.25 390 GLN A O 1
ATOM 3257 N N . ASN A 1 391 ? -10.540 11.878 0.147 1.00 90.56 391 ASN A N 1
ATOM 3258 C CA . ASN A 1 391 ? -9.700 12.382 1.225 1.00 90.56 391 ASN A CA 1
ATOM 3259 C C . ASN A 1 391 ? -10.575 12.984 2.340 1.00 90.56 391 ASN A C 1
ATOM 3261 O O . ASN A 1 391 ? -11.123 14.077 2.184 1.00 90.56 391 ASN A O 1
ATOM 3265 N N . GLU A 1 392 ? -10.701 12.278 3.467 1.00 89.81 392 GLU A N 1
ATOM 3266 C CA . GLU A 1 392 ? -11.483 12.736 4.625 1.00 89.81 392 GLU A CA 1
ATOM 3267 C C . GLU A 1 392 ? -10.790 13.869 5.403 1.00 89.81 392 GLU A C 1
ATOM 3269 O O . GLU A 1 392 ? -11.462 14.617 6.116 1.00 89.81 392 GLU A O 1
ATOM 3274 N N . TYR A 1 393 ? -9.469 14.044 5.257 1.00 91.44 393 TYR A N 1
ATOM 3275 C CA . TYR A 1 393 ? -8.663 14.930 6.107 1.00 91.44 393 TYR A CA 1
ATOM 3276 C C . TYR A 1 393 ? -9.188 16.375 6.192 1.00 91.44 393 TYR A C 1
ATOM 3278 O O . TYR A 1 393 ? -9.280 16.900 7.303 1.00 91.44 393 TYR A O 1
ATOM 3286 N N . PRO A 1 394 ? -9.603 17.044 5.090 1.00 89.94 394 PRO A N 1
ATOM 3287 C CA . PRO A 1 394 ? -10.125 18.413 5.165 1.00 89.94 394 PRO A CA 1
ATOM 3288 C C . PRO A 1 394 ? -11.399 18.554 6.013 1.00 89.94 394 PRO A C 1
ATOM 3290 O O . PRO A 1 394 ? -11.694 19.651 6.505 1.00 89.94 394 PRO A O 1
ATOM 3293 N N . ASN A 1 395 ? -12.149 17.460 6.178 1.00 91.12 395 ASN A N 1
ATOM 3294 C CA . ASN A 1 395 ? -13.404 17.408 6.924 1.00 91.12 395 ASN A CA 1
ATOM 3295 C C . ASN A 1 395 ? -13.219 16.973 8.381 1.00 91.12 395 ASN A C 1
ATOM 3297 O O . ASN A 1 395 ? -14.151 17.144 9.167 1.00 91.12 395 ASN A O 1
ATOM 3301 N N . GLN A 1 396 ? -12.054 16.438 8.753 1.00 92.69 396 GLN A N 1
ATOM 3302 C CA . GLN A 1 396 ? -11.771 15.998 10.117 1.00 92.69 396 GLN A CA 1
ATOM 3303 C C . GLN A 1 396 ? -11.539 17.194 11.044 1.00 92.69 396 GLN A C 1
ATOM 3305 O O . GLN A 1 396 ? -10.625 17.995 10.844 1.00 92.69 396 GLN A O 1
ATOM 3310 N N . VAL A 1 397 ? -12.366 17.295 12.085 1.00 93.75 397 VAL A N 1
ATOM 3311 C CA . VAL A 1 397 ? -12.254 18.325 13.124 1.00 93.75 397 VAL A CA 1
ATOM 3312 C C . VAL A 1 397 ? -11.444 17.786 14.298 1.00 93.75 397 VAL A C 1
ATOM 3314 O O . VAL A 1 397 ? -10.483 18.428 14.726 1.00 93.75 397 VAL A O 1
ATOM 3317 N N . ARG A 1 398 ? -11.798 16.601 14.809 1.00 97.06 398 ARG A N 1
ATOM 3318 C CA . ARG A 1 398 ? -11.154 15.997 15.983 1.00 97.06 398 ARG A CA 1
ATOM 3319 C C . ARG A 1 398 ? -11.315 14.478 15.988 1.00 97.06 398 ARG A C 1
ATOM 3321 O O . ARG 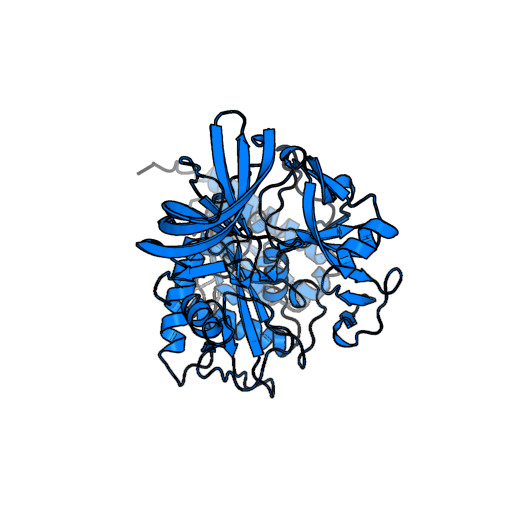A 1 398 ? -12.360 13.976 15.592 1.00 97.06 398 ARG A O 1
ATOM 3328 N N . ILE A 1 399 ? -10.291 13.765 16.446 1.00 97.19 399 ILE A N 1
ATOM 3329 C CA . ILE A 1 399 ? -10.323 12.319 16.689 1.00 97.19 399 ILE A CA 1
ATOM 3330 C C . ILE A 1 399 ? -9.797 12.086 18.103 1.00 97.19 399 ILE A C 1
ATOM 3332 O O . ILE A 1 399 ? -8.657 12.437 18.414 1.00 97.19 399 ILE A O 1
ATOM 3336 N N . GLU A 1 400 ? -10.632 11.514 18.966 1.00 96.88 400 GLU A N 1
ATOM 3337 C CA . GLU A 1 400 ? -10.314 11.299 20.376 1.00 96.88 400 GLU A CA 1
ATOM 3338 C C . GLU A 1 400 ? -10.373 9.823 20.726 1.00 96.88 400 GLU A C 1
ATOM 3340 O O . GLU A 1 400 ? -11.407 9.185 20.565 1.00 96.88 400 GLU A O 1
ATOM 3345 N N . ARG A 1 401 ? -9.287 9.282 21.278 1.00 95.44 401 ARG A N 1
ATOM 3346 C CA . ARG A 1 401 ? -9.300 7.925 21.822 1.00 95.44 401 ARG A CA 1
ATOM 3347 C C . ARG A 1 401 ? -10.074 7.914 23.140 1.00 95.44 401 ARG A C 1
ATOM 3349 O O . ARG A 1 401 ? -9.598 8.472 24.126 1.00 95.44 401 ARG A O 1
ATOM 3356 N N . THR A 1 402 ? -11.224 7.247 23.162 1.00 95.69 402 THR A N 1
ATOM 3357 C CA . THR A 1 402 ? -12.135 7.192 24.318 1.00 95.69 402 THR A CA 1
ATOM 3358 C C . THR A 1 402 ? -12.032 5.888 25.113 1.00 95.69 402 THR A C 1
ATOM 3360 O O . THR A 1 402 ? -12.662 5.755 26.159 1.00 95.69 402 THR A O 1
ATOM 3363 N N . GLY A 1 403 ? -11.192 4.938 24.684 1.00 95.69 403 GLY A N 1
ATOM 3364 C CA . GLY A 1 403 ? -10.911 3.724 25.451 1.00 95.69 403 GLY A CA 1
ATOM 3365 C C . GLY A 1 403 ? -10.427 2.547 24.609 1.00 95.69 403 GLY A C 1
ATOM 3366 O O . GLY A 1 403 ? -9.775 2.712 23.573 1.00 95.69 403 GLY A O 1
ATOM 3367 N N . TRP A 1 404 ? -10.764 1.349 25.076 1.00 97.69 404 TRP A N 1
ATOM 3368 C CA . TRP A 1 404 ? -10.563 0.073 24.394 1.00 97.69 404 TRP A CA 1
ATOM 3369 C C . TRP A 1 404 ? -11.871 -0.711 24.402 1.00 97.69 404 TRP A C 1
ATOM 3371 O O . TRP A 1 404 ? -12.621 -0.618 25.375 1.00 97.69 404 TRP A O 1
ATOM 3381 N N . ILE A 1 405 ? -12.115 -1.488 23.353 1.00 98.06 405 ILE A N 1
ATOM 3382 C CA . ILE A 1 405 ? -13.320 -2.300 23.213 1.00 98.06 405 ILE A CA 1
ATOM 3383 C C . ILE A 1 405 ? -12.982 -3.699 22.697 1.00 98.06 405 ILE A C 1
ATOM 3385 O O . ILE A 1 405 ? -12.053 -3.871 21.905 1.00 98.06 405 ILE A O 1
ATOM 3389 N N . LYS A 1 406 ? -13.764 -4.678 23.150 1.00 98.31 406 LYS A N 1
ATOM 3390 C CA . LYS A 1 406 ? -13.874 -6.023 22.588 1.00 98.31 406 LYS A CA 1
ATOM 3391 C C . LYS A 1 406 ? -15.335 -6.263 22.238 1.00 98.31 406 LYS A C 1
ATOM 3393 O O . LYS A 1 406 ? -16.191 -6.171 23.121 1.00 98.31 406 LYS A O 1
ATOM 3398 N N . ALA A 1 407 ? -15.632 -6.552 20.979 1.00 98.19 407 ALA A N 1
ATOM 3399 C CA . ALA A 1 407 ? -17.007 -6.685 20.511 1.00 98.19 407 ALA A CA 1
ATOM 3400 C C . ALA A 1 407 ? -17.157 -7.770 19.442 1.00 98.19 407 ALA A C 1
ATOM 3402 O O . ALA A 1 407 ? -16.213 -8.072 18.711 1.00 98.19 407 ALA A O 1
ATOM 3403 N N . ILE A 1 408 ? -18.367 -8.318 19.365 1.00 98.44 408 ILE A N 1
ATOM 3404 C CA . ILE A 1 408 ? -18.865 -9.070 18.220 1.00 98.44 408 ILE A CA 1
ATOM 3405 C C . ILE A 1 408 ? -19.606 -8.098 17.308 1.00 98.44 408 ILE A C 1
ATOM 3407 O O . ILE A 1 408 ? -20.448 -7.323 17.778 1.00 98.44 408 ILE A O 1
ATOM 3411 N N . ALA A 1 409 ? -19.287 -8.134 16.021 1.00 98.31 409 ALA A N 1
ATOM 3412 C CA . ALA A 1 409 ? -19.871 -7.255 15.022 1.00 98.31 409 ALA A CA 1
ATOM 3413 C C . ALA A 1 409 ? -20.194 -8.017 13.736 1.00 98.31 409 ALA A C 1
ATOM 3415 O O . ALA A 1 409 ? -19.553 -9.016 13.425 1.00 98.31 409 ALA A O 1
ATOM 3416 N N . GLN A 1 410 ? -21.153 -7.509 12.974 1.00 98.50 410 GLN A N 1
ATOM 3417 C CA . GLN A 1 410 ? -21.467 -7.968 11.628 1.00 98.50 410 GLN A CA 1
ATOM 3418 C C . GLN A 1 410 ? -20.818 -7.020 10.617 1.00 98.50 410 GLN A C 1
ATOM 3420 O O . GLN A 1 410 ? -21.014 -5.805 10.699 1.00 98.50 410 GLN A O 1
ATOM 3425 N N . VAL A 1 411 ? -20.071 -7.545 9.646 1.00 98.62 411 VAL A N 1
ATOM 3426 C CA . VAL A 1 411 ? -19.554 -6.739 8.529 1.00 98.62 411 VAL A CA 1
ATOM 3427 C C . VAL A 1 411 ? -20.635 -6.618 7.461 1.00 98.62 411 VAL A C 1
ATOM 3429 O O . VAL A 1 411 ? -21.126 -7.628 6.966 1.00 98.62 411 VAL A O 1
ATOM 3432 N N . PHE A 1 412 ? -20.979 -5.395 7.053 1.00 97.25 412 PHE A N 1
ATOM 3433 C CA . PHE A 1 412 ? -21.947 -5.174 5.968 1.00 97.25 412 PHE A CA 1
ATOM 3434 C C . PHE A 1 412 ? -21.348 -4.481 4.732 1.00 97.25 412 PHE A C 1
ATOM 3436 O O . PHE A 1 412 ? -21.984 -4.445 3.674 1.00 97.25 412 PHE A O 1
ATOM 3443 N N . ASP A 1 413 ? -20.126 -3.942 4.831 1.00 98.00 413 ASP A N 1
ATOM 3444 C CA . ASP A 1 413 ? -19.389 -3.336 3.714 1.00 98.00 413 ASP A CA 1
ATOM 3445 C C . ASP A 1 413 ? -17.874 -3.484 3.913 1.00 98.00 413 ASP A C 1
ATOM 3447 O O . ASP A 1 413 ? -17.309 -2.972 4.881 1.00 98.00 413 ASP A O 1
ATOM 3451 N N . ASP A 1 414 ? -17.222 -4.156 2.969 1.00 97.44 414 ASP A N 1
ATOM 3452 C CA . ASP A 1 414 ? -15.790 -4.462 2.937 1.00 97.44 414 ASP A CA 1
ATOM 3453 C C . ASP A 1 414 ? -15.093 -3.878 1.692 1.00 97.44 414 ASP A C 1
ATOM 3455 O O . ASP A 1 414 ? -13.964 -4.244 1.363 1.00 97.44 414 ASP A O 1
ATOM 3459 N N . ARG A 1 415 ? -15.731 -2.933 0.982 1.00 96.00 415 ARG A N 1
ATOM 3460 C CA . ARG A 1 415 ? -15.207 -2.380 -0.286 1.00 96.00 415 ARG A CA 1
ATOM 3461 C C . ARG A 1 415 ? -13.826 -1.737 -0.165 1.00 96.00 415 ARG A C 1
ATOM 3463 O O . ARG A 1 415 ? -13.134 -1.600 -1.172 1.00 96.00 415 ARG A O 1
ATOM 3470 N N . ASP A 1 416 ? -13.456 -1.307 1.038 1.00 95.81 416 ASP A N 1
ATOM 3471 C CA . ASP A 1 416 ? -12.168 -0.693 1.352 1.00 95.81 416 ASP A CA 1
ATOM 3472 C C . ASP A 1 416 ? -11.276 -1.560 2.252 1.00 95.81 416 ASP A C 1
ATOM 3474 O O . ASP A 1 416 ? -10.231 -1.093 2.701 1.00 95.81 416 ASP A O 1
ATOM 3478 N N . ALA A 1 417 ? -11.640 -2.826 2.472 1.00 97.06 417 ALA A N 1
ATOM 3479 C CA . ALA A 1 417 ? -10.932 -3.755 3.353 1.00 97.06 417 ALA A CA 1
ATOM 3480 C C . ALA A 1 417 ? -9.492 -4.053 2.917 1.00 97.06 417 ALA A C 1
ATOM 3482 O O . ALA A 1 417 ? -8.650 -4.372 3.747 1.00 97.06 417 ALA A O 1
ATOM 3483 N N . PHE A 1 418 ? -9.211 -3.983 1.617 1.00 96.81 418 PHE A N 1
ATOM 3484 C CA . PHE A 1 418 ? -7.913 -4.346 1.043 1.00 96.81 418 PHE A CA 1
ATOM 3485 C C . PHE A 1 418 ? -6.924 -3.189 0.936 1.00 96.81 418 PHE A C 1
ATOM 3487 O O . PHE A 1 418 ? -5.783 -3.420 0.559 1.00 96.81 418 PHE A O 1
ATOM 3494 N N . ASN A 1 419 ? -7.343 -1.962 1.235 1.00 94.56 419 ASN A N 1
ATOM 3495 C CA . ASN A 1 419 ? -6.447 -0.818 1.154 1.00 94.56 419 ASN A CA 1
ATOM 3496 C C . ASN A 1 419 ? -5.734 -0.594 2.493 1.00 94.56 419 ASN A C 1
ATOM 3498 O O . ASN A 1 419 ? -6.124 -1.156 3.518 1.00 94.56 419 ASN A O 1
ATOM 3502 N N . MET A 1 420 ? -4.730 0.275 2.482 1.00 91.31 420 MET A N 1
ATOM 3503 C CA . MET A 1 420 ? -4.173 0.889 3.680 1.00 91.31 420 MET A CA 1
ATOM 3504 C C . MET A 1 420 ? -4.660 2.340 3.751 1.00 91.31 420 MET A C 1
ATOM 3506 O O . MET A 1 420 ? -4.437 3.076 2.807 1.00 91.31 420 MET A O 1
ATOM 3510 N N . GLU A 1 421 ? -5.364 2.815 4.771 1.00 92.94 421 GLU A N 1
ATOM 3511 C CA . GLU A 1 421 ? -6.049 2.075 5.829 1.00 92.94 421 GLU A CA 1
ATOM 3512 C C . GLU A 1 421 ? -7.144 1.130 5.302 1.00 92.94 421 GLU A C 1
ATOM 3514 O O . GLU A 1 421 ? -7.849 1.429 4.331 1.00 92.94 421 GLU A O 1
ATOM 3519 N N . SER A 1 422 ? -7.318 -0.007 5.977 1.00 96.75 422 SER A N 1
ATOM 3520 C CA . SER A 1 422 ? -8.408 -0.944 5.709 1.00 96.75 422 SER A CA 1
ATOM 3521 C C . SER A 1 422 ? -9.659 -0.483 6.440 1.00 96.75 422 SER A C 1
ATOM 3523 O O . SER A 1 422 ? -9.620 -0.262 7.652 1.00 96.75 422 SER A O 1
ATOM 3525 N N . ILE A 1 423 ? -10.775 -0.353 5.723 1.00 97.62 423 ILE A N 1
ATOM 3526 C CA . ILE A 1 423 ? -12.039 0.121 6.299 1.00 97.62 423 ILE A CA 1
ATOM 3527 C C . ILE A 1 423 ? -13.120 -0.942 6.131 1.00 97.62 423 ILE A C 1
ATOM 3529 O O . ILE A 1 423 ? -13.418 -1.364 5.013 1.00 97.62 423 ILE A O 1
ATOM 3533 N N . TYR A 1 424 ? -13.742 -1.304 7.252 1.00 98.56 424 TYR A N 1
ATOM 3534 C CA . TYR A 1 424 ? -14.896 -2.199 7.318 1.00 98.56 424 TYR A CA 1
ATOM 3535 C C . TYR A 1 424 ? -16.058 -1.441 7.945 1.00 98.56 424 TYR A C 1
ATOM 3537 O O . TYR A 1 424 ? -15.911 -0.931 9.057 1.00 98.56 424 TYR A O 1
ATOM 3545 N N . LYS A 1 425 ? -17.210 -1.357 7.275 1.00 98.50 425 LYS A N 1
ATOM 3546 C CA . LYS A 1 425 ? -18.421 -0.865 7.945 1.00 98.50 425 LYS A CA 1
ATOM 3547 C C . LYS A 1 425 ? -19.105 -2.018 8.651 1.00 98.50 425 LYS A C 1
ATOM 3549 O O . LYS A 1 425 ? -19.243 -3.107 8.083 1.00 98.50 425 LYS A O 1
ATOM 3554 N N . ILE A 1 426 ? -19.493 -1.757 9.889 1.00 98.62 426 ILE A N 1
ATOM 3555 C CA . ILE A 1 426 ? -19.936 -2.787 10.813 1.00 98.62 426 ILE A CA 1
ATOM 3556 C C . ILE A 1 426 ? -21.172 -2.357 11.587 1.00 98.62 426 ILE A C 1
ATOM 3558 O O . ILE A 1 426 ? -21.402 -1.168 11.801 1.00 98.62 426 ILE A O 1
ATOM 3562 N N . GLU A 1 427 ? -21.923 -3.347 12.041 1.00 98.12 427 GLU A N 1
ATOM 3563 C CA . GLU A 1 427 ? -22.952 -3.203 13.062 1.00 98.12 427 GLU A CA 1
ATOM 3564 C C . GLU A 1 427 ? -22.516 -3.988 14.303 1.00 98.12 427 GLU A C 1
ATOM 3566 O O . GLU A 1 427 ? -22.133 -5.155 14.203 1.00 98.12 427 GLU A O 1
ATOM 3571 N N . ILE A 1 428 ? -22.527 -3.353 15.476 1.00 98.12 428 ILE A N 1
ATOM 3572 C CA . ILE A 1 428 ? -22.172 -4.028 16.728 1.00 98.12 428 ILE A CA 1
ATOM 3573 C C . ILE A 1 428 ? -23.335 -4.917 17.161 1.00 98.12 428 ILE A C 1
ATOM 3575 O O . ILE A 1 428 ? -24.408 -4.423 17.492 1.00 98.12 428 ILE A O 1
ATOM 3579 N N . LEU A 1 429 ? -23.094 -6.225 17.234 1.00 97.31 429 LEU A N 1
ATOM 3580 C CA . LEU A 1 429 ? -24.071 -7.188 17.743 1.00 97.31 429 LEU A CA 1
ATOM 3581 C C . LEU A 1 429 ? -23.994 -7.293 19.266 1.00 97.31 429 LEU A C 1
ATOM 3583 O O . LEU A 1 429 ? -25.009 -7.404 19.955 1.00 97.31 429 LEU A O 1
ATOM 3587 N N . LYS A 1 430 ? -22.771 -7.280 19.812 1.00 97.31 430 LYS A N 1
ATOM 3588 C CA . LYS A 1 430 ? -22.545 -7.427 21.251 1.00 97.31 430 LYS A CA 1
ATOM 3589 C C . LYS A 1 430 ? -21.218 -6.825 21.689 1.00 97.31 430 LYS A C 1
ATOM 3591 O O . LYS A 1 430 ? -20.162 -7.218 21.206 1.00 97.31 430 LYS A O 1
ATOM 3596 N N . ILE A 1 431 ? -21.254 -5.958 22.696 1.00 98.00 431 ILE A N 1
ATOM 3597 C CA . ILE A 1 431 ? -20.048 -5.496 23.394 1.00 98.00 431 ILE A CA 1
ATOM 3598 C C . ILE A 1 431 ? -19.712 -6.508 24.492 1.00 98.00 431 ILE A C 1
ATOM 3600 O O . ILE A 1 431 ? -20.536 -6.777 25.368 1.00 98.00 431 ILE A O 1
ATOM 3604 N N . LEU A 1 432 ? -18.516 -7.091 24.423 1.00 97.44 432 LEU A N 1
ATOM 3605 C CA . LEU A 1 432 ? -18.016 -8.067 25.393 1.00 97.44 432 LEU A CA 1
ATOM 3606 C C . LEU A 1 432 ? -17.249 -7.375 26.525 1.00 97.44 432 LEU A C 1
ATOM 3608 O O . LEU A 1 432 ? -17.452 -7.701 27.691 1.00 97.44 432 LEU A O 1
ATOM 3612 N N . GLU A 1 433 ? -16.404 -6.397 26.185 1.00 97.56 433 GLU A N 1
ATOM 3613 C CA . GLU A 1 433 ? -15.648 -5.580 27.139 1.00 97.56 433 GLU A CA 1
ATOM 3614 C C . GLU A 1 433 ? -15.513 -4.145 26.620 1.00 97.56 433 GLU A C 1
ATOM 3616 O O . GLU A 1 433 ? -15.383 -3.926 25.415 1.00 97.56 433 GLU A O 1
ATOM 3621 N N . GLY A 1 434 ? -15.475 -3.169 27.530 1.00 96.81 434 GLY A N 1
ATOM 3622 C CA . GLY A 1 434 ? -15.301 -1.754 27.197 1.00 96.81 434 GLY A CA 1
ATOM 3623 C C . GLY A 1 434 ? -16.566 -0.908 27.391 1.00 96.81 434 GLY A C 1
ATOM 3624 O O . GLY A 1 434 ? -17.535 -1.362 28.007 1.00 96.81 434 GLY A O 1
ATOM 3625 N N . PRO A 1 435 ? -16.545 0.355 26.933 1.00 94.44 435 PRO A N 1
ATOM 3626 C CA . PRO A 1 435 ? -17.667 1.275 27.091 1.00 94.44 435 PRO A CA 1
ATOM 3627 C C . PRO A 1 435 ? -18.872 0.850 26.240 1.00 94.44 435 PRO A C 1
ATOM 3629 O O . PRO A 1 435 ? -18.708 0.342 25.134 1.00 94.44 435 PRO A O 1
ATOM 3632 N N . LYS A 1 436 ? -20.086 1.096 26.747 1.00 93.31 436 LYS A N 1
ATOM 3633 C CA . LYS A 1 436 ? -21.333 0.919 25.987 1.00 93.31 436 LYS A CA 1
ATOM 3634 C C . LYS A 1 436 ? -21.543 2.129 25.080 1.00 93.31 436 LYS A C 1
ATOM 3636 O O . LYS A 1 436 ? -21.710 3.234 25.589 1.00 93.31 436 LYS A O 1
ATOM 3641 N N . ILE A 1 437 ? -21.466 1.914 23.772 1.00 93.81 437 ILE A N 1
ATOM 3642 C CA . ILE A 1 437 ? -21.519 2.949 22.736 1.00 93.81 437 ILE A CA 1
ATOM 3643 C C . ILE A 1 437 ? -22.351 2.391 21.583 1.00 93.81 437 ILE A C 1
ATOM 3645 O O . ILE A 1 437 ? -22.063 1.294 21.106 1.00 93.81 437 ILE A O 1
ATOM 3649 N N . ASP A 1 438 ? -23.351 3.150 21.145 1.00 91.00 438 ASP A N 1
ATOM 3650 C CA . ASP A 1 438 ? -24.359 2.674 20.191 1.00 91.00 438 ASP A CA 1
ATOM 3651 C C . ASP A 1 438 ? -24.068 3.108 18.738 1.00 91.00 438 ASP A C 1
ATOM 3653 O O . ASP A 1 438 ? -24.619 2.546 17.798 1.00 91.00 438 ASP A O 1
ATOM 3657 N N . ASP A 1 439 ? -23.177 4.081 18.526 1.00 95.88 439 ASP A N 1
ATOM 3658 C CA . ASP A 1 439 ? -22.863 4.702 17.229 1.00 95.88 439 ASP A CA 1
ATOM 3659 C C . ASP A 1 439 ? -21.483 4.291 16.676 1.00 95.88 439 ASP A C 1
ATOM 3661 O O . ASP A 1 439 ? -20.783 5.080 16.032 1.00 95.88 439 ASP A O 1
ATOM 3665 N N . ILE A 1 440 ? -21.072 3.043 16.920 1.00 98.19 440 ILE A N 1
ATOM 3666 C CA . ILE A 1 440 ? -19.857 2.471 16.326 1.00 98.19 440 ILE A CA 1
ATOM 3667 C C . ILE A 1 440 ? -20.171 1.975 14.913 1.00 98.19 440 ILE A C 1
ATOM 3669 O O . ILE A 1 440 ? -20.780 0.922 14.748 1.00 98.19 440 ILE A O 1
ATOM 3673 N N . ILE A 1 441 ? -19.726 2.707 13.889 1.00 98.06 441 ILE A N 1
ATOM 3674 C CA . ILE A 1 441 ? -20.145 2.436 12.497 1.00 98.06 441 ILE A CA 1
ATOM 3675 C C . ILE A 1 441 ? -19.083 1.742 11.636 1.00 98.06 441 ILE A C 1
ATOM 3677 O O . ILE A 1 441 ? -19.386 1.253 10.543 1.00 98.06 441 ILE A O 1
ATOM 3681 N N . ARG A 1 442 ? -17.811 1.761 12.060 1.00 98.25 442 ARG A N 1
ATOM 3682 C CA . ARG A 1 442 ? -16.702 1.217 11.263 1.00 98.25 442 ARG A CA 1
ATOM 3683 C C . ARG A 1 442 ? -15.508 0.750 12.087 1.00 98.25 442 ARG A C 1
ATOM 3685 O O . ARG A 1 442 ? -15.262 1.237 13.191 1.00 98.25 442 ARG A O 1
ATOM 3692 N N . ILE A 1 443 ? -14.730 -0.141 11.484 1.00 98.75 443 ILE A N 1
ATOM 3693 C CA . ILE A 1 443 ? -13.367 -0.493 11.879 1.00 98.75 443 ILE A CA 1
ATOM 3694 C C . ILE A 1 443 ? -12.412 0.162 10.881 1.00 98.75 443 ILE A C 1
ATOM 3696 O O . ILE A 1 443 ? -12.632 0.079 9.671 1.00 98.75 443 ILE A O 1
ATOM 3700 N N . LEU A 1 444 ? -11.358 0.794 11.389 1.00 97.62 444 LEU A N 1
ATOM 3701 C CA . LEU A 1 444 ? -10.276 1.381 10.607 1.00 97.62 444 LEU A CA 1
ATOM 3702 C C . LEU A 1 444 ? -8.953 0.736 11.039 1.00 97.62 444 LEU A C 1
ATOM 3704 O O . LEU A 1 444 ? -8.534 0.876 12.186 1.00 97.62 444 LEU A O 1
ATOM 3708 N N . SER A 1 445 ? -8.304 -0.004 10.143 1.00 97.62 445 SER A N 1
ATOM 3709 C CA . SER A 1 445 ? -7.083 -0.755 10.448 1.00 97.62 445 SER A CA 1
ATOM 3710 C C . SER A 1 445 ? -5.887 -0.260 9.646 1.00 97.62 445 SER A C 1
ATOM 3712 O O . SER A 1 445 ? -5.936 -0.153 8.426 1.00 97.62 445 SER A O 1
ATOM 3714 N N . PHE A 1 446 ? -4.792 -0.028 10.357 1.00 94.69 446 PHE A N 1
ATOM 3715 C CA . PHE A 1 446 ? -3.450 0.225 9.836 1.00 94.69 446 PHE A CA 1
ATOM 3716 C C . PHE A 1 446 ? -2.527 -0.999 9.988 1.00 94.69 446 PHE A C 1
ATOM 3718 O O . PHE A 1 446 ? -1.319 -0.917 9.777 1.00 94.69 446 PHE A O 1
ATOM 3725 N N . VAL A 1 447 ? -3.079 -2.129 10.433 1.00 94.00 447 VAL A N 1
ATOM 3726 C CA . VAL A 1 447 ? -2.347 -3.374 10.680 1.00 94.00 447 VAL A CA 1
ATOM 3727 C C . VAL A 1 447 ? -2.447 -4.248 9.432 1.00 94.00 447 VAL A C 1
ATOM 3729 O O . VAL A 1 447 ? -3.549 -4.664 9.070 1.00 94.00 447 VAL A O 1
ATOM 3732 N N . GLU A 1 448 ? -1.308 -4.513 8.789 1.00 91.38 448 GLU A N 1
ATOM 3733 C CA . GLU A 1 448 ? -1.213 -5.253 7.517 1.00 91.38 448 GLU A CA 1
ATOM 3734 C C . GLU A 1 448 ? -1.835 -6.652 7.606 1.00 91.38 448 GLU A C 1
ATOM 3736 O O . GLU A 1 448 ? -2.517 -7.096 6.681 1.00 91.38 448 GLU A O 1
ATOM 3741 N N . GLU A 1 449 ? -1.680 -7.334 8.745 1.00 91.88 449 GLU A N 1
ATOM 3742 C CA . GLU A 1 449 ? -2.271 -8.654 8.959 1.00 91.88 449 GLU A CA 1
ATOM 3743 C C . GLU A 1 449 ? -3.797 -8.615 8.786 1.00 91.88 449 GLU A C 1
ATOM 3745 O O . GLU A 1 449 ? -4.358 -9.476 8.116 1.00 91.88 449 GLU A O 1
ATOM 3750 N N . PHE A 1 450 ? -4.463 -7.566 9.282 1.00 95.81 450 PHE A N 1
ATOM 3751 C CA . PHE A 1 450 ? -5.923 -7.421 9.253 1.00 95.81 450 PHE A CA 1
ATOM 3752 C C . PHE A 1 450 ? -6.485 -6.880 7.929 1.00 95.81 450 PHE A C 1
ATOM 3754 O O . PHE A 1 450 ? -7.703 -6.723 7.796 1.00 95.81 450 PHE A O 1
ATOM 3761 N N . ARG A 1 451 ? -5.635 -6.592 6.941 1.00 95.31 451 ARG A N 1
ATOM 3762 C CA . ARG A 1 451 ? -6.045 -6.126 5.612 1.00 95.31 451 ARG A CA 1
ATOM 3763 C C . ARG A 1 451 ? -6.722 -7.240 4.823 1.00 95.31 451 ARG A C 1
ATOM 3765 O O . ARG A 1 451 ? -6.145 -8.305 4.640 1.00 95.31 451 ARG A O 1
ATOM 3772 N N . GLY A 1 452 ? -7.937 -7.003 4.335 1.00 96.06 452 GLY A N 1
ATOM 3773 C CA . GLY A 1 452 ? -8.738 -7.994 3.606 1.00 96.06 452 GLY A CA 1
ATOM 3774 C C . GLY A 1 452 ? -9.036 -9.272 4.404 1.00 96.06 452 GLY A C 1
ATOM 3775 O O . GLY A 1 452 ? -9.313 -10.310 3.804 1.00 96.06 452 GLY A O 1
ATOM 3776 N N . GLN A 1 453 ? -8.917 -9.223 5.737 1.00 95.81 453 GLN A N 1
ATOM 3777 C CA . GLN A 1 453 ? -8.972 -10.400 6.606 1.00 95.81 453 GLN A CA 1
ATOM 3778 C C . GLN A 1 453 ? -10.396 -10.961 6.730 1.00 95.81 453 GLN A C 1
ATOM 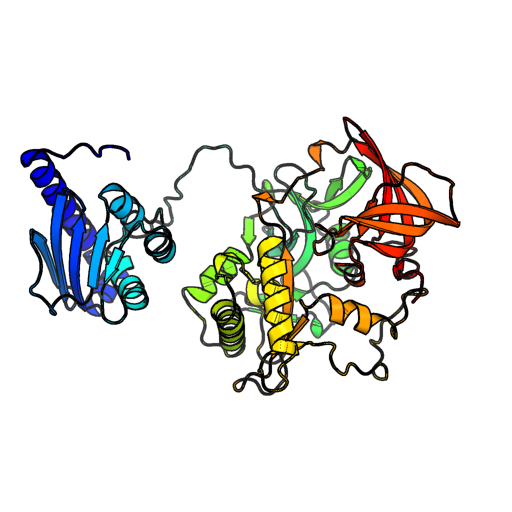3780 O O . GLN A 1 453 ? -10.585 -12.176 6.695 1.00 95.81 453 GLN A O 1
ATOM 3785 N N . VAL A 1 454 ? -11.392 -10.083 6.827 1.00 97.56 454 VAL A N 1
ATOM 3786 C CA . VAL A 1 454 ? -12.819 -10.433 6.927 1.00 97.56 454 VAL A CA 1
ATOM 3787 C C . VAL A 1 454 ? -13.587 -9.823 5.757 1.00 97.56 454 VAL A C 1
ATOM 3789 O O . VAL A 1 454 ? -13.081 -8.930 5.077 1.00 97.56 454 VAL A O 1
ATOM 3792 N N . GLN A 1 455 ? -14.779 -10.331 5.477 1.00 97.31 455 GLN A N 1
ATOM 3793 C CA . GLN A 1 455 ? -15.574 -9.969 4.307 1.00 97.31 455 GLN A CA 1
ATOM 3794 C C . GLN A 1 455 ? -16.991 -9.578 4.706 1.00 97.31 455 GLN A C 1
ATOM 3796 O O . GLN A 1 455 ? -17.443 -9.832 5.823 1.00 97.31 455 GLN A O 1
ATOM 3801 N N . LYS A 1 456 ? -17.691 -8.932 3.776 1.00 98.12 456 LYS A N 1
ATOM 3802 C CA . LYS A 1 456 ? -19.112 -8.638 3.922 1.00 98.12 456 LYS A CA 1
ATOM 3803 C C . LYS A 1 456 ? -19.895 -9.914 4.274 1.00 98.12 456 LYS A C 1
ATOM 3805 O O . LYS A 1 456 ? -19.612 -10.987 3.752 1.00 98.12 456 LYS A O 1
ATOM 3810 N N . ASP A 1 457 ? -20.903 -9.744 5.122 1.00 97.81 457 ASP A N 1
ATOM 3811 C CA . ASP A 1 457 ? -21.812 -10.776 5.620 1.00 97.81 457 ASP A CA 1
ATOM 3812 C C . ASP A 1 457 ? -21.168 -11.753 6.632 1.00 97.81 457 ASP A C 1
ATOM 3814 O O . ASP A 1 457 ? -21.826 -12.688 7.084 1.00 97.81 457 ASP A O 1
ATOM 3818 N N . GLU A 1 458 ? -19.946 -11.483 7.114 1.00 98.19 458 GLU A N 1
ATOM 3819 C CA . GLU A 1 458 ? -19.305 -12.252 8.193 1.00 98.19 458 GLU A CA 1
ATOM 3820 C C . GLU A 1 458 ? -19.503 -11.635 9.591 1.00 98.19 458 GLU A C 1
ATOM 3822 O O . GLU A 1 458 ? -19.394 -10.418 9.780 1.00 98.19 458 GLU A O 1
ATOM 3827 N N . GLU A 1 459 ? -19.741 -12.500 10.584 1.00 98.62 459 GLU A N 1
ATOM 3828 C CA . GLU A 1 459 ? -19.686 -12.152 12.006 1.00 98.62 459 GLU A CA 1
ATOM 3829 C C . GLU A 1 459 ? -18.238 -12.237 12.511 1.00 98.62 459 GLU A C 1
ATOM 3831 O O . GLU A 1 459 ? -17.516 -13.212 12.274 1.00 98.62 459 GLU A O 1
ATOM 3836 N N . ILE A 1 460 ? -17.798 -11.197 13.212 1.00 98.62 460 ILE A N 1
ATOM 3837 C CA . ILE A 1 460 ? -16.400 -10.998 13.578 1.00 98.62 460 ILE A CA 1
ATOM 3838 C C . ILE A 1 460 ? -16.232 -10.687 15.061 1.00 98.62 460 ILE A C 1
ATOM 3840 O O . ILE A 1 460 ? -17.058 -10.016 15.675 1.00 98.62 460 ILE A O 1
ATOM 3844 N N . LEU A 1 461 ? -15.103 -11.120 15.616 1.00 98.44 461 LEU A N 1
ATOM 3845 C CA . LEU A 1 461 ? -14.539 -10.625 16.862 1.00 98.44 461 LEU A CA 1
ATOM 3846 C C . LEU A 1 461 ? -13.524 -9.521 16.550 1.00 98.44 461 LEU A C 1
ATOM 3848 O O . LEU A 1 461 ? -12.553 -9.742 15.818 1.00 98.44 461 LEU A O 1
ATOM 3852 N N . VAL A 1 462 ? -13.714 -8.355 17.165 1.00 98.50 462 VAL A N 1
ATOM 3853 C CA . VAL A 1 462 ? -12.789 -7.225 17.067 1.00 98.50 462 VAL A CA 1
ATOM 3854 C C . VAL A 1 462 ? -12.347 -6.744 18.449 1.00 98.50 462 VAL A C 1
ATOM 3856 O O . VAL A 1 462 ? -13.162 -6.583 19.359 1.00 98.50 462 VAL A O 1
ATOM 3859 N N . GLU A 1 463 ? -11.045 -6.495 18.594 1.00 98.25 463 GLU A N 1
ATOM 3860 C CA . GLU A 1 463 ? -10.430 -5.875 19.772 1.00 98.25 463 GLU A CA 1
ATOM 3861 C C . GLU A 1 463 ? -9.552 -4.706 19.344 1.00 98.25 463 GLU A C 1
ATOM 3863 O O . GLU A 1 463 ? -8.616 -4.888 18.563 1.00 98.25 463 GLU A O 1
ATOM 3868 N N . GLY A 1 464 ? -9.833 -3.509 19.857 1.00 98.19 464 GLY A N 1
ATOM 3869 C CA . GLY A 1 464 ? -9.140 -2.310 19.401 1.00 98.19 464 GLY A CA 1
ATOM 3870 C C . GLY A 1 464 ? -9.417 -1.057 20.216 1.00 98.19 464 GLY A C 1
ATOM 3871 O O . GLY A 1 464 ? -10.134 -1.059 21.219 1.00 98.19 464 GLY A O 1
ATOM 3872 N N . ASN A 1 465 ? -8.822 0.046 19.768 1.00 98.06 465 ASN A N 1
ATOM 3873 C CA . ASN A 1 465 ? -9.038 1.354 20.376 1.00 98.06 465 ASN A CA 1
ATOM 3874 C C . ASN A 1 465 ? -10.378 1.904 19.917 1.00 98.06 465 ASN A C 1
ATOM 3876 O O . ASN A 1 465 ? -10.634 1.918 18.720 1.00 98.06 465 ASN A O 1
ATOM 3880 N N . ILE A 1 466 ? -11.195 2.406 20.836 1.00 98.00 466 ILE A N 1
ATOM 3881 C CA . ILE A 1 466 ? -12.377 3.161 20.434 1.00 98.00 466 ILE A CA 1
ATOM 3882 C C . ILE A 1 466 ? -12.000 4.634 20.265 1.00 98.00 466 ILE A C 1
ATOM 3884 O O . ILE A 1 466 ? -11.319 5.218 21.117 1.00 98.00 466 ILE A O 1
ATOM 3888 N N . GLU A 1 467 ? -12.408 5.212 19.141 1.00 98.00 467 GLU A N 1
ATOM 3889 C CA . GLU A 1 467 ? -12.184 6.611 18.806 1.00 98.00 467 GLU A CA 1
ATOM 3890 C C . GLU A 1 467 ? -13.510 7.312 18.516 1.00 98.00 467 GLU A C 1
ATOM 3892 O O . GLU A 1 467 ? -14.297 6.843 17.695 1.00 98.00 467 GLU A O 1
ATOM 3897 N N . ARG A 1 468 ? -13.736 8.455 19.169 1.00 98.19 468 ARG A N 1
ATOM 3898 C CA . ARG A 1 468 ? -14.785 9.414 18.818 1.00 98.19 468 ARG A CA 1
ATOM 3899 C C . ARG A 1 468 ? -14.274 10.288 17.680 1.00 98.19 468 ARG A C 1
ATOM 3901 O O . ARG A 1 468 ? -13.262 10.977 17.834 1.00 98.19 468 ARG A O 1
ATOM 3908 N N . VAL A 1 469 ? -14.961 10.258 16.545 1.00 97.94 469 VAL A N 1
ATOM 3909 C CA . VAL A 1 469 ? -14.589 10.979 15.327 1.00 97.94 469 VAL A CA 1
ATOM 3910 C C . VAL A 1 469 ? -15.574 12.112 15.101 1.00 97.94 469 VAL A C 1
ATOM 3912 O O . VAL A 1 469 ? -16.760 11.888 14.884 1.00 97.94 469 VAL A O 1
ATOM 3915 N N . ILE A 1 470 ? -15.061 13.339 15.116 1.00 96.75 470 ILE A N 1
ATOM 3916 C CA . ILE A 1 470 ? -15.819 14.556 14.843 1.00 96.75 470 ILE A CA 1
ATOM 3917 C C . ILE A 1 470 ? -15.372 15.075 13.480 1.00 96.75 470 ILE A C 1
ATOM 3919 O O . ILE A 1 470 ? -14.236 15.534 13.308 1.00 96.75 470 ILE A O 1
ATOM 3923 N N . LEU A 1 471 ? -16.271 15.006 12.504 1.00 92.75 471 LEU A N 1
ATOM 3924 C CA . LEU A 1 471 ? -16.136 15.683 11.219 1.00 92.75 471 LEU A CA 1
ATOM 3925 C C . LEU A 1 471 ? -16.999 16.951 11.212 1.00 92.75 471 LEU A C 1
ATOM 3927 O O . LEU A 1 471 ? -17.819 17.165 12.098 1.00 92.75 471 LEU A O 1
ATOM 3931 N N . ARG A 1 472 ? -16.863 17.791 10.181 1.00 89.50 472 ARG A N 1
ATOM 3932 C CA . ARG A 1 472 ? -17.652 19.036 10.061 1.00 89.50 472 ARG A CA 1
ATOM 3933 C C . ARG A 1 472 ? -19.172 18.828 10.125 1.00 89.50 472 ARG A C 1
ATOM 3935 O O . ARG A 1 472 ? -19.865 19.694 10.640 1.00 89.50 472 ARG A O 1
ATOM 3942 N N . ASN A 1 473 ? -19.665 17.704 9.599 1.00 90.38 473 ASN A N 1
ATOM 3943 C CA . ASN A 1 473 ? -21.099 17.449 9.410 1.00 90.38 473 ASN A CA 1
ATOM 3944 C C . ASN A 1 473 ? -21.601 16.186 10.124 1.00 90.38 473 ASN A C 1
ATOM 3946 O O . ASN A 1 473 ? -22.774 15.851 9.995 1.00 90.38 473 ASN A O 1
ATOM 3950 N N . GLN A 1 474 ? -20.724 15.441 10.796 1.00 94.44 474 GLN A N 1
ATOM 3951 C CA . GLN A 1 474 ? -21.089 14.174 11.422 1.00 94.44 474 GLN A CA 1
ATOM 3952 C C . GLN A 1 474 ? -20.177 13.858 12.598 1.00 94.44 474 GLN A C 1
ATOM 3954 O O . GLN A 1 474 ? -19.001 14.226 12.605 1.00 94.44 474 GLN A O 1
ATOM 3959 N N . GLU A 1 475 ? -20.730 13.125 13.549 1.00 96.25 475 GLU A N 1
ATOM 3960 C CA . GLU A 1 475 ? -20.031 12.581 14.698 1.00 96.25 475 GLU A CA 1
ATOM 3961 C C . GLU A 1 475 ? -20.416 11.110 14.836 1.00 96.25 475 GLU A C 1
ATOM 3963 O O . GLU A 1 475 ? -21.580 10.763 14.643 1.00 96.25 475 GLU A O 1
ATOM 3968 N N . PHE A 1 476 ? -19.429 10.257 15.092 1.00 97.56 476 PHE A N 1
ATOM 3969 C CA . PHE A 1 476 ? -19.622 8.821 15.278 1.00 97.56 476 PHE A CA 1
ATOM 3970 C C . PHE A 1 476 ? -18.433 8.216 16.029 1.00 97.56 476 PHE A C 1
ATOM 3972 O O . PHE A 1 476 ? -17.399 8.871 16.216 1.00 97.56 476 PHE A O 1
ATOM 3979 N N . HIS A 1 477 ? -18.534 6.937 16.380 1.00 98.50 477 HIS A N 1
ATOM 3980 C CA . HIS A 1 477 ? -17.419 6.162 16.907 1.00 98.50 477 HIS A CA 1
ATOM 3981 C C . HIS A 1 477 ? -16.882 5.144 15.893 1.00 98.50 477 HIS A C 1
ATOM 3983 O O . HIS A 1 477 ? -17.605 4.586 15.063 1.00 98.50 477 HIS A O 1
ATOM 3989 N N . GLN A 1 478 ? -15.579 4.881 15.965 1.00 98.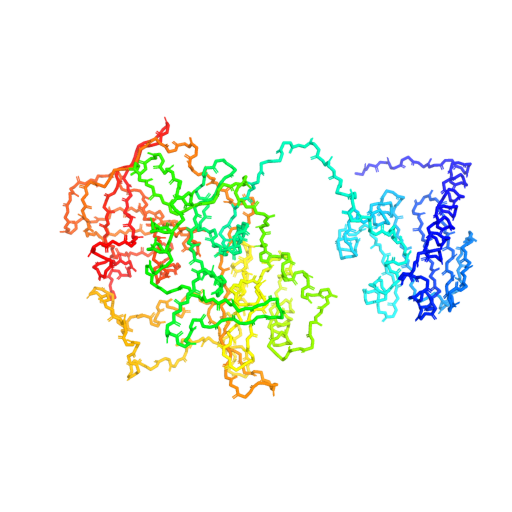38 478 GLN A N 1
ATOM 3990 C CA . GLN A 1 478 ? -14.923 3.826 15.196 1.00 98.38 478 GLN A CA 1
ATOM 3991 C C . GLN A 1 478 ? -13.981 3.010 16.074 1.00 98.38 478 GLN A C 1
ATOM 3993 O O . GLN A 1 478 ? -13.451 3.510 17.069 1.00 98.38 478 GLN A O 1
ATOM 3998 N N . ILE A 1 479 ? -13.736 1.766 15.672 1.00 98.62 479 ILE A N 1
ATOM 3999 C CA . ILE A 1 479 ? -12.692 0.932 16.266 1.00 98.62 479 ILE A CA 1
ATOM 4000 C C . ILE A 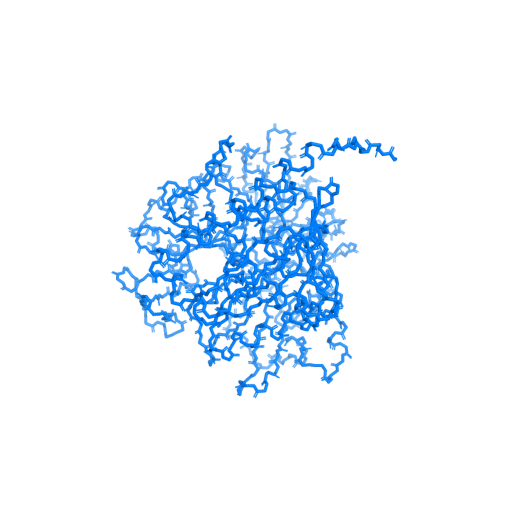1 479 ? -11.435 1.061 15.409 1.00 98.62 479 ILE A C 1
ATOM 4002 O O . ILE A 1 479 ? -11.448 0.707 14.234 1.00 98.62 479 ILE A O 1
ATOM 4006 N N . THR A 1 480 ? -10.344 1.545 15.992 1.00 98.12 480 THR A N 1
ATOM 4007 C CA . THR A 1 480 ? -9.070 1.741 15.297 1.00 98.12 480 THR A CA 1
ATOM 4008 C C . THR A 1 480 ? -8.043 0.700 15.719 1.00 98.12 480 THR A C 1
ATOM 4010 O O . THR A 1 480 ? -7.710 0.575 16.908 1.00 98.12 480 THR A O 1
ATOM 4013 N N . LEU A 1 481 ? -7.499 -0.003 14.724 1.00 98.19 481 LEU A N 1
ATOM 4014 C CA . LEU A 1 481 ? -6.405 -0.959 14.871 1.00 98.19 481 LEU A CA 1
ATOM 4015 C C . LEU A 1 481 ? -5.121 -0.319 14.324 1.00 98.19 481 LEU A C 1
ATOM 4017 O O . LEU A 1 481 ? -5.028 -0.033 13.136 1.00 98.19 481 LEU A O 1
ATOM 4021 N N . SER A 1 482 ? -4.141 -0.019 15.172 1.00 94.56 482 SER A N 1
ATOM 4022 C CA . SER A 1 482 ? -2.919 0.695 14.783 1.00 94.56 482 SER A CA 1
ATOM 4023 C C . SER A 1 482 ? -1.747 0.415 15.730 1.00 94.56 482 SER A C 1
ATOM 4025 O O . SER A 1 482 ? -1.893 -0.227 16.772 1.00 94.56 482 SER A O 1
ATOM 4027 N N . TYR A 1 483 ? -0.558 0.905 15.383 1.00 89.31 483 TYR A N 1
ATOM 4028 C CA . TYR A 1 483 ? 0.642 0.792 16.211 1.00 89.31 483 TYR A CA 1
ATOM 4029 C C . TYR A 1 483 ? 0.498 1.553 17.537 1.00 89.31 483 TYR A C 1
ATOM 4031 O O . TYR A 1 483 ? 0.140 2.731 17.578 1.00 89.31 483 TYR A O 1
ATOM 4039 N N . GLY A 1 484 ? 0.815 0.884 18.647 1.00 88.44 484 GLY A N 1
ATOM 4040 C CA . GLY A 1 484 ? 0.739 1.466 19.985 1.00 88.44 484 GLY A CA 1
ATOM 4041 C C . GLY A 1 484 ? 1.020 0.457 21.104 1.00 88.44 484 GLY A C 1
ATOM 4042 O O . GLY A 1 484 ? 1.364 -0.690 20.828 1.00 88.44 484 GLY A O 1
ATOM 4043 N N . PRO A 1 485 ? 0.846 0.848 22.382 1.00 87.56 485 PRO A N 1
ATOM 4044 C CA . PRO A 1 485 ? 1.194 0.007 23.535 1.00 87.56 485 PRO A CA 1
ATOM 4045 C C . PRO A 1 485 ? 0.483 -1.353 23.592 1.00 87.56 485 PRO A C 1
ATOM 4047 O O . PRO A 1 485 ? 1.009 -2.286 24.183 1.00 87.56 485 PRO A O 1
ATOM 4050 N N . ARG A 1 486 ? -0.702 -1.460 22.975 1.00 93.62 486 ARG A N 1
ATOM 4051 C CA . ARG A 1 486 ? -1.520 -2.680 22.907 1.00 93.62 486 ARG A CA 1
ATOM 4052 C C . ARG A 1 486 ? -1.517 -3.319 21.516 1.00 93.62 486 ARG A C 1
ATOM 4054 O O . ARG A 1 486 ? -2.488 -3.963 21.142 1.00 93.62 486 ARG A O 1
ATOM 4061 N N . TYR A 1 487 ? -0.455 -3.110 20.726 1.00 93.69 487 TYR A N 1
ATOM 4062 C CA . TYR A 1 487 ? -0.403 -3.544 19.323 1.00 93.69 487 TYR A CA 1
ATOM 4063 C C . TYR A 1 487 ? -0.756 -5.029 19.150 1.00 93.69 487 TYR A C 1
ATOM 4065 O O . TYR A 1 487 ? -1.579 -5.375 18.308 1.00 93.69 487 TYR A O 1
ATOM 4073 N N . TYR A 1 488 ? -0.198 -5.879 20.012 1.00 94.81 488 TYR A N 1
ATOM 4074 C CA . TYR A 1 488 ? -0.386 -7.328 19.974 1.00 94.81 488 TYR A CA 1
ATOM 4075 C C . TYR A 1 488 ? -1.654 -7.837 20.686 1.00 94.81 488 TYR A C 1
ATOM 4077 O O . TYR A 1 488 ? -1.932 -9.034 20.646 1.00 94.81 488 TYR A O 1
ATOM 4085 N N . ASP A 1 489 ? -2.421 -6.962 21.345 1.00 96.25 489 ASP A N 1
ATOM 4086 C CA . ASP A 1 489 ? -3.741 -7.300 21.904 1.00 96.25 489 ASP A CA 1
ATOM 4087 C C . ASP A 1 489 ? -4.869 -7.095 20.873 1.00 96.25 489 ASP A C 1
ATOM 4089 O O . ASP A 1 489 ? -6.006 -7.495 21.106 1.00 96.25 489 ASP A O 1
ATOM 4093 N N . GLN A 1 490 ? -4.573 -6.438 19.749 1.00 97.50 490 GLN A N 1
ATOM 4094 C CA . GLN A 1 490 ? -5.555 -6.143 18.707 1.00 97.50 490 GLN A CA 1
ATOM 4095 C C . GLN A 1 490 ? -6.007 -7.415 17.997 1.00 97.50 490 GLN A C 1
ATOM 4097 O O . GLN A 1 490 ? -5.217 -8.340 17.814 1.00 97.50 490 GLN A O 1
ATOM 4102 N N . THR A 1 491 ? -7.271 -7.440 17.578 1.00 97.38 491 THR A N 1
ATOM 4103 C CA . THR A 1 491 ? -7.880 -8.590 16.896 1.00 97.38 491 THR A CA 1
ATOM 4104 C C . THR A 1 491 ? -8.879 -8.117 15.854 1.00 97.38 491 THR A C 1
ATOM 4106 O O . THR A 1 491 ? -9.645 -7.193 16.117 1.00 97.38 491 THR A O 1
ATOM 4109 N N . LEU A 1 492 ? -8.900 -8.782 14.701 1.00 98.00 492 LEU A N 1
ATOM 4110 C CA . LEU A 1 492 ? -9.986 -8.726 13.726 1.00 98.00 492 LEU A CA 1
ATOM 4111 C C . LEU A 1 492 ? -10.106 -10.098 13.071 1.00 98.00 492 LEU A C 1
ATOM 4113 O O . LEU A 1 492 ? -9.292 -10.431 12.220 1.00 98.00 492 LEU A O 1
ATOM 4117 N N . LYS A 1 493 ? -11.057 -10.929 13.484 1.00 97.31 493 LYS A N 1
ATOM 4118 C CA . LYS A 1 493 ? -11.163 -12.315 13.004 1.00 97.31 493 LYS A CA 1
ATOM 4119 C C . LYS A 1 493 ? -12.616 -12.789 13.036 1.00 97.31 493 LYS A C 1
ATOM 4121 O O . LYS A 1 493 ? -13.438 -12.124 13.651 1.00 97.31 493 LYS A O 1
ATOM 4126 N N . LEU A 1 494 ? -12.944 -13.911 12.401 1.00 97.69 494 LEU A N 1
ATOM 4127 C CA . LEU A 1 494 ? -14.273 -14.529 12.516 1.00 97.69 494 LEU A CA 1
ATOM 4128 C C . LEU A 1 494 ? -14.588 -14.869 13.978 1.00 97.69 494 LEU A C 1
ATOM 4130 O O . LEU A 1 494 ? -13.702 -15.323 14.704 1.00 97.69 494 LEU A O 1
ATOM 4134 N N . SER A 1 495 ? -15.831 -14.652 14.411 1.00 92.81 495 SER A N 1
ATOM 4135 C CA . SER A 1 495 ? -16.245 -14.894 15.803 1.00 92.81 495 SER A CA 1
ATOM 4136 C C . SER A 1 495 ? -16.175 -16.374 16.204 1.00 92.81 495 SER A C 1
ATOM 4138 O O . SER A 1 495 ? -15.782 -16.687 17.326 1.00 92.81 495 SER A O 1
ATOM 4140 N N . GLU A 1 496 ? -16.501 -17.278 15.278 1.00 82.44 496 GLU A N 1
ATOM 4141 C CA . GLU A 1 496 ? -16.561 -18.731 15.500 1.00 82.44 496 GLU A CA 1
ATOM 4142 C C . GLU A 1 496 ? -15.237 -19.472 15.213 1.00 82.44 496 GLU A C 1
ATOM 4144 O O . GLU A 1 496 ? -15.233 -20.700 15.107 1.00 82.44 496 GLU A O 1
ATOM 4149 N N . LYS A 1 497 ? -14.111 -18.756 15.063 1.00 64.12 497 LYS A N 1
ATOM 4150 C CA . LYS A 1 497 ? -12.814 -19.338 14.675 1.00 64.12 497 LYS A CA 1
ATOM 4151 C C . LYS A 1 497 ? -11.725 -19.281 15.747 1.00 64.12 497 LYS A C 1
ATOM 4153 O O . LYS A 1 497 ? -11.571 -18.238 16.433 1.00 64.12 497 LYS A O 1
#

Nearest PDB structures (foldseek):
  2yhe-assembly3_C  TM=7.856E-01  e=4.852E-05  Pseudomonas sp. DSM 6611
  2c0l-assembly1_B  TM=6.812E-01  e=1.300E-04  Homo sapiens
  6ovp-assembly1_B  TM=6.654E-01  e=2.926E-04  Yarrowia lipolytica
  1c44-assembly1_A  TM=6.321E-01  e=1.665E-03  Oryctolagus cuniculus
  4uei-assembly1_A  TM=5.862E-01  e=8.799E-04  Helicoverpa armigera

Mean predicted aligned error: 13.54 Å

pLDDT: mean 87.72, std 14.0, range [32.34, 98.75]

Solvent-accessible surface area (backbone atoms only — not comparable to full-atom values): 27220 Å² total; per-residue (Å²): 139,81,87,77,85,78,69,53,74,66,57,19,51,53,54,48,50,53,50,47,53,50,53,52,50,55,49,52,54,35,61,71,31,81,77,42,34,64,50,35,46,77,42,67,51,35,31,29,43,35,33,61,86,46,49,43,31,24,42,38,35,48,60,60,49,70,50,74,44,83,40,69,64,61,91,85,63,41,62,33,39,42,36,23,43,64,67,44,45,47,37,41,25,69,58,78,34,50,82,62,53,30,46,71,72,60,38,35,46,71,47,47,95,51,46,68,69,51,40,66,67,49,47,63,73,63,25,67,79,88,55,90,85,66,70,83,80,73,90,66,77,91,68,62,83,76,44,53,60,27,26,43,24,32,86,83,53,39,32,29,30,28,56,22,57,63,35,59,88,42,30,37,38,31,50,50,44,35,30,33,55,92,84,40,84,74,90,55,79,87,24,66,30,52,42,98,91,49,52,31,30,45,49,59,91,64,49,29,59,53,47,34,66,75,76,40,57,83,44,45,39,76,40,70,29,65,76,41,73,40,46,21,51,44,54,92,58,39,73,46,71,51,42,24,48,60,41,38,51,48,40,75,75,56,67,68,98,40,72,55,55,52,48,50,51,50,53,52,46,57,54,34,76,67,46,92,55,52,76,88,39,37,24,23,35,70,45,66,45,70,56,34,57,41,79,93,79,49,62,46,45,32,32,29,43,21,69,70,50,43,51,53,48,34,55,44,41,49,61,32,50,75,35,89,86,44,61,48,35,47,58,49,66,86,64,62,78,90,62,68,66,96,75,80,65,44,72,77,48,52,80,83,55,46,49,64,38,56,55,71,53,45,41,47,30,29,34,64,51,93,87,44,102,54,79,36,46,34,41,50,46,50,34,74,32,81,92,70,63,72,61,54,41,90,44,46,60,35,46,43,80,77,52,51,37,31,33,37,29,38,28,75,39,38,90,39,16,56,30,62,56,14,34,34,33,36,46,74,77,41,80,77,45,60,82,93,72,92,54,46,48,32,38,44,30,67,43,75,83,56,39,37,46,69,51,57,80,37,55,26,34,38,25,33,33,31,28,44,39,34,37,83,89,50,73,44,30,33,37,40,38,54,92,58,100,59,46,41,63,38,36,64,45,55,58,94,109

Foldseek 3Di:
DDDDDQDDLVRLVVLLVVLLVVLVVLLVVQCPDPVSVQVLQVDWFWEWEAAPNRAIWIWTGHRSDIDIDGDHDPPPRGQKYKYAHPVLLVCQQAVVDDLCRSVVVVRIDMDHPCTSVVCLRCSVSSHHDDDPPDPPPPPPPPFDADWFQWWFAFPQRFTWTFFHFAQDTQKGFTFTFKGFPVQDDDPPPVQWFDAPVHIMGTDDDCRRVVSCVPPPVVQWDQQQQARDTGRMDGNVRGPDIQDFLVLLVVCVSPPDPDPQSVVLVVVVCLQVVQFVDDSSQKGFHDCSSVRRDDLQDDATGMEGEALVRLVRSLVSLVVQQVDPPRQKHAPLVVPDPVPDPPDQQADPQDPVCQSVLSVQSSQWIWGDDPSGPDIGIHGHQYIYDPVRRDHQSVFFNHKAFPFKWKFKWAFADQSQLRHRQGKTFIATPGTPDDDDFHFAGIETENDNSRRSRDDHGAIWIWIATWMWTDTNVDIGIYGYQDDDPCNSHTDTHGPVD